Protein 8DS7 (pdb70)

Sequence (443 aa):
DVLMTQTPLSLPVSLGDQASSISSCRSSQSIVHSSNGNTYLEWYLQKPGQSPKLLIYKVSNRFSGVPDRFSGSGSGTDFTLKISRVEAEEDLGVYYCFQGSHVPYTFGGGTKLEIKRADAAPTVSIFPPSSEQLTSGGASVVCCFLNNFYPKDINVKWKIDGSSERQNGVLNSWTDQDSKDSTYSMMSSTLTLTKDEYERHNSSYTCCEATHKTSTSPIVKSFNRNECEVQLQQSGPVLVKPGASVKMSCKKASSGYTFTDYYMNWVKQSHGKSLEWIGVINPYNGDTSYNQKFKGKATLTVDKSSSTAYMELNSLTSEDSAVYYCARYYGSWFAYWGQGTLITVSTAKTTPPSVYPLAPGCATGSSVTLGCLVKGYFPESVTVTWNSGSLSSSVHTFPALLQSGLYTMSSSVTVPSSTWPSQTVTCSVAHPASSTTVVDKKLEPACNLIVEGHC

Solvent-accessible surface area: 19929 Å² total; per-residue (Å²): 143,8,119,7,43,8,73,48,146,60,31,70,5,37,106,51,64,105,2,45,0,51,2,123,3,70,94,49,0,67,23,116,77,52,50,20,18,0,2,0,0,9,22,71,57,93,92,13,0,96,6,12,0,68,83,17,65,63,111,36,97,81,17,63,98,22,9,53,9,55,40,83,19,47,85,4,32,0,73,0,24,144,4,85,13,72,7,8,4,31,0,9,0,0,0,0,5,50,23,21,1,24,20,0,55,6,0,99,3,35,0,94,86,75,64,18,66,12,83,15,18,11,1,28,12,11,78,66,4,29,118,78,36,18,0,1,0,0,0,0,1,6,52,0,20,34,86,109,6,94,27,82,3,56,14,65,59,74,101,59,139,116,39,40,59,53,8,79,22,75,15,58,39,172,53,6,6,12,2,0,8,0,16,0,36,8,79,74,94,47,8,74,159,49,70,26,0,16,2,19,1,79,7,144,47,34,156,63,68,39,81,89,54,16,41,87,103,118,134,175,31,119,13,121,7,40,41,97,51,50,21,110,66,60,42,58,14,129,2,25,0,104,7,48,37,49,79,9,43,90,54,26,0,0,0,0,12,22,18,184,81,140,30,6,41,1,0,0,0,2,16,1,144,73,35,41,54,14,45,15,120,138,7,145,60,40,5,68,6,64,35,58,113,111,44,35,9,0,60,0,72,1,46,66,2,68,80,132,9,37,5,42,2,11,0,0,2,46,102,40,4,2,0,7,58,21,1,106,12,1,61,1,25,9,25,98,33,161,58,34,67,18,51,11,22,14,2,16,46,32,94,142,145,40,100,65,22,14,0,0,0,3,0,48,16,0,10,9,51,62,18,79,13,75,32,83,23,42,101,181,58,30,58,71,23,75,1,65,21,58,101,39,113,40,56,49,16,10,4,0,0,0,31,6,39,37,101,27,28,79,102,110,78,5,25,0,43,3,32,0,96,54,31,102,40,117,62,92,48,93,2,99,101,111,54,10,1,9,37,106,30,132,86

B-factor: mean 20.87, std 10.8, range [6.24, 89.29]

Radius of gyration: 24.64 Å; Cα contacts (8 Å, |Δi|>4): 1202; chains: 3; bounding box: 58×54×69 Å

Foldseek 3Di:
DKAKAKPDQEAEDEQQAKDKIKIFIPWFQQAPVRFRFKFKWFDAPPGDIDTQGGSQFHGDPPRDPQWGKDDGTGMIMTMRGRDALRRFGWMKMWGDRDPPTDIYPTYTYAYDDDFDFWDKDKDWADPVVLVVFKTKIKIKTDFGPDPDKDKWKDFQRHTDDPQKDKDKDDQDSVRRGIMMMIMHMDTSVVVVVTFKIKIWMDDPVDPGTDIDMDTPPPD/DWAWAKDAADEAEAQAKDKIKIAIDDDQLQPWKKWKWWDAVPGDIDTAWIARQVPGDIDGDVVCVVAWDWGDDNVRSMIMIMGGNDDQVRFTWMKMAIDDVHRRPDIYPTYGYGHHPDDFDFWDKDWAADDPPPDFKGKIKIKTDFGDDDDKDKDKPADPVFKDKDWADWDADPNGTITMMMMMGTPVCPPVPWMKMWMAGVVVRDTDIDIHDD/DDDCVVVVHD

Structure (mmCIF, N/CA/C/O backbone):
data_8DS7
#
_entry.id   8DS7
#
_cell.length_a   37.010
_cell.length_b   88.490
_cell.length_c   128.700
_cell.angle_alpha   90.000
_cell.angle_beta   90.000
_cell.angle_gamma   90.000
#
_symmetry.space_group_name_H-M   'P 2 21 21'
#
loop_
_entity.id
_entity.type
_entity.pdbx_description
1 polymer 'IgG light chain Fab'
2 polymer 'IgG heavy chain Fab'
3 polymer 'ACNLIVEGHC peptide'
4 water water
#
loop_
_atom_site.group_PDB
_atom_site.id
_atom_site.type_symbol
_atom_site.label_atom_id
_atom_site.label_alt_id
_atom_site.label_comp_id
_atom_site.label_asym_id
_atom_site.label_entity_id
_atom_site.label_seq_id
_atom_site.pdbx_PDB_ins_code
_atom_site.Cartn_x
_atom_site.Cartn_y
_atom_site.Cartn_z
_atom_site.occupancy
_atom_site.B_iso_or_equiv
_atom_site.auth_seq_id
_atom_site.auth_comp_id
_atom_site.auth_asym_id
_atom_site.auth_atom_id
_atom_site.pdbx_PDB_model_num
ATOM 1 N N . ASP A 1 1 ? 33.38374 104.95812 147.70485 1.000 19.31207 1 ASP L N 1
ATOM 2 C CA . ASP A 1 1 ? 32.04133 105.12036 147.08072 1.000 21.41604 1 ASP L CA 1
ATOM 3 C C . ASP A 1 1 ? 31.82695 106.58721 146.71950 1.000 19.08813 1 ASP L C 1
ATOM 4 O O . ASP A 1 1 ? 32.44003 107.46848 147.31910 1.000 18.01526 1 ASP L O 1
ATOM 15 N N . VAL A 1 2 ? 30.93201 106.85689 145.77487 1.000 17.46447 2 VAL L N 1
ATOM 16 C CA . VAL A 1 2 ? 30.58473 108.23274 145.43419 1.000 18.44693 2 VAL L CA 1
ATOM 17 C C . VAL A 1 2 ? 29.68026 108.79034 146.52725 1.000 19.35270 2 VAL L C 1
ATOM 18 O O . VAL A 1 2 ? 28.63054 108.21473 146.83339 1.000 18.86170 2 VAL L O 1
ATOM 31 N N . LEU A 1 3 ? 30.08549 109.91371 147.11598 1.000 13.66367 3 LEU L N 1
ATOM 32 C CA . LEU A 1 3 ? 29.32034 110.54958 148.18041 1.000 13.71798 3 LEU L CA 1
ATOM 33 C C . LEU A 1 3 ? 28.39731 111.60338 147.58178 1.000 15.44077 3 LEU L C 1
ATOM 34 O O . LEU A 1 3 ? 28.82711 112.43171 146.77239 1.000 19.89715 3 LEU L O 1
ATOM 50 N N . MET A 1 4 ? 27.12961 111.55886 147.98495 1.000 13.96668 4 MET L N 1
ATOM 51 C CA . MET A 1 4 ? 26.08975 112.47560 147.52709 1.000 10.03667 4 MET L CA 1
ATOM 52 C C . MET A 1 4 ? 25.72247 113.34337 148.72671 1.000 13.21879 4 MET L C 1
ATOM 53 O O . MET A 1 4 ? 25.21061 112.83116 149.72999 1.000 15.41157 4 MET L O 1
ATOM 67 N N . THR A 1 5 ? 25.99396 114.64350 148.63841 1.000 14.57567 5 THR L N 1
ATOM 68 C CA . THR A 1 5 ? 25.77807 115.56501 149.74877 1.000 18.14639 5 THR L CA 1
ATOM 69 C C . THR A 1 5 ? 24.64875 116.52573 149.40164 1.000 16.55276 5 THR L C 1
ATOM 70 O O . THR A 1 5 ? 24.77457 117.31858 148.46174 1.000 13.89247 5 THR L O 1
ATOM 81 N N . GLN A 1 6 ? 23.56232 116.46740 150.17208 1.000 14.18952 6 GLN L N 1
ATOM 82 C CA . GLN A 1 6 ? 22.39359 117.30783 149.95757 1.000 13.95767 6 GLN L CA 1
ATOM 83 C C . GLN A 1 6 ? 22.36666 118.46518 150.94453 1.000 19.43429 6 GLN L C 1
ATOM 84 O O . GLN A 1 6 ? 22.71954 118.30433 152.11574 1.000 19.20453 6 GLN L O 1
ATOM 98 N N . THR A 1 7 ? 21.90159 119.62045 150.47411 1.000 16.91155 7 THR L N 1
ATOM 99 C CA . THR A 1 7 ? 21.68293 120.77867 151.32387 1.000 15.62106 7 THR L CA 1
ATOM 100 C C . THR A 1 7 ? 20.42081 121.49024 150.85408 1.000 20.11754 7 THR L C 1
ATOM 101 O O . THR A 1 7 ? 20.14148 121.52520 149.64581 1.000 20.30302 7 THR L O 1
ATOM 112 N N . PRO A 1 8 ? 19.63240 122.05599 151.77775 1.000 17.13379 8 PRO L N 1
ATOM 113 C CA . PRO A 1 8 ? 19.78250 122.02778 153.24317 1.000 13.62079 8 PRO L CA 1
ATOM 114 C C . PRO A 1 8 ? 19.26543 120.71648 153.82191 1.000 17.06510 8 PRO L C 1
ATOM 115 O O . PRO A 1 8 ? 18.65057 119.93562 153.10038 1.000 15.91779 8 PRO L O 1
ATOM 126 N N . LEU A 1 9 ? 19.48639 120.44383 155.10982 1.000 12.82162 9 LEU L N 1
ATOM 127 C CA . LEU A 1 9 ? 18.88496 119.26232 155.71903 1.000 13.36055 9 LEU L CA 1
ATOM 128 C C . LEU A 1 9 ? 17.38507 119.45434 155.91529 1.000 14.17771 9 LEU L C 1
ATOM 129 O O . LEU A 1 9 ? 16.60542 118.50087 155.78809 1.000 10.18131 9 LEU L O 1
ATOM 145 N N . SER A 1 10 ? 16.96579 120.67983 156.22966 1.000 16.72904 10 SER L N 1
ATOM 146 C CA . SER A 1 10 ? 15.56153 121.02705 156.40145 1.000 13.48132 10 SER L CA 1
ATOM 147 C C . SER A 1 10 ? 15.27565 122.28110 155.59140 1.000 12.76459 10 SER L C 1
ATOM 148 O O . SER A 1 10 ? 16.09673 123.20265 155.55233 1.000 15.68507 10 SER L O 1
ATOM 156 N N . LEU A 1 11 ? 14.11315 122.31228 154.94409 1.000 9.77046 11 LEU L N 1
ATOM 157 C CA . LEU A 1 11 ? 13.74677 123.40076 154.03995 1.000 15.64034 11 LEU L CA 1
ATOM 158 C C . LEU A 1 11 ? 12.32012 123.84889 154.32202 1.000 17.93698 11 LEU L C 1
ATOM 159 O O . LEU A 1 11 ? 11.36082 123.22406 153.83610 1.000 13.11675 11 LEU L O 1
ATOM 175 N N . PRO A 1 12 ? 12.13542 124.91948 155.09209 1.000 12.05707 12 PRO L N 1
ATOM 176 C CA . PRO A 1 12 ? 10.78722 125.46713 155.28094 1.000 9.87083 12 PRO L CA 1
ATOM 177 C C . PRO A 1 12 ? 10.39327 126.36591 154.12021 1.000 14.86408 12 PRO L C 1
ATOM 178 O O . PRO A 1 12 ? 11.17501 127.20186 153.66082 1.000 12.83794 12 PRO L O 1
ATOM 189 N N . VAL A 1 13 ? 9.15985 126.19779 153.65476 1.000 13.78335 13 VAL L N 1
ATOM 190 C CA . VAL A 1 13 ? 8.69338 126.90109 152.46508 1.000 17.59498 13 VAL L CA 1
ATOM 191 C C . VAL A 1 13 ? 7.20045 127.16589 152.60064 1.000 13.21980 13 VAL L C 1
ATOM 192 O O . VAL A 1 13 ? 6.44544 126.32173 153.09087 1.000 13.31362 13 VAL L O 1
ATOM 205 N N . SER A 1 14 ? 6.78636 128.35914 152.17239 1.000 12.52615 14 SER L N 1
ATOM 206 C CA . SER A 1 14 ? 5.38224 128.74246 152.20015 1.000 18.78142 14 SER L CA 1
ATOM 207 C C . SER A 1 14 ? 4.64879 128.19328 150.98377 1.000 13.38142 14 SER L C 1
ATOM 208 O O . SER A 1 14 ? 5.24841 127.93795 149.93598 1.000 14.81308 14 SER L O 1
ATOM 216 N N . LEU A 1 15 ? 3.33973 128.00949 151.12850 1.000 14.86964 15 LEU L N 1
ATOM 217 C CA . LEU A 1 15 ? 2.52427 127.62006 149.98722 1.000 18.34552 15 LEU L CA 1
ATOM 218 C C . LEU A 1 15 ? 2.72076 128.62385 148.85692 1.000 18.89524 15 LEU L C 1
ATOM 219 O O . LEU A 1 15 ? 2.72726 129.83815 149.08216 1.000 19.00045 15 LEU L O 1
ATOM 235 N N . GLY A 1 16 ? 2.90153 128.11479 147.64037 1.000 15.48063 16 GLY L N 1
ATOM 236 C CA . GLY A 1 16 ? 3.14863 128.95467 146.49076 1.000 19.75812 16 GLY L CA 1
ATOM 237 C C . GLY A 1 16 ? 4.57841 129.41124 146.31717 1.000 20.95338 16 GLY L C 1
ATOM 238 O O . GLY A 1 16 ? 4.92919 129.89287 145.23266 1.000 18.41967 16 GLY L O 1
ATOM 242 N N . ASP A 1 17 ? 5.40997 129.29185 147.35220 1.000 21.92113 17 ASP L N 1
ATOM 243 C CA . ASP A 1 17 ? 6.82809 129.58241 147.24415 1.000 14.21978 17 ASP L CA 1
ATOM 244 C C . ASP A 1 17 ? 7.51074 128.57391 146.32166 1.000 18.65765 17 ASP L C 1
ATOM 245 O O . ASP A 1 17 ? 6.94548 127.54237 145.95083 1.000 19.42368 17 ASP L O 1
ATOM 254 N N . GLN A 1 18 ? 8.76809 128.85729 145.99917 1.000 19.28147 18 GLN L N 1
ATOM 255 C CA . GLN A 1 18 ? 9.63599 127.91745 145.30538 1.000 20.37478 18 GLN L CA 1
ATOM 256 C C . GLN A 1 18 ? 10.67080 127.38242 146.28662 1.000 18.92284 18 GLN L C 1
ATOM 257 O O . GLN A 1 18 ? 11.25575 128.14900 147.05844 1.000 20.26996 18 GLN L O 1
ATOM 271 N N . ALA A 1 19 ? 10.88626 126.07102 146.25685 1.000 16.04027 19 ALA L N 1
ATOM 272 C CA . ALA A 1 19 ? 11.90777 125.41269 147.05600 1.000 20.40161 19 ALA L CA 1
ATOM 273 C C . ALA A 1 19 ? 13.04102 124.95453 146.14933 1.000 19.21355 19 ALA L C 1
ATOM 274 O O . ALA A 1 19 ? 12.79894 124.45063 145.04746 1.000 19.71730 19 ALA L O 1
ATOM 281 N N A SER A 1 20 ? 14.27720 125.13439 146.61057 0.404 15.38700 20 SER L N 1
ATOM 282 N N B SER A 1 20 ? 14.27476 125.11881 146.62051 0.596 15.32488 20 SER L N 1
ATOM 283 C CA A SER A 1 20 ? 15.46138 124.70285 145.87888 0.404 16.81913 20 SER L CA 1
ATOM 284 C CA B SER A 1 20 ? 15.45604 124.69891 145.87938 0.596 16.79862 20 SER L CA 1
ATOM 285 C C A SER A 1 20 ? 16.28934 123.78332 146.76364 0.404 16.33729 20 SER L C 1
ATOM 286 C C B SER A 1 20 ? 16.29552 123.78711 146.75980 0.596 16.32970 20 SER L C 1
ATOM 287 O O A SER A 1 20 ? 16.63539 124.14742 147.89309 0.404 14.72264 20 SER L O 1
ATOM 288 O O B SER A 1 20 ? 16.65377 124.15884 147.88258 0.596 14.64847 20 SER L O 1
ATOM 303 N N . ILE A 1 21 ? 16.60279 122.59676 146.24654 1.000 16.40263 21 ILE L N 1
ATOM 304 C CA . ILE A 1 21 ? 17.38276 121.59112 146.95947 1.000 13.44846 21 ILE L CA 1
ATOM 305 C C . ILE A 1 21 ? 18.63657 121.30365 146.14767 1.000 13.29024 21 ILE L C 1
ATOM 306 O O . ILE A 1 21 ? 18.55587 121.06430 144.93677 1.000 15.95936 21 ILE L O 1
ATOM 322 N N A SER A 1 22 ? 19.78895 121.32315 146.81075 0.427 15.11893 22 SER L N 1
ATOM 323 N N B SER A 1 22 ? 19.78503 121.31280 146.81819 0.573 15.10517 22 SER L N 1
ATOM 324 C CA A SER A 1 22 ? 21.06938 121.11748 146.15046 0.427 13.65092 22 SER L CA 1
ATOM 325 C CA B SER A 1 22 ? 21.07760 121.11320 146.18080 0.573 13.62834 22 SER L CA 1
ATOM 326 C C A SER A 1 22 ? 21.60037 119.71829 146.42887 0.427 13.83141 22 SER L C 1
ATOM 327 C C B SER A 1 22 ? 21.59211 119.70360 146.43309 0.573 13.80999 22 SER L C 1
ATOM 328 O O A SER A 1 22 ? 21.45244 119.19179 147.53496 0.427 14.59615 22 SER L O 1
ATOM 329 O O B SER A 1 22 ? 21.43084 119.15686 147.52718 0.573 14.55404 22 SER L O 1
ATOM 344 N N . CYS A 1 23 ? 22.22413 119.12695 145.41160 1.000 13.63346 23 CYS L N 1
ATOM 345 C CA . CYS A 1 23 ? 22.85530 117.81695 145.51371 1.000 14.39406 23 CYS L CA 1
ATOM 346 C C . CYS A 1 23 ? 24.21468 117.90810 144.83479 1.000 17.55988 23 CYS L C 1
ATOM 347 O O . CYS A 1 23 ? 24.29182 118.25384 143.65090 1.000 16.35144 23 CYS L O 1
ATOM 355 N N . ARG A 1 24 ? 25.28040 117.61387 145.58016 1.000 14.21402 24 ARG L N 1
ATOM 356 C CA . ARG A 1 24 ? 26.63951 117.60243 145.04940 1.000 18.16942 24 ARG L CA 1
ATOM 357 C C . ARG A 1 24 ? 27.26181 116.22342 145.23006 1.000 17.78943 24 ARG L C 1
ATOM 358 O O . ARG A 1 24 ? 27.18992 115.64188 146.31817 1.000 17.90272 24 ARG L O 1
ATOM 379 N N . SER A 1 25 ? 27.89090 115.71874 144.16759 1.000 16.10664 25 SER L N 1
ATOM 380 C CA . SER A 1 25 ? 28.55079 114.42122 144.17977 1.000 15.52355 25 SER L CA 1
ATOM 381 C C . SER A 1 25 ? 30.05629 114.58932 144.34737 1.000 21.19640 25 SER L C 1
ATOM 382 O O . SER A 1 25 ? 30.63691 115.59180 143.93009 1.000 13.98089 25 SER L O 1
ATOM 390 N N . SER A 1 26 ? 30.68638 113.58621 144.96180 1.000 15.67806 26 SER L N 1
ATOM 391 C CA . SER A 1 26 ? 32.12021 113.64109 145.22461 1.000 16.35427 26 SER L CA 1
ATOM 392 C C . SER A 1 26 ? 32.94973 113.46419 143.96224 1.000 22.68699 26 SER L C 1
ATOM 393 O O . SER A 1 26 ? 34.16703 113.67281 144.00001 1.000 19.61559 26 SER L O 1
ATOM 401 N N . GLN A 1 27 ? 32.31909 113.07899 142.85854 1.000 19.91466 27 GLN L N 1
ATOM 402 C CA . GLN A 1 27 ? 32.98546 112.89708 141.57647 1.000 19.97213 27 GLN L CA 1
ATOM 403 C C . GLN A 1 27 ? 31.90787 112.91612 140.50503 1.000 15.74349 27 GLN L C 1
ATOM 404 O O . GLN A 1 27 ? 30.72033 112.73552 140.79207 1.000 12.51714 27 GLN L O 1
ATOM 418 N N . SER A 1 28 ? 32.33314 113.16840 139.27023 1.000 16.07643 28 SER L N 1
ATOM 419 C CA . SER A 1 28 ? 31.37871 113.37193 138.19081 1.000 17.79703 28 SER L CA 1
ATOM 420 C C . SER A 1 28 ? 30.41988 112.19427 138.06697 1.000 16.08642 28 SER L C 1
ATOM 421 O O . SER A 1 28 ? 30.82486 111.03009 138.14036 1.000 15.78148 28 SER L O 1
ATOM 429 N N . ILE A 1 29 ? 29.13443 112.51456 137.86510 1.000 14.45690 29 ILE L N 1
ATOM 430 C CA . ILE A 1 29 ? 28.10288 111.50622 137.63819 1.000 16.98274 29 ILE L CA 1
ATOM 431 C C . ILE A 1 29 ? 27.87084 111.25106 136.15527 1.000 12.65468 29 ILE L C 1
ATOM 432 O O . ILE A 1 29 ? 26.96309 110.48735 135.79910 1.000 12.96785 29 ILE L O 1
ATOM 448 N N . VAL A 1 30 ? 28.66361 111.86057 135.27826 1.000 13.36851 30 VAL L N 1
ATOM 449 C C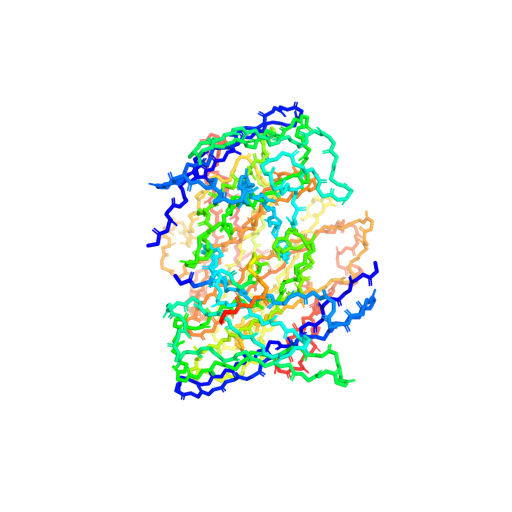A . VAL A 1 30 ? 28.55958 111.61546 133.84363 1.000 15.20120 30 VAL L CA 1
ATOM 450 C C . VAL A 1 30 ? 29.21111 110.26872 133.54496 1.000 14.48277 30 VAL L C 1
ATOM 451 O O . VAL A 1 30 ? 30.42047 110.10100 133.71010 1.000 17.06845 30 VAL L O 1
ATOM 464 N N . HIS A 1 31 ? 28.40803 109.31263 133.09199 1.000 10.47411 31 HIS L N 1
ATOM 465 C CA . HIS A 1 31 ? 28.90010 107.99296 132.72923 1.000 12.39896 31 HIS L CA 1
ATOM 466 C C . HIS A 1 31 ? 29.72979 108.07138 131.44802 1.000 16.45539 31 HIS L C 1
ATOM 467 O O . HIS A 1 31 ? 29.64668 109.03195 130.67728 1.000 12.48877 31 HIS L O 1
ATOM 481 N N A SER A 1 32 ? 30.54851 107.04034 131.22421 0.529 15.88822 32 SER L N 1
ATOM 482 N N B SER A 1 32 ? 30.55210 107.03786 131.24110 0.471 15.87481 32 SER L N 1
ATOM 483 C CA A SER A 1 32 ? 31.35493 107.00896 130.00924 0.529 17.82932 32 SER L CA 1
ATOM 484 C CA B SER A 1 32 ? 31.34917 106.94677 130.02309 0.471 17.83176 32 SER L CA 1
ATOM 485 C C A SER A 1 32 ? 30.48685 107.07200 128.75781 0.529 17.82885 32 SER L C 1
ATOM 486 C C B SER A 1 32 ? 30.48061 107.08536 128.77827 0.471 17.82992 32 SER L C 1
ATOM 487 O O A SER A 1 32 ? 30.92525 107.59873 127.72783 0.529 16.88255 32 SER L O 1
ATOM 488 O O B SER A 1 32 ? 30.90297 107.67990 127.77889 0.471 16.89270 32 SER L O 1
ATOM 503 N N . ASN A 1 33 ? 29.26124 106.54570 128.81914 1.000 15.13671 33 ASN L N 1
ATOM 504 C CA . ASN A 1 33 ? 28.38043 106.57559 127.65313 1.000 11.25964 33 ASN L CA 1
ATOM 505 C C . ASN A 1 33 ? 27.74624 107.94548 127.42764 1.000 13.78653 33 ASN L C 1
ATOM 506 O O . ASN A 1 33 ? 27.00153 108.11125 126.45585 1.000 18.39079 33 ASN L O 1
ATOM 517 N N . GLY A 1 34 ? 28.02016 108.92732 128.28928 1.000 13.46183 34 GLY L N 1
ATOM 518 C CA . GLY A 1 34 ? 27.55460 110.28416 128.10501 1.000 13.88111 34 GLY L CA 1
ATOM 519 C C . GLY A 1 34 ? 26.32342 110.64904 128.90903 1.000 17.96304 34 GLY L C 1
ATOM 520 O O . GLY A 1 34 ? 26.02278 111.84068 129.04728 1.000 15.91827 34 GLY L O 1
ATOM 524 N N . ASN A 1 35 ? 25.60664 109.65682 129.43288 1.000 13.01866 35 ASN L N 1
ATOM 525 C CA . ASN A 1 35 ? 24.43347 109.89893 130.25231 1.000 10.85075 35 ASN L CA 1
ATOM 526 C C . ASN A 1 35 ? 24.82482 110.21666 131.69015 1.000 11.74014 35 ASN L C 1
ATOM 527 O O . ASN A 1 35 ? 25.85778 109.76410 132.19366 1.000 13.55028 35 ASN L O 1
ATOM 538 N N . THR A 1 36 ? 23.96686 110.98388 132.35863 1.000 12.27836 36 THR L N 1
ATOM 539 C CA . THR A 1 36 ? 24.15429 111.37593 133.75393 1.000 11.35150 36 THR L CA 1
ATOM 540 C C . THR A 1 36 ? 22.99416 110.78307 134.54544 1.000 16.25738 36 THR L C 1
ATOM 541 O O . THR A 1 36 ? 21.87857 111.31047 134.51223 1.000 12.37962 36 THR L O 1
ATOM 552 N N . TYR A 1 37 ? 23.25383 109.68690 135.25531 1.000 13.45748 37 TYR L N 1
ATOM 553 C CA . TYR A 1 37 ? 22.19522 108.93470 135.92954 1.000 8.00114 37 TYR L CA 1
ATOM 554 C C . TYR A 1 37 ? 21.97317 109.51334 137.32937 1.000 11.93133 37 TYR L C 1
ATOM 555 O O . TYR A 1 37 ? 22.26615 108.90303 138.35874 1.000 12.33668 37 TYR L O 1
AT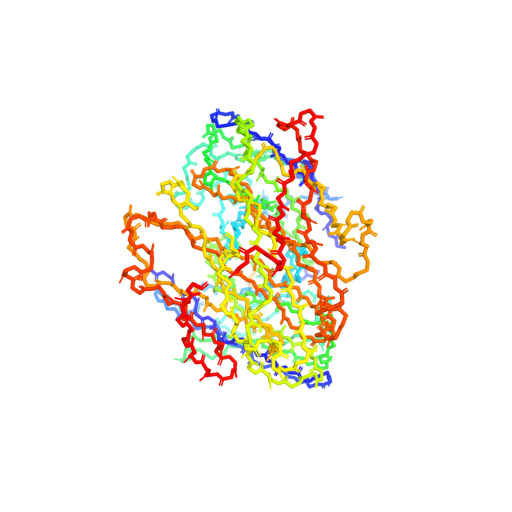OM 573 N N . LEU A 1 38 ? 21.43609 110.73263 137.33526 1.000 10.59667 38 LEU L N 1
ATOM 574 C CA . LEU A 1 38 ? 21.13463 111.49516 138.54244 1.000 9.48964 38 LEU L CA 1
ATOM 575 C C . LEU A 1 38 ? 19.61951 111.60148 138.65116 1.000 9.47401 38 LEU L C 1
ATOM 576 O O . LEU A 1 38 ? 18.96434 112.09917 137.72773 1.000 14.01449 38 LEU L O 1
ATOM 592 N N . GLU A 1 39 ? 19.06626 111.14171 139.77112 1.000 8.76642 39 GLU L N 1
ATOM 593 C CA . GLU A 1 39 ? 17.62486 111.02758 139.93780 1.000 9.59723 39 GLU L CA 1
ATOM 594 C C . GLU A 1 39 ? 17.20482 111.68919 141.24085 1.000 13.10459 39 GLU L C 1
ATOM 595 O O . GLU A 1 39 ? 18.01298 111.88195 142.15027 1.000 10.08276 39 GLU L O 1
ATOM 607 N N . TRP A 1 40 ? 15.92178 112.04263 141.31571 1.000 8.78815 40 TRP L N 1
ATOM 608 C CA . TRP A 1 40 ? 15.33806 112.64412 142.50791 1.000 8.19787 40 TRP L CA 1
ATOM 609 C C . TRP A 1 40 ? 14.10234 111.86145 142.92767 1.000 8.93798 40 TRP L C 1
ATOM 610 O O . TRP A 1 40 ? 13.24197 111.56373 142.09512 1.000 8.24206 40 TRP L O 1
ATOM 631 N N . TYR A 1 41 ? 14.01103 111.55530 144.22150 1.000 8.89596 41 TYR L N 1
ATOM 632 C CA . TYR A 1 41 ? 12.90197 110.82102 144.81178 1.000 8.51322 41 TYR L CA 1
ATOM 633 C C . TYR A 1 41 ? 12.27438 111.63824 145.93016 1.000 10.24368 41 TYR L C 1
ATOM 634 O O . TYR A 1 41 ? 12.93317 112.47518 146.55348 1.000 9.81275 41 TYR L O 1
ATOM 652 N N . LEU A 1 42 ? 10.98907 111.39420 146.16755 1.000 10.59954 42 LEU L N 1
ATOM 653 C CA . LEU A 1 42 ? 10.26015 111.97793 147.28432 1.000 10.64320 42 LEU L CA 1
ATOM 654 C C . LEU A 1 42 ? 9.68136 110.84712 148.12003 1.000 10.57076 42 LEU L C 1
ATOM 655 O O . LEU A 1 42 ? 9.04861 109.93408 147.57890 1.000 12.31212 42 LEU L O 1
ATOM 671 N N . GLN A 1 43 ? 9.90052 110.90586 149.43041 1.000 8.41971 43 GLN L N 1
ATOM 672 C CA . GLN A 1 43 ? 9.29680 109.96262 150.36196 1.000 10.64340 43 GLN L CA 1
ATOM 673 C C . GLN A 1 43 ? 8.40049 110.74069 151.31372 1.000 12.23870 43 GLN L C 1
ATOM 674 O O . GLN A 1 43 ? 8.89099 111.45729 152.19105 1.000 10.89733 43 GLN L O 1
ATOM 688 N N . LYS A 1 44 ? 7.10178 110.59929 151.13362 1.000 9.62205 44 LYS L N 1
ATOM 689 C CA . LYS A 1 44 ? 6.12538 111.22352 152.00550 1.000 17.57818 44 LYS L CA 1
ATOM 690 C C . LYS A 1 44 ? 5.97403 110.40348 153.28681 1.000 20.55087 44 LYS L C 1
ATOM 691 O O . LYS A 1 44 ? 6.24472 109.19870 153.29393 1.000 15.42789 44 LYS L O 1
ATOM 710 N N . PRO A 1 45 ? 5.56361 111.03831 154.38060 1.000 23.42937 45 PRO L N 1
ATOM 711 C CA . PRO A 1 45 ? 5.49102 110.32336 155.66032 1.000 18.04531 45 PRO L CA 1
ATOM 712 C C . PRO A 1 45 ? 4.66113 109.05387 155.54929 1.000 15.27063 45 PRO L C 1
ATOM 713 O O . PRO A 1 45 ? 3.52809 109.06919 155.06287 1.000 24.41097 45 PRO L O 1
ATOM 724 N N . GLY A 1 46 ? 5.24115 107.94530 156.00268 1.000 18.56936 46 GLY L N 1
ATOM 725 C CA . GLY A 1 46 ? 4.55486 106.67435 156.03381 1.000 20.90346 46 GLY L CA 1
ATOM 726 C C . GLY A 1 46 ? 4.47491 105.94079 154.71589 1.000 25.59962 46 GLY L C 1
ATOM 727 O O . GLY A 1 46 ? 3.88961 104.85080 154.67354 1.000 26.71219 46 GLY L O 1
ATOM 731 N N . GLN A 1 47 ? 5.04633 106.48500 153.64634 1.000 18.99786 47 GLN L N 1
ATOM 732 C CA . GLN A 1 47 ? 4.93934 105.89446 152.32415 1.000 17.48153 47 GLN L CA 1
ATOM 733 C C . GLN A 1 47 ? 6.30528 105.45843 151.80902 1.000 19.89477 47 GLN L C 1
ATOM 734 O O . GLN A 1 47 ? 7.35361 105.83404 152.33864 1.000 15.30582 47 GLN L O 1
ATOM 748 N N . SER A 1 48 ? 6.27309 104.65269 150.74926 1.000 12.10567 48 SER L N 1
ATOM 749 C CA . SER A 1 48 ? 7.48064 104.32416 150.01626 1.000 11.61752 48 SER L CA 1
ATOM 750 C C . SER A 1 48 ? 7.95214 105.54024 149.22521 1.000 16.01913 48 SER L C 1
ATOM 751 O O . SER A 1 48 ? 7.16023 106.43077 148.90682 1.000 10.90953 48 SER L O 1
ATOM 759 N N . PRO A 1 49 ? 9.24218 105.60132 148.89658 1.000 10.95467 49 PRO L N 1
ATOM 760 C CA . PRO A 1 49 ? 9.71346 106.64604 147.98108 1.000 12.06388 49 PRO L CA 1
ATOM 761 C C . PRO A 1 49 ? 9.03324 106.53876 146.62513 1.000 11.82631 49 PRO L C 1
ATOM 762 O O . PRO A 1 49 ? 8.52013 105.48853 146.23435 1.000 11.50137 49 PRO L O 1
ATOM 773 N N . LYS A 1 50 ? 9.04085 107.66082 145.90330 1.000 10.20678 50 LYS L N 1
ATOM 774 C CA . LYS A 1 50 ? 8.45600 107.76168 144.57497 1.000 10.70003 50 LYS L CA 1
ATOM 775 C C . LYS A 1 50 ? 9.41552 108.52580 143.67581 1.000 8.46913 50 LYS L C 1
ATOM 776 O O . LYS A 1 50 ? 10.01064 109.52224 144.09676 1.000 8.67257 50 LYS L O 1
ATOM 795 N N . LEU A 1 51 ? 9.54779 108.06867 142.43527 1.000 9.01138 51 LEU L N 1
ATOM 796 C CA . LEU A 1 51 ? 10.43059 108.73373 141.48759 1.000 10.82048 51 LEU L CA 1
ATOM 797 C C . LEU A 1 51 ? 9.81156 110.04040 141.00923 1.000 9.71234 51 LEU L C 1
ATOM 798 O O . LEU A 1 51 ? 8.64051 110.08274 140.61918 1.000 10.61515 51 LEU L O 1
ATOM 814 N N . LEU A 1 52 ? 10.60995 111.10746 141.03891 1.000 8.68888 52 LEU L N 1
ATOM 815 C CA . LEU A 1 52 ? 10.23615 112.39325 140.47126 1.000 8.82892 52 LEU L CA 1
ATOM 816 C C . LEU A 1 52 ? 10.97937 112.69540 139.17956 1.000 14.35924 52 LEU L C 1
ATOM 817 O O . LEU A 1 52 ? 10.35319 113.00855 138.16033 1.000 10.43340 52 LEU L O 1
ATOM 833 N N . ILE A 1 53 ? 12.31030 112.61691 139.20208 1.000 8.46471 53 ILE L N 1
ATOM 834 C CA . ILE A 1 53 ? 13.15338 113.06315 138.09866 1.000 9.81817 53 ILE L CA 1
ATOM 835 C C . ILE A 1 53 ? 14.24313 112.02810 137.85941 1.000 9.66230 53 ILE L C 1
ATOM 836 O O . ILE A 1 53 ? 14.84092 111.51045 138.80872 1.000 9.88875 53 ILE L O 1
ATOM 852 N N . TYR A 1 54 ? 14.51031 111.73707 136.58619 1.000 11.65931 54 TYR L N 1
ATOM 853 C CA . TYR A 1 54 ? 15.59466 110.84861 136.19271 1.000 8.98755 54 TYR L CA 1
ATOM 854 C C . TYR A 1 54 ? 16.43839 111.53004 135.12400 1.000 11.55293 54 TYR L C 1
ATOM 855 O O . TYR A 1 54 ? 15.99602 112.46790 134.45829 1.000 12.23513 54 TYR L O 1
ATOM 873 N N . LYS A 1 55 ? 17.66849 111.04835 134.97513 1.000 11.12613 55 LYS L N 1
ATOM 874 C CA . LYS A 1 55 ? 18.64766 111.65539 134.07687 1.000 9.91073 55 LYS L CA 1
ATOM 875 C C . LYS A 1 55 ? 18.63597 113.17769 134.20670 1.000 10.85294 55 LYS L C 1
ATOM 876 O O . LYS A 1 55 ? 18.49307 113.91882 133.23182 1.000 11.77388 55 LYS L O 1
ATOM 895 N N . VAL A 1 56 ? 18.75900 113.63134 135.45269 1.000 10.66841 56 VAL L N 1
ATOM 896 C CA . VAL A 1 56 ? 18.95280 115.02942 135.82479 1.000 9.46121 56 VAL L CA 1
ATOM 897 C C . VAL A 1 56 ? 17.68904 115.87076 135.72793 1.000 12.71538 56 VAL L C 1
ATOM 898 O O . VAL A 1 56 ? 17.34412 116.58781 136.67412 1.000 13.26918 56 VAL L O 1
ATOM 911 N N . SER A 1 57 ? 17.00726 115.81577 134.57882 1.000 12.26755 57 SER L N 1
ATOM 912 C CA . SER A 1 57 ? 15.96769 116.80140 134.30557 1.000 10.25038 57 SER L CA 1
ATOM 913 C C . SER A 1 57 ? 14.68456 116.21869 133.73127 1.000 13.76287 57 SER L C 1
ATOM 914 O O . SER A 1 57 ? 13.78687 116.98981 133.36658 1.000 11.21617 57 SER L O 1
ATOM 922 N N . ASN A 1 58 ? 14.54974 114.90530 133.64887 1.000 10.16165 58 ASN L N 1
ATOM 923 C CA . ASN A 1 58 ? 13.39595 114.27629 133.02398 1.000 10.62850 58 ASN L CA 1
ATOM 924 C C . ASN A 1 58 ? 12.36324 113.90850 134.07790 1.000 12.93150 58 ASN L C 1
ATOM 925 O O . ASN A 1 58 ? 12.67761 113.20599 135.04312 1.000 13.51884 58 ASN L O 1
ATOM 936 N N . ARG A 1 59 ? 11.13458 114.38487 133.89496 1.000 10.97202 59 ARG L N 1
ATOM 937 C CA . ARG A 1 59 ? 10.07461 114.09082 134.84729 1.000 13.37364 59 ARG L CA 1
ATOM 938 C C . ARG A 1 59 ? 9.45344 112.73169 134.55125 1.000 11.28161 59 ARG L C 1
ATOM 939 O O . ARG A 1 59 ? 9.06876 112.45089 133.41199 1.000 11.86206 59 ARG L O 1
ATOM 960 N N . PHE A 1 60 ? 9.35328 111.89019 135.57760 1.000 13.52409 60 PHE L N 1
ATOM 961 C CA . PHE A 1 60 ? 8.64462 110.62633 135.43739 1.000 10.92426 60 PHE L CA 1
ATOM 962 C C . PHE A 1 60 ? 7.16895 110.88707 135.14162 1.000 11.91897 60 PHE L C 1
ATOM 963 O O . PHE A 1 60 ? 6.62160 111.94926 135.45078 1.000 12.06035 60 PHE L O 1
ATOM 980 N N . SER A 1 61 ? 6.52447 109.89491 134.53143 1.000 13.88988 61 SER L N 1
ATOM 981 C CA . SER A 1 61 ? 5.12884 110.03185 134.13586 1.000 17.92509 61 SER L CA 1
ATOM 982 C C . SER A 1 61 ? 4.26621 110.47751 135.30774 1.000 15.01428 61 SER L C 1
ATOM 983 O O . SER A 1 61 ? 4.30949 109.88514 136.38892 1.000 13.96279 61 SER L O 1
ATOM 991 N N . GLY A 1 62 ? 3.47102 111.52030 135.08028 1.000 16.05283 62 GLY L N 1
ATOM 992 C CA . GLY A 1 62 ? 2.55612 112.02110 136.07758 1.000 15.33250 62 GLY L CA 1
ATOM 993 C C . GLY A 1 62 ? 3.11351 113.08604 136.99598 1.000 13.52805 62 GLY L C 1
ATOM 994 O O . GLY A 1 62 ? 2.33964 113.70759 137.73665 1.000 19.34949 62 GLY L O 1
ATOM 998 N N . VAL A 1 63 ? 4.42032 113.31971 136.97993 1.000 15.35687 63 VAL L N 1
ATOM 999 C CA . VAL A 1 63 ? 5.03111 114.35491 137.81367 1.000 11.77701 63 VAL L CA 1
ATOM 1000 C C . VAL A 1 63 ? 4.79967 115.70699 137.14784 1.000 15.85719 63 VAL L C 1
ATOM 1001 O O . VAL A 1 63 ? 5.18236 115.89125 135.98423 1.000 14.04747 63 VAL L O 1
ATOM 1014 N N . PRO A 1 64 ? 4.18611 116.67726 137.82916 1.000 17.29781 64 PRO L N 1
ATOM 1015 C CA . PRO A 1 64 ? 3.83847 117.93651 137.15777 1.000 27.48738 64 PRO L CA 1
ATOM 1016 C C . PRO A 1 64 ? 5.05805 118.81374 136.91944 1.000 17.62377 64 PRO L C 1
ATOM 1017 O O . PRO A 1 64 ? 6.09384 118.68752 137.57747 1.000 14.89308 64 PRO L O 1
ATOM 1028 N N . ASP A 1 65 ? 4.90976 119.73917 135.96651 1.000 18.00709 65 ASP L N 1
ATOM 1029 C CA . ASP A 1 65 ? 6.05725 120.49979 135.48221 1.000 20.42289 65 ASP L CA 1
ATOM 1030 C C . ASP A 1 65 ? 6.56724 121.53220 136.48023 1.000 17.72411 65 ASP L C 1
ATOM 1031 O O . ASP A 1 65 ? 7.56512 122.20077 136.18234 1.000 21.73957 65 ASP L O 1
ATOM 1040 N N . ARG A 1 66 ? 5.94210 121.68442 137.64736 1.000 19.85607 66 ARG L N 1
ATOM 1041 C CA . ARG A 1 66 ? 6.50932 122.57149 138.65463 1.000 20.27783 66 ARG L CA 1
ATOM 1042 C C . ARG A 1 66 ? 7.70793 121.95155 139.36190 1.000 17.47981 66 ARG L C 1
ATOM 1043 O O . ARG A 1 66 ? 8.40870 122.65968 140.09449 1.000 12.34296 66 ARG L O 1
ATOM 1064 N N . PHE A 1 67 ? 7.94921 120.65558 139.16334 1.000 12.35388 67 PHE L N 1
ATOM 1065 C CA . PHE A 1 67 ? 9.18405 120.00544 139.58296 1.000 15.74250 67 PHE L CA 1
ATOM 1066 C C . PHE A 1 67 ? 10.16758 120.07880 138.42101 1.000 17.05961 67 PHE L C 1
ATOM 1067 O O . PHE A 1 67 ? 9.85850 119.62178 137.31653 1.000 17.42343 67 PHE L O 1
ATOM 1084 N N . SER A 1 68 ? 11.33900 120.65682 138.65622 1.000 13.86880 68 SER L N 1
ATOM 1085 C CA . SER A 1 68 ? 12.34055 120.76810 137.60548 1.000 15.33543 68 SER L CA 1
ATOM 1086 C C . SER A 1 68 ? 13.70159 120.40389 138.17190 1.000 19.77482 68 SER L C 1
ATOM 1087 O O . SER A 1 68 ? 14.04829 120.80535 139.28565 1.000 16.07613 68 SER L O 1
ATOM 1095 N N . GLY A 1 69 ? 14.45928 119.63139 137.40552 1.000 12.56938 69 GLY L N 1
ATOM 1096 C CA . GLY A 1 69 ? 15.81028 119.23986 137.77297 1.000 14.50666 69 GLY L CA 1
ATOM 1097 C C . GLY A 1 69 ? 16.80755 119.86851 136.81711 1.000 13.49543 69 GLY L C 1
ATOM 1098 O O . GLY A 1 69 ? 16.55141 119.96031 135.61288 1.000 12.86172 69 GLY L O 1
ATOM 1102 N N . SER A 1 70 ? 17.93954 120.30853 137.35982 1.000 14.85579 70 SER L N 1
ATOM 1103 C CA . SER A 1 70 ? 18.96774 120.94702 136.55580 1.000 12.17194 70 SER L CA 1
ATOM 1104 C C . SER A 1 70 ? 20.33066 120.59586 137.13499 1.000 14.95181 70 SER L C 1
ATOM 1105 O O . SER A 1 70 ? 20.43776 119.91501 138.15918 1.000 10.87373 70 SER L O 1
ATOM 1113 N N . GLY A 1 71 ? 21.37624 121.06948 136.47045 1.000 15.56971 71 GLY L N 1
ATOM 1114 C CA . GLY A 1 71 ? 22.74034 120.84446 136.90474 1.000 18.71621 71 GLY L CA 1
ATOM 1115 C C . GLY A 1 71 ? 23.47947 119.91215 135.96107 1.000 20.25789 71 GLY L C 1
ATOM 1116 O O . GLY A 1 71 ? 22.95113 119.44654 134.95001 1.000 18.37386 71 GLY L O 1
ATOM 1120 N N . SER A 1 72 ? 24.73142 119.64429 136.32229 1.000 15.62479 72 SER L N 1
ATOM 1121 C CA . SER A 1 72 ? 25.58189 118.78814 135.51032 1.000 16.46484 72 SER L CA 1
ATOM 1122 C C . SER A 1 72 ? 26.83091 118.42242 136.29529 1.000 21.78745 72 SER L C 1
ATOM 1123 O O . SER A 1 72 ? 27.23578 119.12981 137.22129 1.000 19.70768 72 SER L O 1
ATOM 1131 N N . GLY A 1 73 ? 27.44046 117.30840 135.89913 1.000 18.80603 73 GLY L N 1
ATOM 1132 C CA . GLY A 1 73 ? 28.73124 116.92296 136.42328 1.000 21.81794 73 GLY L CA 1
ATOM 1133 C C . GLY A 1 73 ? 28.67791 116.48426 137.86708 1.000 19.08233 73 GLY L C 1
ATOM 1134 O O . GLY A 1 73 ? 28.40721 115.31436 138.15808 1.000 15.41557 73 GLY L O 1
ATOM 1138 N N . THR A 1 74 ? 28.93202 117.42014 138.78177 1.000 16.01048 74 THR L N 1
ATOM 1139 C CA . THR A 1 74 ? 28.91986 117.13242 140.20435 1.000 16.39598 74 THR L CA 1
ATOM 1140 C C . THR A 1 74 ? 27.93411 117.97627 140.99737 1.000 17.77067 74 THR L C 1
ATOM 1141 O O . THR A 1 74 ? 27.86174 117.81229 142.22022 1.000 22.19617 74 THR L O 1
ATOM 1152 N N . ASP A 1 75 ? 27.17806 118.86979 140.36028 1.000 18.49063 75 ASP L N 1
ATOM 1153 C CA . ASP A 1 75 ? 26.30244 119.78681 141.08616 1.000 19.38910 75 ASP L CA 1
ATOM 1154 C C . ASP A 1 75 ? 24.93232 119.81826 140.42840 1.000 16.94974 75 ASP L C 1
ATOM 1155 O O . ASP A 1 75 ? 24.81770 120.12665 139.23786 1.000 17.71873 75 ASP L O 1
ATOM 1164 N N . PHE A 1 76 ? 23.89515 119.53144 141.21558 1.000 14.12288 76 PHE L N 1
ATOM 1165 C CA . PHE A 1 76 ? 22.54262 119.33891 140.71476 1.000 12.55668 76 PHE L CA 1
ATOM 1166 C C . PHE A 1 76 ? 21.56073 120.04202 141.63306 1.000 17.74060 76 PHE L C 1
ATOM 1167 O O . PHE A 1 76 ? 21.83020 120.24831 142.81904 1.000 13.77134 76 PHE L O 1
ATOM 1184 N N . THR A 1 77 ? 20.42032 120.42093 141.06715 1.000 11.25586 77 THR L N 1
ATOM 1185 C CA . THR A 1 77 ? 19.42127 121.16416 141.81231 1.000 12.45070 77 THR L CA 1
ATOM 1186 C C . THR A 1 77 ? 18.02870 120.68416 141.44245 1.000 16.58381 77 THR L C 1
ATOM 1187 O O . THR A 1 77 ? 17.72185 120.47034 140.26687 1.000 15.18844 77 THR L O 1
ATOM 1198 N N . LEU A 1 78 ? 17.19811 120.50460 142.46293 1.000 14.51749 78 LEU L N 1
ATOM 1199 C CA . LEU A 1 78 ? 15.77255 120.27535 142.29923 1.000 11.17612 78 LEU L CA 1
ATOM 1200 C C . LEU A 1 78 ? 15.04600 121.53801 142.73630 1.000 16.52681 78 LEU L C 1
ATOM 1201 O O . LEU A 1 78 ? 15.26594 122.02660 143.84985 1.000 11.11778 78 LEU L O 1
ATOM 1217 N N . LYS A 1 79 ? 14.20715 122.07676 141.85756 1.000 11.97798 79 LYS L N 1
ATOM 1218 C CA . LYS A 1 79 ? 13.36890 123.22600 142.17225 1.000 13.28042 79 LYS L CA 1
ATOM 1219 C C . LYS A 1 79 ? 11.90920 122.80013 142.13545 1.000 18.19880 79 LYS L C 1
ATOM 1220 O O . LYS A 1 79 ? 11.43802 122.26644 141.12593 1.000 20.20090 79 LYS L O 1
ATOM 1239 N N . ILE A 1 80 ? 11.20596 123.02263 143.24133 1.000 14.77997 80 ILE L N 1
ATOM 1240 C CA . ILE A 1 80 ? 9.78093 122.74224 143.35033 1.000 20.12738 80 ILE L CA 1
ATOM 1241 C C . ILE A 1 80 ? 9.07050 124.08833 143.37663 1.000 18.75307 80 ILE L C 1
ATOM 1242 O O . ILE A 1 80 ? 9.13868 124.81620 144.37564 1.000 21.17198 80 ILE L O 1
ATOM 1258 N N . SER A 1 81 ? 8.40140 124.42854 142.28114 1.000 17.98658 81 SER L N 1
ATOM 1259 C CA . SER A 1 81 ? 7.67886 125.68459 142.16975 1.000 19.70338 81 SER L CA 1
ATOM 1260 C C . SER A 1 81 ? 6.24089 125.52531 142.65416 1.000 18.18931 81 SER L C 1
ATOM 1261 O O . SER A 1 81 ? 5.68289 124.42471 142.67232 1.000 20.12560 81 SER L O 1
ATOM 1269 N N . ARG A 1 82 ? 5.64290 126.65166 143.04068 1.000 16.12569 82 ARG L N 1
ATOM 1270 C CA . ARG A 1 82 ? 4.25458 126.70276 143.49800 1.000 21.11823 82 ARG L CA 1
ATOM 1271 C C . ARG A 1 82 ? 3.97050 125.58269 144.49916 1.000 13.68082 82 ARG L C 1
ATOM 1272 O O . ARG A 1 82 ? 3.07623 124.75162 144.32234 1.000 16.10971 82 ARG L O 1
ATOM 1293 N N . VAL A 1 83 ? 4.75942 125.58884 145.57578 1.000 14.55306 83 VAL L N 1
ATOM 1294 C CA . VAL A 1 83 ? 4.69030 124.52314 146.56473 1.000 13.69104 83 VAL L CA 1
ATOM 1295 C C . VAL A 1 83 ? 3.26898 124.36323 147.08341 1.000 17.12876 83 VAL L C 1
ATOM 1296 O O . VAL A 1 83 ? 2.56596 125.33857 147.35006 1.000 18.15149 83 VAL L O 1
ATOM 1309 N N . GLU A 1 84 ? 2.85840 123.10260 147.23201 1.000 13.23181 84 GLU L N 1
ATOM 1310 C CA . GLU A 1 84 ? 1.56997 122.71722 147.78528 1.000 15.21081 84 GLU L CA 1
ATOM 1311 C C . GLU A 1 84 ? 1.79558 121.95691 149.08490 1.000 17.26788 84 GLU L C 1
ATOM 1312 O O . GLU A 1 84 ? 2.84895 121.34291 149.28670 1.000 14.12889 84 GLU L O 1
ATOM 1324 N N . ALA A 1 85 ? 0.79465 121.99271 149.96738 1.000 19.05461 85 ALA L N 1
ATOM 1325 C CA . ALA A 1 85 ? 0.97009 121.39044 151.28535 1.000 17.71471 85 ALA L CA 1
ATOM 1326 C C . ALA A 1 85 ? 1.34791 119.91703 151.18536 1.000 16.19839 85 ALA L C 1
ATOM 1327 O O . ALA A 1 85 ? 2.08792 119.40588 152.03531 1.000 20.15947 85 ALA L O 1
ATOM 1334 N N A GLU A 1 86 ? 0.87036 119.22996 150.15472 0.588 18.01004 86 GLU L N 1
ATOM 1335 N N B GLU A 1 86 ? 0.86459 119.22034 150.15618 0.412 18.05534 86 GLU L N 1
ATOM 1336 C CA A GLU A 1 86 ? 1.13327 117.80846 149.98703 0.588 22.00734 86 GLU L CA 1
ATOM 1337 C CA B GLU A 1 86 ? 1.14212 117.79761 149.99751 0.412 21.98660 86 GLU L CA 1
ATOM 1338 C C A GLU A 1 86 ? 2.53969 117.51935 149.47207 0.588 19.27931 86 GLU L C 1
ATOM 1339 C C B GLU A 1 86 ? 2.55842 117.51564 149.50732 0.412 19.29493 86 GLU L C 1
ATOM 1340 O O A GLU A 1 86 ? 2.89767 116.34460 149.33353 0.588 18.87970 86 GLU L O 1
ATOM 1341 O O B GLU A 1 86 ? 2.94248 116.34374 149.42088 0.412 18.87523 86 GLU L O 1
ATOM 1364 N N . ASP A 1 87 ? 3.34728 118.55007 149.20727 1.000 22.77976 87 ASP L N 1
ATOM 1365 C CA . ASP A 1 87 ? 4.73303 118.35253 148.80446 1.000 12.89004 87 ASP L CA 1
ATOM 1366 C C . ASP A 1 87 ? 5.64555 118.01476 149.97893 1.000 14.69121 87 ASP L C 1
ATOM 1367 O O . ASP A 1 87 ? 6.82930 117.73918 149.76257 1.000 12.31857 87 ASP L O 1
ATOM 1376 N N . LEU A 1 88 ? 5.14581 118.06288 151.21126 1.000 10.90402 88 LEU L N 1
ATOM 1377 C CA . LEU A 1 88 ? 6.02054 117.85628 152.35621 1.000 11.77328 88 LEU L CA 1
ATOM 1378 C C . LEU A 1 88 ? 6.50008 116.41025 152.39973 1.000 9.88834 88 LEU L C 1
ATOM 1379 O O . LEU A 1 88 ? 5.79340 115.47828 152.00540 1.000 13.03186 88 LEU L O 1
ATOM 1395 N N . GLY A 1 89 ? 7.71956 116.23788 152.87359 1.000 10.04231 89 GLY L N 1
ATOM 1396 C CA . GLY A 1 89 ? 8.35135 114.94138 152.94323 1.000 12.76478 89 GLY L CA 1
ATOM 1397 C C . GLY A 1 89 ? 9.84984 115.10600 152.81813 1.000 14.98004 89 GLY L C 1
ATOM 1398 O O . GLY A 1 89 ? 10.37538 116.20653 152.95503 1.000 13.54294 89 GLY L O 1
ATOM 1402 N N . VAL A 1 90 ? 10.52904 113.99918 152.54337 1.000 10.92838 90 VAL L N 1
ATOM 1403 C CA . VAL A 1 90 ? 11.98178 113.99275 152.42818 1.000 7.32588 90 VAL L CA 1
ATOM 1404 C C . VAL A 1 90 ? 12.33992 113.70847 150.97672 1.000 10.70816 90 VAL L C 1
ATOM 1405 O O . VAL A 1 90 ? 11.94594 112.67656 150.41891 1.000 11.10329 90 VAL L O 1
ATOM 1418 N N . TYR A 1 91 ? 13.07731 114.63401 150.36901 1.000 9.14557 91 TYR L N 1
ATOM 1419 C CA . TYR A 1 91 ? 13.56433 114.50669 149.00493 1.000 9.96284 91 TYR L CA 1
ATOM 1420 C C . TYR A 1 91 ? 14.98698 113.96566 149.01505 1.000 11.80581 91 TYR L C 1
ATOM 1421 O O . TYR A 1 91 ? 15.81540 114.38481 149.82821 1.000 11.16358 91 TYR L O 1
ATOM 1439 N N . TYR A 1 92 ? 15.25433 113.01755 148.11308 1.000 10.56006 92 TYR L N 1
ATOM 1440 C CA . TYR A 1 92 ? 16.55082 112.36286 148.00357 1.000 9.89782 92 TYR L CA 1
ATOM 1441 C C . TYR A 1 92 ? 17.07597 112.49348 146.58179 1.000 10.17647 92 TYR L C 1
ATOM 1442 O O . TYR A 1 92 ? 16.33202 112.24271 145.62665 1.000 10.84687 92 TYR L O 1
ATOM 1460 N N . CYS A 1 93 ? 18.34704 112.84821 146.43597 1.000 6.98173 93 CYS L N 1
ATOM 1461 C CA . CYS A 1 93 ? 19.01240 112.64777 145.15586 1.000 11.20893 93 CYS L CA 1
ATOM 1462 C C . CYS A 1 93 ? 19.69436 111.28000 145.15488 1.000 10.40370 93 CYS L C 1
ATOM 1463 O O . CYS A 1 93 ? 19.87287 110.64507 146.19761 1.000 9.61279 93 CYS L O 1
ATOM 1470 N N . PHE A 1 94 ? 20.05726 110.81889 143.96077 1.000 9.58122 94 PHE L N 1
ATOM 1471 C CA . PHE A 1 94 ? 20.54098 109.45672 143.78660 1.000 9.23191 94 PHE L CA 1
ATOM 1472 C C . PHE A 1 94 ? 21.37593 109.39356 142.51859 1.000 9.03570 94 PHE L C 1
ATOM 1473 O O . PHE A 1 94 ? 21.01819 110.00853 141.51082 1.000 9.46126 94 PHE L O 1
ATOM 1490 N N . GLN A 1 95 ? 22.48403 108.65760 142.56767 1.000 8.55515 95 GLN L N 1
ATOM 1491 C CA . GLN A 1 95 ? 23.29825 108.42080 141.38189 1.000 11.20338 95 GLN L CA 1
ATOM 1492 C C . GLN A 1 95 ? 23.39540 106.92688 141.11542 1.000 9.76745 95 GLN L C 1
ATOM 1493 O O . GLN A 1 95 ? 23.68381 106.14398 142.02745 1.000 9.26990 95 GLN L O 1
ATOM 1507 N N . GLY A 1 96 ? 23.14474 106.54029 139.86437 1.000 11.17230 96 GLY L N 1
ATOM 1508 C CA . GLY A 1 96 ? 23.34373 105.18008 139.41341 1.000 11.11726 96 GLY L CA 1
ATOM 1509 C C . GLY A 1 96 ? 24.49975 104.99970 138.46036 1.000 14.10993 96 GLY L C 1
ATOM 1510 O O . GLY A 1 96 ? 24.63595 103.91602 137.87647 1.000 16.39835 96 GLY L O 1
ATOM 1514 N N . SER A 1 97 ? 25.34836 106.01408 138.28219 1.000 10.80196 97 SER L N 1
ATOM 1515 C CA . SER A 1 97 ? 26.43276 105.92333 137.31467 1.000 12.64882 97 SER L CA 1
ATOM 1516 C C . SER A 1 97 ? 27.57719 105.04916 137.81102 1.000 17.73345 97 SER L C 1
ATOM 1517 O O . SER A 1 97 ? 28.27961 104.43748 136.99835 1.000 18.22671 97 SER L O 1
ATOM 1525 N N . HIS A 1 98 ? 27.77646 104.97399 139.12691 1.000 9.04253 98 HIS L N 1
ATOM 1526 C CA . HIS A 1 98 ? 28.90161 104.26173 139.71553 1.000 12.51235 98 HIS L CA 1
ATOM 1527 C C . HIS A 1 98 ? 28.40579 103.24726 140.73266 1.000 15.59243 98 HIS L C 1
ATOM 1528 O O . HIS A 1 98 ? 27.56648 103.57171 141.57878 1.000 12.25470 98 HIS L O 1
ATOM 1542 N N . VAL A 1 99 ? 28.93573 102.03439 140.65883 1.000 12.74313 99 VAL L N 1
ATOM 1543 C CA . VAL A 1 99 ? 28.62456 101.00670 141.65455 1.000 10.36595 99 VAL L CA 1
ATOM 1544 C C . VAL A 1 99 ? 29.55998 101.18404 142.84891 1.000 12.04562 99 VAL L C 1
ATOM 1545 O O . VAL A 1 99 ? 30.77562 101.33733 142.65309 1.000 14.54115 99 VAL L O 1
ATOM 1558 N N . PRO A 1 100 ? 29.04731 101.16934 144.08854 1.000 11.43322 100 PRO L N 1
ATOM 1559 C CA . PRO A 1 100 ? 27.63709 101.01444 144.47296 1.000 11.82805 100 PRO L CA 1
ATOM 1560 C C . PRO A 1 100 ? 26.83979 102.28812 144.24351 1.000 13.25115 100 PRO L C 1
ATOM 1561 O O . PRO A 1 100 ? 27.33736 103.39047 144.46469 1.000 10.76152 100 PRO L O 1
ATOM 1572 N N . TYR A 1 101 ? 25.59789 102.15023 143.78937 1.000 9.78303 101 TYR L N 1
ATOM 1573 C CA . TYR A 1 101 ? 24.70527 103.29596 143.67720 1.000 9.08605 101 TYR L CA 1
ATOM 1574 C C . TYR A 1 101 ? 24.49552 103.89742 145.06028 1.000 9.29803 101 TYR L C 1
ATOM 1575 O O . TYR A 1 101 ? 24.41842 103.17787 146.06119 1.000 11.44601 101 TYR L O 1
ATOM 1593 N N . THR A 1 102 ? 24.39819 105.22192 145.11818 1.000 8.95653 102 THR L N 1
ATOM 1594 C CA . THR A 1 102 ? 24.34457 105.90943 146.39743 1.000 9.21494 102 THR L CA 1
ATOM 1595 C C . THR A 1 102 ? 23.29753 107.00647 146.38569 1.000 11.93882 102 THR L C 1
ATOM 1596 O O . THR A 1 102 ? 23.00834 107.61359 145.34979 1.000 10.47277 102 THR L O 1
ATOM 1607 N N . PHE A 1 103 ? 22.74397 107.24591 147.56960 1.000 9.52805 103 PHE L N 1
ATOM 1608 C CA . PHE A 1 103 ? 21.72829 108.25158 147.80714 1.000 9.03821 103 PHE L CA 1
ATOM 1609 C C . PHE A 1 103 ? 22.31711 109.41498 148.59085 1.000 12.20904 103 PHE L C 1
ATOM 1610 O O . PHE A 1 103 ? 23.19311 109.23218 149.44175 1.000 10.99013 103 PHE L O 1
ATOM 1627 N N . GLY A 1 104 ? 21.79296 110.60570 148.33543 1.000 12.12979 104 GLY L N 1
ATOM 1628 C CA . GLY A 1 104 ? 21.98359 111.69915 149.25917 1.000 14.50765 104 GLY L CA 1
ATOM 1629 C C . GLY A 1 104 ? 21.28290 111.42783 150.57746 1.000 17.72672 104 GLY L C 1
ATOM 1630 O O . GLY A 1 104 ? 20.46658 110.51489 150.71893 1.000 13.59727 104 GLY L O 1
ATOM 1634 N N . GLY A 1 105 ? 21.61324 112.25500 151.56761 1.000 13.70366 105 GLY L N 1
ATOM 1635 C CA . GLY A 1 105 ? 21.10042 112.06050 152.90895 1.000 13.24226 105 GLY L CA 1
ATOM 1636 C C . GLY A 1 105 ? 19.68721 112.53724 153.13711 1.000 14.23452 105 GLY L C 1
ATOM 1637 O O . GLY A 1 105 ? 19.11858 112.25151 154.19488 1.000 12.06907 105 GLY L O 1
ATOM 1641 N N . GLY A 1 106 ? 19.11804 113.25350 152.18868 1.000 10.24807 106 GLY L N 1
ATOM 1642 C CA . GLY A 1 106 ? 17.75056 113.70018 152.31895 1.000 12.24595 106 GLY L CA 1
ATOM 1643 C C . GLY A 1 106 ? 17.65758 115.18320 152.63120 1.000 14.03850 106 GLY L C 1
ATOM 1644 O O . GLY A 1 106 ? 18.55602 115.78385 153.23580 1.000 15.25701 106 GLY L O 1
ATOM 1648 N N . THR A 1 107 ? 16.55385 115.78542 152.18851 1.000 12.64424 107 THR L N 1
ATOM 1649 C CA . THR A 1 107 ? 16.16025 117.14355 152.53982 1.000 13.76725 107 THR L CA 1
ATOM 1650 C C . THR A 1 107 ? 14.69366 117.09501 152.94071 1.000 10.44220 107 THR L C 1
ATOM 1651 O O . THR A 1 107 ? 13.84553 116.71282 152.12880 1.000 11.91102 107 THR L O 1
ATOM 1662 N N . LYS A 1 108 ? 14.39350 117.47636 154.18023 1.000 10.16329 108 LYS L N 1
ATOM 1663 C CA . LYS A 1 108 ? 13.02417 117.44519 154.68287 1.000 9.45238 108 LYS L CA 1
ATOM 1664 C C . LYS A 1 108 ? 12.34989 118.77032 154.35268 1.000 14.76942 108 LYS L C 1
ATOM 1665 O O . LYS A 1 108 ? 12.73112 119.82149 154.87763 1.000 12.77855 108 LYS L O 1
ATOM 1684 N N . LEU A 1 109 ? 11.34291 118.71748 153.48922 1.000 11.76118 109 LEU L N 1
ATOM 1685 C CA . LEU A 1 109 ? 10.56899 119.89689 153.13568 1.000 11.23391 109 LEU L CA 1
ATOM 1686 C C . LEU A 1 109 ? 9.46668 120.07905 154.17031 1.000 13.87392 109 LEU L C 1
ATOM 1687 O O . LEU A 1 109 ? 8.65784 119.16972 154.39129 1.000 10.33984 109 LEU L O 1
ATOM 1703 N N . GLU A 1 110 ? 9.45300 121.24497 154.80912 1.000 12.29236 110 GLU L N 1
ATOM 1704 C CA . GLU A 1 110 ? 8.44847 121.62291 155.79210 1.000 12.31344 110 GLU L CA 1
ATOM 1705 C C . GLU A 1 110 ? 7.61084 122.77003 155.24351 1.000 12.96365 110 GLU L C 1
ATOM 1706 O O . GLU A 1 110 ? 8.14846 123.72030 154.66742 1.000 14.02766 110 GLU L O 1
ATOM 1718 N N . ILE A 1 111 ? 6.30098 122.69588 155.44417 1.000 10.43268 111 ILE L N 1
ATOM 1719 C CA . ILE A 1 111 ? 5.39667 123.75028 155.00417 1.000 14.24080 111 ILE L CA 1
ATOM 1720 C C . ILE A 1 111 ? 5.29780 124.81061 156.09049 1.000 18.31754 111 ILE L C 1
ATOM 1721 O O . ILE A 1 111 ? 5.05033 124.49939 157.26155 1.000 14.28201 111 ILE L O 1
ATOM 1737 N N . LYS A 1 112 ? 5.50472 126.06612 155.70384 1.000 9.92233 112 LYS L N 1
ATOM 1738 C CA . LYS A 1 112 ? 5.30243 127.18935 156.60495 1.000 12.65999 112 LYS L CA 1
ATOM 1739 C C . LYS A 1 112 ? 3.83903 127.60376 156.56159 1.000 12.53215 112 LYS L C 1
ATOM 1740 O O . LYS A 1 112 ? 3.21377 127.60834 155.49793 1.000 18.92324 112 LYS L O 1
ATOM 1759 N N . ARG A 1 113 ? 3.29453 127.93618 157.72545 1.000 12.87805 113 ARG L N 1
ATOM 1760 C CA . ARG A 1 113 ? 1.91893 128.39710 157.82528 1.000 13.86422 113 ARG L CA 1
ATOM 1761 C C . ARG A 1 113 ? 1.81982 129.35842 159.00035 1.000 16.62394 113 ARG L C 1
ATOM 1762 O O . ARG A 1 113 ? 2.77493 129.54886 159.75522 1.000 13.66389 113 ARG L O 1
ATOM 1783 N N . ALA A 1 114 ? 0.64539 129.96389 159.14641 1.000 10.24943 114 ALA L N 1
ATOM 1784 C CA . ALA A 1 114 ? 0.41131 130.89163 160.24042 1.000 14.58842 114 ALA L CA 1
ATOM 1785 C C . ALA A 1 114 ? 0.48324 130.15883 161.57264 1.000 12.30598 114 ALA L C 1
ATOM 1786 O O . ALA A 1 114 ? 0.17993 128.96559 161.66720 1.000 13.94370 114 ALA L O 1
ATOM 1793 N N . ASP A 1 115 ? 0.90160 130.88677 162.60895 1.000 11.75926 115 ASP L N 1
ATOM 1794 C CA . ASP A 1 115 ? 0.92545 130.32487 163.95259 1.000 10.75125 115 ASP L CA 1
ATOM 1795 C C . ASP A 1 115 ? -0.43678 129.74434 164.31086 1.000 15.52174 115 ASP L C 1
ATOM 1796 O O . ASP A 1 115 ? -1.47807 130.32577 163.99628 1.000 11.46619 115 ASP L O 1
ATOM 1805 N N . ALA A 1 116 ? -0.42008 128.60774 165.00323 1.000 12.53603 116 ALA L N 1
ATOM 1806 C CA . ALA A 1 116 ? -1.63262 127.94332 165.46253 1.000 11.96525 116 ALA L CA 1
ATOM 1807 C C . ALA A 1 116 ? -1.39521 127.44782 166.87842 1.000 14.03753 116 ALA L C 1
ATOM 1808 O O . ALA A 1 116 ? -0.45162 126.68927 167.12005 1.000 11.49145 116 ALA L O 1
ATOM 1815 N N . ALA A 1 117 ? -2.24219 127.87956 167.80830 1.000 11.62235 117 ALA L N 1
ATOM 1816 C CA . ALA A 1 117 ? -2.09432 127.49313 169.20520 1.000 12.15046 117 ALA L CA 1
ATOM 1817 C C . ALA A 1 117 ? -2.55602 126.05136 169.40108 1.000 14.92561 117 ALA L C 1
ATOM 1818 O O . ALA A 1 117 ? -3.52563 125.62000 168.77117 1.000 11.75985 117 ALA L O 1
ATOM 1825 N N . PRO A 1 118 ? -1.88716 125.28647 170.26250 1.000 14.15780 118 PRO L N 1
ATOM 1826 C CA . PRO A 1 118 ? -2.32152 123.90274 170.49226 1.000 12.59903 118 PRO L CA 1
ATOM 1827 C C . PRO A 1 118 ? -3.63180 123.85515 171.26185 1.000 13.24478 118 PRO L C 1
ATOM 1828 O O . PRO A 1 118 ? -3.88743 124.68177 172.14084 1.000 13.48886 118 PRO L O 1
ATOM 1839 N N . THR A 1 119 ? -4.47423 122.89119 170.90468 1.000 12.33355 119 THR L N 1
ATOM 1840 C CA . THR A 1 119 ? -5.60161 122.49770 171.74048 1.000 16.68495 119 THR L CA 1
ATOM 1841 C C . THR A 1 119 ? -5.10347 121.41621 172.69108 1.000 15.70993 119 THR L C 1
ATOM 1842 O O . THR A 1 119 ? -4.66553 120.35141 172.24370 1.000 12.44632 119 THR L O 1
ATOM 1853 N N . VAL A 1 120 ? -5.14605 121.69212 173.99134 1.000 10.82501 120 VAL L N 1
ATOM 1854 C CA . VAL A 1 120 ? -4.54233 120.83182 175.00127 1.000 12.55650 120 VAL L CA 1
ATOM 1855 C C . VAL A 1 120 ? -5.64102 120.12779 175.78430 1.000 14.91063 120 VAL L C 1
ATOM 1856 O O . VAL A 1 120 ? -6.59533 120.76709 176.24336 1.000 11.94783 120 VAL L O 1
ATOM 1869 N N . SER A 1 121 ? -5.50058 118.80946 175.93676 1.000 10.25888 121 SER L N 1
ATOM 1870 C CA . SER A 1 121 ? -6.42450 117.97624 176.69477 1.000 8.64804 121 SER L CA 1
ATOM 1871 C C . SER A 1 121 ? -5.60972 117.06065 177.59869 1.000 9.16373 121 SER L C 1
ATOM 1872 O O . SER A 1 121 ? -4.57027 116.54065 177.18461 1.000 12.87101 121 SER L O 1
ATOM 1880 N N . ILE A 1 122 ? -6.07443 116.86764 178.83068 1.000 10.46298 122 ILE L N 1
ATOM 1881 C CA . ILE A 1 122 ? -5.37886 116.04621 179.81495 1.000 9.34640 122 ILE L CA 1
ATOM 1882 C C . ILE A 1 122 ? -6.32834 114.95643 180.28646 1.000 8.95732 122 ILE L C 1
ATOM 1883 O O . ILE A 1 122 ? -7.53435 115.18976 180.42509 1.000 13.43267 122 ILE L O 1
ATOM 1899 N N . PHE A 1 123 ? -5.78359 113.76099 180.52049 1.000 9.33781 123 PHE L N 1
ATOM 1900 C CA . PHE A 1 123 ? -6.59659 112.60174 180.85059 1.000 9.05187 123 PHE L CA 1
ATOM 1901 C C . PHE A 1 123 ? -6.00222 111.86287 182.04113 1.000 13.94050 123 PHE L C 1
ATOM 1902 O O . PHE A 1 123 ? -4.78659 111.60905 182.06888 1.000 11.98461 123 PHE L O 1
ATOM 1919 N N . PRO A 1 124 ? -6.81535 111.49476 183.02643 1.000 12.82731 124 PRO L N 1
ATOM 1920 C CA . PRO A 1 124 ? -6.30990 110.68608 184.13018 1.000 13.30670 124 PRO L CA 1
ATOM 1921 C C . PRO A 1 124 ? -6.07657 109.25500 183.68748 1.000 15.83111 124 PRO L C 1
ATOM 1922 O O . PRO A 1 124 ? -6.56568 108.83005 182.62918 1.000 12.96284 124 PRO L O 1
ATOM 1933 N N . PRO A 1 125 ? -5.35110 108.47642 184.48661 1.000 12.38398 125 PRO L N 1
ATOM 1934 C CA . PRO A 1 125 ? -5.28526 107.03205 184.24099 1.000 11.62436 125 PRO L CA 1
ATOM 1935 C C . PRO A 1 125 ? -6.67139 106.41060 184.28978 1.000 14.08234 125 PRO L C 1
ATOM 1936 O O . PRO A 1 125 ? -7.52158 106.79979 185.09317 1.000 14.30156 125 PRO L O 1
ATOM 1947 N N . SER A 1 126 ? -6.88708 105.42911 183.42060 1.000 14.73480 126 SER L N 1
ATOM 1948 C CA . SER A 1 126 ? -8.13252 104.68118 183.42552 1.000 19.94930 126 SER L CA 1
ATOM 1949 C C . SER A 1 126 ? -8.19485 103.77780 184.64979 1.000 19.98231 126 SER L C 1
ATOM 1950 O O . SER A 1 126 ? -7.17017 103.34639 185.18558 1.000 17.41680 126 SER L O 1
ATOM 1958 N N . SER A 1 127 ? -9.41755 103.48602 185.09073 1.000 18.07772 127 SER L N 1
ATOM 1959 C CA . SER A 1 127 ? -9.58556 102.50945 186.16084 1.000 19.70214 127 SER L CA 1
ATOM 1960 C C . SER A 1 127 ? -8.97226 101.17075 185.76347 1.000 23.16579 127 SER L C 1
ATOM 1961 O O . SER A 1 127 ? -8.39301 100.46722 186.59822 1.000 23.74505 127 SER L O 1
ATOM 1969 N N . GLU A 1 128 ? -9.07072 100.81036 184.47972 1.000 22.89181 128 GLU L N 1
ATOM 1970 C CA . GLU A 1 128 ? -8.50976 99.54362 184.01870 1.000 25.71115 128 GLU L CA 1
ATOM 1971 C C . GLU A 1 128 ? -7.00329 99.49612 184.24457 1.000 26.22703 128 GLU L C 1
ATOM 1972 O O . GLU A 1 128 ? -6.47160 98.50699 184.76259 1.000 21.25873 128 GLU L O 1
ATOM 1984 N N . GLN A 1 129 ? -6.29322 100.55904 183.85488 1.000 19.91725 129 GLN L N 1
ATOM 1985 C CA . GLN A 1 129 ? -4.85142 100.58660 184.07880 1.000 19.10254 129 GLN L CA 1
ATOM 1986 C C . GLN A 1 129 ? -4.53096 100.54817 185.56809 1.000 20.33986 129 GLN L C 1
ATOM 1987 O O . GLN A 1 129 ? -3.59100 99.86577 185.99322 1.000 19.81828 129 GLN L O 1
ATOM 2001 N N . LEU A 1 130 ? -5.29805 101.28230 186.37716 1.000 17.36619 130 LEU L N 1
ATOM 2002 C CA . LEU A 1 130 ? -5.01387 101.33691 187.80680 1.000 20.33799 130 LEU L CA 1
ATOM 2003 C C . LEU A 1 130 ? -5.09876 99.95037 188.43402 1.000 23.42455 130 LEU L C 1
ATOM 2004 O O . LEU A 1 130 ? -4.27411 99.59601 189.28541 1.000 20.43407 130 LEU L O 1
ATOM 2020 N N . THR A 1 131 ? -6.08204 99.14395 188.02013 1.000 26.39498 131 THR L N 1
ATOM 2021 C CA . THR A 1 131 ? -6.17418 97.78613 188.54474 1.000 31.57864 131 THR L CA 1
ATOM 2022 C C . THR A 1 131 ? -4.91215 96.98900 188.23999 1.000 33.88867 131 THR L C 1
ATOM 2023 O O . THR A 1 131 ? -4.54157 96.09190 189.00658 1.000 29.23536 131 THR L O 1
ATOM 2034 N N . SER A 1 132 ? -4.24423 97.29519 187.12620 1.000 27.48894 132 SER L N 1
ATOM 2035 C CA . SER A 1 132 ? -3.02150 96.60183 186.74558 1.000 29.46087 132 SER L CA 1
ATOM 2036 C C . SER A 1 132 ? -1.80347 97.07611 187.52473 1.000 36.44204 132 SER L C 1
ATOM 2037 O O . SER A 1 132 ? -0.75128 96.43259 187.44702 1.000 33.41381 132 SER L O 1
ATOM 2045 N N . GLY A 1 133 ? -1.91737 98.17532 188.26537 1.000 32.04676 133 GLY L N 1
ATOM 2046 C CA . GLY A 1 133 ? -0.83105 98.67470 189.07619 1.000 22.39438 133 GLY L CA 1
ATOM 2047 C C . GLY A 1 133 ? -0.10481 99.86701 188.49960 1.000 25.75907 133 GLY L C 1
ATOM 2048 O O . GLY A 1 133 ? 0.79171 100.40650 189.16145 1.000 25.50202 133 GLY L O 1
ATOM 2052 N N . GLY A 1 134 ? -0.46437 100.29226 187.28992 1.000 26.24787 134 GLY L N 1
ATOM 2053 C CA . GLY A 1 134 ? 0.17237 101.40583 186.63142 1.000 24.34086 134 GLY L CA 1
ATOM 2054 C C . GLY A 1 134 ? -0.75596 102.60569 186.54601 1.000 16.67994 134 GLY L C 1
ATOM 2055 O O . GLY A 1 134 ? -1.95595 102.52885 186.79611 1.000 19.47597 134 GLY L O 1
ATOM 2059 N N . ALA A 1 135 ? -0.16316 103.73722 186.18054 1.000 16.43990 135 ALA L N 1
ATOM 2060 C CA . ALA A 1 135 ? -0.90942 104.98920 186.11049 1.000 19.54602 135 ALA L CA 1
ATOM 2061 C C . ALA A 1 135 ? -0.21521 105.90042 185.11178 1.000 17.85131 135 ALA L C 1
ATOM 2062 O O . ALA A 1 135 ? 0.84023 106.46403 185.41532 1.000 18.81883 135 ALA L O 1
ATOM 2069 N N . SER A 1 136 ? -0.80255 106.03921 183.92800 1.000 11.87343 136 SER L N 1
ATOM 2070 C CA . SER A 1 136 ? -0.31651 106.96059 182.91172 1.000 11.90432 136 SER L CA 1
ATOM 2071 C C . SER A 1 136 ? -1.24731 108.16331 182.84248 1.000 13.84093 136 SER L C 1
ATOM 2072 O O . SER A 1 136 ? -2.46443 108.00518 182.71289 1.000 12.81320 136 SER L O 1
ATOM 2080 N N . VAL A 1 137 ? -0.67441 109.35711 182.94111 1.000 8.98643 137 VAL L N 1
ATOM 2081 C CA . VAL A 1 137 ? -1.39840 110.60376 182.73424 1.000 8.67195 137 VAL L CA 1
ATOM 2082 C C . VAL A 1 137 ? -1.00090 111.12863 181.36392 1.000 10.30636 137 VAL L C 1
ATOM 2083 O O . VAL A 1 137 ? 0.19385 111.24399 181.06066 1.000 12.76206 137 VAL L O 1
ATOM 2096 N N . VAL A 1 138 ? -1.98949 111.42976 180.52649 1.000 9.63366 138 VAL L N 1
ATOM 2097 C CA . VAL A 1 138 ? -1.74963 111.72246 179.12107 1.000 10.49895 138 VAL L CA 1
ATOM 2098 C C . VAL A 1 138 ? -2.21048 113.13617 178.80323 1.000 10.05307 138 VAL L C 1
ATOM 2099 O O . VAL A 1 138 ? -3.30598 113.54482 179.20176 1.000 12.23858 138 VAL L O 1
ATOM 2112 N N A CYS A 1 139 ? -1.35188 113.90141 178.13514 0.682 9.63625 139 CYS L N 1
ATOM 2113 N N B CYS A 1 139 ? -1.40496 113.84449 178.01621 0.318 9.83896 139 CYS L N 1
ATOM 2114 C CA A CYS A 1 139 ? -1.73491 115.18807 177.57161 0.682 10.08418 139 CYS L CA 1
ATOM 2115 C CA B CYS A 1 139 ? -1.69347 115.20564 177.58330 0.318 10.14956 139 CYS L CA 1
ATOM 2116 C C A CYS A 1 139 ? -1.57097 115.12876 176.06314 0.682 11.05663 139 CYS L C 1
ATOM 2117 C C B CYS A 1 139 ? -1.51417 115.26579 176.07388 0.318 11.04400 139 CYS L C 1
ATOM 2118 O O A CYS A 1 139 ? -0.54729 114.65464 175.55783 0.682 8.29117 139 CYS L O 1
ATOM 2119 O O B CYS A 1 139 ? -0.41244 115.02778 175.57053 0.318 9.75372 139 CYS L O 1
ATOM 2132 N N . PHE A 1 140 ? -2.58822 115.60677 175.35911 1.000 8.24188 140 PHE L N 1
ATOM 2133 C CA . PHE A 1 140 ? -2.57047 115.74282 173.90981 1.000 9.41765 140 PHE L CA 1
ATOM 2134 C C . PHE A 1 140 ? -2.44958 117.22946 173.62121 1.000 11.51252 140 PHE L C 1
ATOM 2135 O O . PHE A 1 140 ? -3.19670 118.02731 174.19352 1.000 11.03859 140 PHE L O 1
ATOM 2152 N N . LEU A 1 141 ? -1.53575 117.60325 172.73738 1.000 12.46213 141 LEU L N 1
ATOM 2153 C CA . LEU A 1 141 ? -1.39212 118.98558 172.27423 1.000 9.52853 141 LEU L CA 1
ATOM 2154 C C . LEU A 1 141 ? -1.57144 118.94204 170.76040 1.000 11.71937 141 LEU L C 1
ATOM 2155 O O . LEU A 1 141 ? -0.66239 118.52212 170.03753 1.000 12.11672 141 LEU L O 1
ATOM 2171 N N . ASN A 1 142 ? -2.74126 119.35741 170.27522 1.000 10.52664 142 ASN L N 1
ATOM 2172 C CA . ASN A 1 142 ? -3.15770 119.04564 168.91606 1.000 10.63704 142 ASN L CA 1
ATOM 2173 C C . ASN A 1 142 ? -3.23388 120.27799 168.02579 1.000 12.27123 142 ASN L C 1
ATOM 2174 O O . ASN A 1 142 ? -3.68957 121.34373 168.44829 1.000 17.10483 142 ASN L O 1
ATOM 2185 N N . ASN A 1 143 ? -2.78592 120.10378 166.78161 1.000 9.36419 143 ASN L N 1
ATOM 2186 C CA . ASN A 1 143 ? -2.98856 121.06342 165.69918 1.000 10.95446 143 ASN L CA 1
ATOM 2187 C C . ASN A 1 143 ? -2.35379 122.41990 166.01008 1.000 14.74177 143 ASN L C 1
ATOM 2188 O O . ASN A 1 143 ? -3.01696 123.45907 166.01126 1.000 10.97105 143 ASN L O 1
ATOM 2199 N N . PHE A 1 144 ? -1.04103 122.39944 166.24137 1.000 9.22975 144 PHE L N 1
ATOM 2200 C CA . PHE A 1 144 ? -0.27929 123.61061 166.51196 1.000 10.07091 144 PHE L CA 1
ATOM 2201 C C . PHE A 1 144 ? 0.83463 123.80716 165.48882 1.000 13.67512 144 PHE L C 1
ATOM 2202 O O . PHE A 1 144 ? 1.23488 122.88277 164.77647 1.000 9.43149 144 PHE L O 1
ATOM 2219 N N . TYR A 1 145 ? 1.31280 125.05392 165.41746 1.000 13.76702 145 TYR L N 1
ATOM 2220 C CA . TYR A 1 145 ? 2.40744 125.46079 164.54784 1.000 8.88863 145 TYR L CA 1
ATOM 2221 C C . TYR A 1 145 ? 2.97671 126.74065 165.13794 1.000 10.48719 145 TYR L C 1
ATOM 2222 O O . TYR A 1 145 ? 2.19490 127.61051 165.54154 1.000 11.69462 145 TYR L O 1
ATOM 2240 N N . PRO A 1 146 ? 4.30532 126.90588 165.20902 1.000 12.96703 146 PRO L N 1
ATOM 2241 C CA . PRO A 1 146 ? 5.36388 125.99218 164.75155 1.000 9.17225 146 PRO L CA 1
ATOM 2242 C C . PRO A 1 146 ? 5.56305 124.75598 165.62509 1.000 11.21855 146 PRO L C 1
ATOM 2243 O O . PRO A 1 146 ? 4.94283 124.58678 166.67381 1.000 9.17818 146 PRO L O 1
ATOM 2254 N N . LYS A 1 147 ? 6.46400 123.87601 165.17174 1.000 12.26322 147 LYS L N 1
ATOM 2255 C CA . LYS A 1 147 ? 6.63489 122.56470 165.78518 1.000 10.99850 147 LYS L CA 1
ATOM 2256 C C . LYS A 1 147 ? 7.25241 122.64681 167.17165 1.000 9.10690 147 LYS L C 1
ATOM 2257 O O . LYS A 1 147 ? 6.93072 121.82131 168.03605 1.000 12.93198 147 LYS L O 1
ATOM 2276 N N . ASP A 1 148 ? 8.14411 123.60755 167.39359 1.000 12.58677 148 ASP L N 1
ATOM 2277 C CA . ASP A 1 148 ? 8.87792 123.67320 168.64763 1.000 13.19993 148 ASP L CA 1
ATOM 2278 C C . ASP A 1 148 ? 7.90878 123.91140 169.79703 1.000 14.79422 148 ASP L C 1
ATOM 2279 O O . ASP A 1 148 ? 7.10611 124.84947 169.76817 1.000 12.24213 148 ASP L O 1
ATOM 2288 N N . ILE A 1 149 ? 7.97382 123.04787 170.80358 1.000 14.77220 149 ILE L N 1
ATOM 2289 C CA . ILE A 1 149 ? 7.07980 123.13825 171.95140 1.000 10.90481 149 ILE L CA 1
ATOM 2290 C C . ILE A 1 149 ? 7.72068 122.36469 173.09313 1.000 15.83375 149 ILE L C 1
ATOM 2291 O O . ILE A 1 149 ? 8.29677 121.29387 172.88904 1.000 15.43094 149 ILE L O 1
ATOM 2307 N N . ASN A 1 150 ? 7.64249 122.93139 174.29263 1.000 15.02816 150 ASN L N 1
ATOM 2308 C CA . ASN A 1 150 ? 8.21800 122.33788 175.48920 1.000 12.98949 150 ASN L CA 1
ATOM 2309 C C . ASN A 1 150 ? 7.08198 122.04701 176.45554 1.000 15.64535 150 ASN L C 1
ATOM 2310 O O . ASN A 1 150 ? 6.20346 122.89213 176.65303 1.000 15.25512 150 ASN L O 1
ATOM 2321 N N . VAL A 1 151 ? 7.08685 120.85156 177.03936 1.000 10.78971 151 VAL L N 1
ATOM 2322 C CA . VAL A 1 151 ? 6.05279 120.42726 177.97468 1.000 8.30239 151 VAL L CA 1
ATOM 2323 C C . VAL A 1 151 ? 6.69426 120.20306 179.33634 1.000 17.39781 151 VAL L C 1
ATOM 2324 O O . VAL A 1 151 ? 7.73287 119.53938 179.44061 1.000 14.83331 151 VAL L O 1
ATOM 2337 N N . LYS A 1 152 ? 6.07442 120.76566 180.37075 1.000 12.29556 152 LYS L N 1
ATOM 2338 C CA . LYS A 1 152 ? 6.48236 120.59684 181.75926 1.000 15.92418 152 LYS L CA 1
ATOM 2339 C C . LYS A 1 152 ? 5.31943 119.97241 182.51642 1.000 15.53059 152 LYS L C 1
ATOM 2340 O O . LYS A 1 152 ? 4.17055 120.39243 182.34814 1.000 15.46621 152 LYS L O 1
ATOM 2359 N N . TRP A 1 153 ? 5.61166 118.96197 183.32815 1.000 11.57065 153 TRP L N 1
ATOM 2360 C CA . TRP A 1 153 ? 4.60586 118.30831 184.15294 1.000 11.24479 153 TRP L CA 1
ATOM 2361 C C . TRP A 1 153 ? 4.73526 118.78824 185.59010 1.000 10.24163 153 TRP L C 1
ATOM 2362 O O . TRP A 1 153 ? 5.84444 119.01141 186.08262 1.000 11.73013 153 TRP L O 1
ATOM 2383 N N . LYS A 1 154 ? 3.60132 118.95711 186.25671 1.000 11.22150 154 LYS L N 1
ATOM 2384 C CA . LYS A 1 154 ? 3.59021 119.27509 187.67573 1.000 15.17232 154 LYS L CA 1
ATOM 2385 C C . LYS A 1 154 ? 2.61109 118.35450 188.38330 1.000 12.25572 154 LYS L C 1
ATOM 2386 O O . LYS A 1 154 ? 1.56357 118.00111 187.83500 1.000 13.45934 154 LYS L O 1
ATOM 2405 N N . ILE A 1 155 ? 2.98264 117.94786 189.59231 1.000 14.56496 155 ILE L N 1
ATOM 2406 C CA . ILE A 1 155 ? 2.12911 117.18498 190.49251 1.000 14.96805 155 ILE L CA 1
ATOM 2407 C C . ILE A 1 155 ? 1.99049 118.02413 191.75278 1.000 18.55420 155 ILE L C 1
ATOM 2408 O O . ILE A 1 155 ? 2.99543 118.34983 192.39800 1.000 16.05411 155 ILE L O 1
ATOM 2424 N N . ASP A 1 156 ? 0.75688 118.39791 192.08720 1.000 15.39939 156 ASP L N 1
ATOM 2425 C CA . ASP A 1 156 ? 0.50529 119.26734 193.23120 1.000 19.15725 156 ASP L CA 1
ATOM 2426 C C . ASP A 1 156 ? 1.44000 120.47727 193.20735 1.000 17.99569 156 ASP L C 1
ATOM 2427 O O . ASP A 1 156 ? 1.96807 120.90697 194.23449 1.000 17.29439 156 ASP L O 1
ATOM 2436 N N . GLY A 1 157 ? 1.66036 121.02406 192.01032 1.000 17.06425 157 GLY L N 1
ATOM 2437 C CA . GLY A 1 157 ? 2.44280 122.23113 191.84946 1.000 24.90400 157 GLY L CA 1
ATOM 2438 C C . GLY A 1 157 ? 3.94192 122.05406 191.76606 1.000 19.73529 157 GLY L C 1
ATOM 2439 O O . GLY A 1 157 ? 4.64456 123.03055 191.46556 1.000 22.63276 157 GLY L O 1
ATOM 2443 N N A SER A 1 158 ? 4.46454 120.85823 192.02788 0.536 18.18564 158 SER L N 1
ATOM 2444 N N B SER A 1 158 ? 4.46237 120.85685 192.00838 0.464 18.17805 158 SER L N 1
ATOM 2445 C CA A SER A 1 158 ? 5.89568 120.59685 191.96491 0.536 16.23832 158 SER L CA 1
ATOM 2446 C CA B SER A 1 158 ? 5.89452 120.59773 191.96724 0.464 16.24405 158 SER L CA 1
ATOM 2447 C C A SER A 1 158 ? 6.26173 120.02358 190.60265 0.536 18.27038 158 SER L C 1
ATOM 2448 C C B SER A 1 158 ? 6.27396 120.00405 190.61659 0.464 18.25113 158 SER L C 1
ATOM 2449 O O A SER A 1 158 ? 5.53953 119.18626 190.05734 0.536 13.73167 158 SER L O 1
ATOM 2450 O O B SER A 1 158 ? 5.56798 119.14271 190.08700 0.464 13.75478 158 SER L O 1
ATOM 2465 N N . GLU A 1 159 ? 7.39649 120.46333 190.06582 1.000 15.61544 159 GLU L N 1
ATOM 2466 C CA . GLU A 1 159 ? 7.82655 119.99659 188.75515 1.000 14.71330 159 GLU L CA 1
ATOM 2467 C C . GLU A 1 159 ? 8.19898 118.52096 188.82759 1.000 17.81947 159 GLU L C 1
ATOM 2468 O O . GLU A 1 159 ? 8.90869 118.09147 189.74185 1.000 15.76801 159 GLU L O 1
ATOM 2480 N N . ARG A 1 160 ? 7.71466 117.74580 187.85886 1.000 14.30900 160 ARG L N 1
ATOM 2481 C CA . ARG A 1 160 ? 7.93151 116.30268 187.78054 1.000 13.22322 160 ARG L CA 1
ATOM 2482 C C . ARG A 1 160 ? 8.60893 116.01685 186.44635 1.000 18.21093 160 ARG L C 1
ATOM 2483 O O . ARG A 1 160 ? 8.00730 116.21773 185.38712 1.000 19.65780 160 ARG L O 1
ATOM 2504 N N . GLN A 1 161 ? 9.85679 115.55465 186.49752 1.000 19.68759 161 GLN L N 1
ATOM 2505 C CA . GLN A 1 161 ? 10.64422 115.29018 185.30012 1.000 23.31802 161 GLN L CA 1
ATOM 2506 C C . GLN A 1 161 ? 10.65476 113.81848 184.91140 1.000 29.80213 161 GLN L C 1
ATOM 2507 O O . GLN A 1 161 ? 10.52444 113.49340 183.72789 1.000 30.21114 161 GLN L O 1
ATOM 2521 N N . ASN A 1 162 ? 10.79423 112.92363 185.88450 1.000 26.17804 162 ASN L N 1
ATOM 2522 C CA . ASN A 1 162 ? 10.98831 111.50901 185.60409 1.000 35.05931 162 ASN L CA 1
ATOM 2523 C C . ASN A 1 162 ? 9.68756 110.84799 185.16460 1.000 23.08515 162 ASN L C 1
ATOM 2524 O O . ASN A 1 162 ? 8.61701 111.10501 185.72281 1.000 21.30048 162 ASN L O 1
ATOM 2535 N N . GLY A 1 163 ? 9.79511 109.99289 184.14999 1.000 19.22935 163 GLY L N 1
ATOM 2536 C CA . GLY A 1 163 ? 8.66032 109.25377 183.64505 1.000 20.91247 163 GLY L CA 1
ATOM 2537 C C . GLY A 1 163 ? 7.89583 109.91368 182.52481 1.000 17.92587 163 GLY L C 1
ATOM 2538 O O . GLY A 1 163 ? 6.76563 109.49767 182.24091 1.000 15.16657 163 GLY L O 1
ATOM 2542 N N . VAL A 1 164 ? 8.46835 110.92037 181.87104 1.000 16.42491 164 VAL L N 1
ATOM 2543 C CA . VAL A 1 164 ? 7.77770 111.67766 180.83440 1.000 19.17585 164 VAL L CA 1
ATOM 2544 C C . VAL A 1 164 ? 8.27223 111.22079 179.46952 1.000 17.29932 164 VAL L C 1
ATOM 2545 O O . VAL A 1 164 ? 9.48329 111.11907 179.24045 1.000 17.76741 164 VAL L O 1
ATOM 2558 N N . LEU A 1 165 ? 7.33495 110.95286 178.56004 1.000 11.20449 165 LEU L N 1
ATOM 2559 C CA . LEU A 1 165 ? 7.64570 110.57952 177.18482 1.000 14.22765 165 LEU L CA 1
ATOM 2560 C C . LEU A 1 165 ? 6.83047 111.44939 176.23801 1.000 16.30108 165 LEU L C 1
ATOM 2561 O O . LEU A 1 165 ? 5.61502 111.58705 176.41062 1.000 15.19457 165 LEU L O 1
ATOM 2577 N N . ASN A 1 166 ? 7.49634 112.01721 175.23265 1.000 10.79011 166 ASN L N 1
ATOM 2578 C CA . ASN A 1 166 ? 6.88918 112.95364 174.29508 1.000 9.97334 166 ASN L CA 1
ATOM 2579 C C . ASN A 1 166 ? 7.02250 112.43361 172.87131 1.000 15.71084 166 ASN L C 1
ATOM 2580 O O . ASN A 1 166 ? 8.11329 112.02095 172.45829 1.000 11.67894 166 ASN L O 1
ATOM 2591 N N . SER A 1 167 ? 5.92473 112.48704 172.11222 1.000 12.53393 167 SER L N 1
ATOM 2592 C CA . SER A 1 167 ? 5.90262 111.98121 170.74341 1.000 10.85803 167 SER L CA 1
ATOM 2593 C C . SER A 1 167 ? 5.18982 112.96528 169.82989 1.000 12.82576 167 SER L C 1
ATOM 2594 O O . SER A 1 167 ? 3.99699 113.22838 170.01299 1.000 11.84391 167 SER L O 1
ATOM 2602 N N . TRP A 1 168 ? 5.92053 113.48842 168.84214 1.000 12.95943 168 TRP L N 1
ATOM 2603 C CA . TRP A 1 168 ? 5.36524 114.37499 167.82832 1.000 12.35076 168 TRP L CA 1
ATOM 2604 C C . TRP A 1 168 ? 4.89389 113.57803 166.61646 1.000 14.33410 168 TRP L C 1
ATOM 2605 O O . TRP A 1 168 ? 5.56119 112.63190 166.18726 1.000 12.21809 168 TRP L O 1
ATOM 2626 N N . THR A 1 169 ? 3.77369 113.99449 166.03291 1.000 12.38336 169 THR L N 1
ATOM 2627 C CA . THR A 1 169 ? 3.43028 113.51350 164.70416 1.000 12.25846 169 THR L CA 1
ATOM 2628 C C . THR A 1 169 ? 4.32689 114.18354 163.66374 1.000 13.63181 169 THR L C 1
ATOM 2629 O O . THR A 1 169 ? 4.96342 115.21148 163.92225 1.000 13.37423 169 THR L O 1
ATOM 2640 N N . ASP A 1 170 ? 4.36667 113.59945 162.47064 1.000 14.54159 170 ASP L N 1
ATOM 2641 C CA . ASP A 1 170 ? 4.88139 114.34136 161.33192 1.000 14.05246 170 ASP L CA 1
ATOM 2642 C C . ASP A 1 170 ? 3.90503 115.45982 160.97776 1.000 13.01862 170 ASP L C 1
ATOM 2643 O O . ASP A 1 170 ? 2.76482 115.50154 161.45101 1.000 14.47856 170 ASP L O 1
ATOM 2652 N N . GLN A 1 171 ? 4.35906 116.37970 160.13566 1.000 13.10101 171 GLN L N 1
ATOM 2653 C CA . GLN A 1 171 ? 3.49187 117.47401 159.72235 1.000 12.66191 171 GLN L CA 1
ATOM 2654 C C . GLN A 1 171 ? 2.30379 116.94064 158.93212 1.000 13.56364 171 GLN L C 1
ATOM 2655 O O . GLN A 1 171 ? 2.44765 116.05225 158.08890 1.000 14.83223 171 GLN L O 1
ATOM 2669 N N . ASP A 1 172 ? 1.12391 117.49468 159.19868 1.000 13.16037 172 ASP L N 1
ATOM 2670 C CA . ASP A 1 172 ? -0.09853 117.05709 158.53652 1.000 15.98783 172 ASP L CA 1
ATOM 2671 C C . ASP A 1 172 ? -0.25919 117.77733 157.20299 1.000 15.01213 172 ASP L C 1
ATOM 2672 O O . ASP A 1 172 ? -0.31460 119.01221 157.15822 1.000 16.75329 172 ASP L O 1
ATOM 2681 N N . SER A 1 173 ? -0.36443 117.00218 156.12276 1.000 19.66927 173 SER L N 1
ATOM 2682 C CA . SER A 1 173 ? -0.48426 117.58032 154.79078 1.000 27.65764 173 SER L CA 1
ATOM 2683 C C . SER A 1 173 ? -1.80153 118.31135 154.56953 1.000 26.55813 173 SER L C 1
ATOM 2684 O O . SER A 1 173 ? -1.92146 119.04357 153.58066 1.000 34.95945 173 SER L O 1
ATOM 2692 N N . LYS A 1 174 ? -2.78690 118.13892 155.45131 1.000 21.02214 174 LYS L N 1
ATOM 2693 C CA . LYS A 1 174 ? -4.07716 118.78678 155.24688 1.000 32.49174 174 LYS L CA 1
ATOM 2694 C C . LYS A 1 174 ? -4.07321 120.22280 155.75956 1.000 34.65655 174 LYS L C 1
ATOM 2695 O O . LYS A 1 174 ? -4.55523 121.13299 155.07580 1.000 34.72092 174 LYS L O 1
ATOM 2714 N N . ASP A 1 175 ? -3.53834 120.44883 156.96153 1.000 16.96297 175 ASP L N 1
ATOM 2715 C CA . ASP A 1 175 ? -3.52129 121.78285 157.54996 1.000 20.83937 175 ASP L CA 1
ATOM 2716 C C . ASP A 1 175 ? -2.13234 122.24632 157.96585 1.000 13.58810 175 ASP L C 1
ATOM 2717 O O . ASP A 1 175 ? -2.00778 123.34167 158.52592 1.000 13.78763 175 ASP L O 1
ATOM 2726 N N . SER A 1 176 ? -1.09390 121.45372 157.70460 1.000 17.93828 176 SER L N 1
ATOM 2727 C CA . SER A 1 176 ? 0.29849 121.83961 157.93218 1.000 12.68934 176 SER L CA 1
ATOM 2728 C C . SER A 1 176 ? 0.62199 122.04498 159.41181 1.000 12.37695 176 SER L C 1
ATOM 2729 O O . SER A 1 176 ? 1.65749 122.63159 159.74566 1.000 11.01577 176 SER L O 1
ATOM 2737 N N . THR A 1 177 ? -0.22605 121.55235 160.31283 1.000 11.25964 177 THR L N 1
ATOM 2738 C CA . THR A 1 177 ? 0.07216 121.64805 161.73158 1.000 11.74683 177 THR L CA 1
ATOM 2739 C C . THR A 1 177 ? 0.76118 120.38368 162.23250 1.000 12.69668 177 THR L C 1
ATOM 2740 O O . THR A 1 177 ? 0.89258 119.38302 161.52507 1.000 12.69080 177 THR L O 1
ATOM 2751 N N . TYR A 1 178 ? 1.17697 120.44033 163.49196 1.000 9.60292 178 TYR L N 1
ATOM 2752 C CA . TYR A 1 178 ? 1.72273 119.30708 164.21532 1.000 10.09728 178 TYR L CA 1
ATOM 2753 C C . TYR A 1 178 ? 0.82560 119.00313 165.40683 1.000 11.14213 178 TYR L C 1
ATOM 2754 O O . TYR A 1 178 ? 0.06583 119.85697 165.87114 1.000 11.74310 178 TYR L O 1
ATOM 2772 N N . SER A 1 179 ? 0.92122 117.77243 165.89928 1.000 9.81357 179 SER L N 1
ATOM 2773 C CA . SER A 1 179 ? 0.35107 117.40087 167.18455 1.000 10.66402 179 SER L CA 1
ATOM 2774 C C . SER A 1 179 ? 1.37900 116.56633 167.93349 1.000 10.34142 179 SER L C 1
ATOM 2775 O O . SER A 1 179 ? 2.31373 116.01988 167.34152 1.000 12.36462 179 SER L O 1
ATOM 2783 N N A MET A 1 180 ? 1.19579 116.46714 169.24786 0.693 10.67961 180 MET L N 1
ATOM 2784 N N B MET A 1 180 ? 1.20313 116.47539 169.24845 0.307 10.75942 180 MET L N 1
ATOM 2785 C CA A MET A 1 180 ? 2.11670 115.70209 170.07210 0.693 11.18293 180 MET L CA 1
ATOM 2786 C CA B MET A 1 180 ? 2.11081 115.68172 170.05731 0.307 11.25678 180 MET L CA 1
ATOM 2787 C C A MET A 1 180 ? 1.40825 115.20881 171.32228 0.693 12.52019 180 MET L C 1
ATOM 2788 C C B MET A 1 180 ? 1.39026 115.18821 171.29916 0.307 12.47177 180 MET L C 1
ATOM 2789 O O A MET A 1 180 ? 0.47845 115.84544 171.82600 0.693 10.83901 180 MET L O 1
ATOM 2790 O O B MET A 1 180 ? 0.42961 115.80414 171.76920 0.307 10.96228 180 MET L O 1
ATOM 2817 N N . SER A 1 181 ? 1.86155 114.06071 171.81377 1.000 9.68036 181 SER L N 1
ATOM 2818 C CA . SER A 1 181 ? 1.41674 113.52448 173.08606 1.000 8.80249 181 SER L CA 1
ATOM 2819 C C . SER A 1 181 ? 2.55880 113.63940 174.08514 1.000 8.78316 181 SER L C 1
ATOM 2820 O O . SER A 1 181 ? 3.72927 113.45715 173.72974 1.000 10.92585 181 SER L O 1
ATOM 2828 N N . SER A 1 182 ? 2.21198 113.95600 175.32533 1.000 11.00045 182 SER L N 1
ATOM 2829 C CA . SER A 1 182 ? 3.13476 113.91624 176.44371 1.000 13.88216 182 SER L CA 1
ATOM 2830 C C . SER A 1 182 ? 2.49288 113.02881 177.49415 1.000 13.85527 182 SER L C 1
ATOM 2831 O O . SER A 1 182 ? 1.34255 113.25921 177.88068 1.000 12.42088 182 SER L O 1
ATOM 2839 N N . THR A 1 183 ? 3.21772 112.00190 177.93210 1.000 12.75222 183 THR L N 1
ATOM 2840 C CA . THR A 1 183 ? 2.66575 110.99017 178.82144 1.000 12.97105 183 THR L CA 1
ATOM 2841 C C . THR A 1 183 ? 3.56384 110.82966 180.03551 1.000 12.22417 183 THR L C 1
ATOM 2842 O O . THR A 1 183 ? 4.77122 110.60945 179.89795 1.000 11.76323 183 THR L O 1
ATOM 2853 N N . LEU A 1 184 ? 2.96174 110.93031 181.21594 1.000 11.36856 184 LEU L N 1
ATOM 2854 C CA . LEU A 1 184 ? 3.63532 110.74274 182.49280 1.000 10.20840 184 LEU L CA 1
ATOM 2855 C C . LEU A 1 184 ? 3.19122 109.40989 183.07563 1.000 10.85582 184 LEU L C 1
ATOM 2856 O O . LEU A 1 184 ? 1.99972 109.21019 183.33551 1.000 10.96897 184 LEU L O 1
ATOM 2872 N N . THR A 1 185 ? 4.13812 108.50439 183.28354 1.000 13.59914 185 THR L N 1
ATOM 2873 C CA . THR A 1 185 ? 3.82763 107.17386 183.78818 1.000 12.08141 185 THR L CA 1
ATOM 2874 C C . THR A 1 185 ? 4.36017 107.04966 185.20813 1.000 18.10011 185 THR L C 1
ATOM 2875 O O . THR A 1 185 ? 5.54528 107.29579 185.46222 1.000 15.94696 185 THR L O 1
ATOM 2886 N N . LEU A 1 186 ? 3.46304 106.70279 186.12702 1.000 12.72263 186 LEU L N 1
ATOM 2887 C CA . LEU A 1 186 ? 3.75000 106.50492 187.53468 1.000 18.04649 186 LEU L CA 1
ATOM 2888 C C . LEU A 1 186 ? 3.20423 105.14171 187.93827 1.000 18.85311 186 LEU L C 1
ATOM 2889 O O . LEU A 1 186 ? 2.53233 104.46683 187.15443 1.000 22.60392 186 LEU L O 1
ATOM 2905 N N . THR A 1 187 ? 3.46508 104.74729 189.18043 1.000 14.37867 187 THR L N 1
ATOM 2906 C CA . THR A 1 187 ? 2.77540 103.59637 189.73745 1.000 18.15813 187 THR L CA 1
ATOM 2907 C C . THR A 1 187 ? 1.40805 104.02378 190.26461 1.000 16.47179 187 THR L C 1
ATOM 2908 O O . THR A 1 187 ? 1.15182 105.20447 190.51820 1.000 16.26633 187 THR L O 1
ATOM 2919 N N . LYS A 1 188 ? 0.52104 103.04107 190.42731 1.000 17.73464 188 LYS L N 1
ATOM 2920 C CA . LYS A 1 188 ? -0.79531 103.32749 190.98501 1.000 14.68554 188 LYS L CA 1
ATOM 2921 C C . LYS A 1 188 ? -0.67077 104.00696 192.34323 1.000 14.19480 188 LYS L C 1
ATOM 2922 O O . LYS A 1 188 ? -1.28296 105.05333 192.58623 1.000 13.51111 188 LYS L O 1
ATOM 2941 N N . ASP A 1 189 ? 0.12200 103.42510 193.24477 1.000 17.52403 189 ASP L N 1
ATOM 2942 C CA . ASP A 1 189 ? 0.19849 103.96376 194.59701 1.000 27.32993 189 ASP L CA 1
ATOM 2943 C C . ASP A 1 189 ? 0.77076 105.37522 194.59150 1.000 21.85032 189 ASP L C 1
ATOM 2944 O O . ASP A 1 189 ? 0.33901 106.23363 195.36952 1.000 21.66663 189 ASP L O 1
ATOM 2953 N N . GLU A 1 190 ? 1.74021 105.63466 193.71656 1.000 16.87536 190 GLU L N 1
ATOM 2954 C CA . GLU A 1 190 ? 2.28766 106.98000 193.58407 1.000 18.51914 190 GLU L CA 1
ATOM 2955 C C . GLU A 1 190 ? 1.22491 107.94498 193.08081 1.000 13.17819 190 GLU L C 1
ATOM 2956 O O . GLU A 1 190 ? 1.02773 109.02762 193.64446 1.000 14.66662 190 GLU L O 1
ATOM 2968 N N . TYR A 1 191 ? 0.51609 107.55139 192.02147 1.000 13.10767 191 TYR L N 1
ATOM 2969 C CA . TYR A 1 191 ? -0.53172 108.39500 191.46629 1.000 13.05020 191 TYR L CA 1
ATOM 2970 C C . TYR A 1 191 ? -1.58362 108.75191 192.50953 1.000 13.93563 191 TYR L C 1
ATOM 2971 O O . TYR A 1 191 ? -2.03101 109.90258 192.57955 1.000 11.94517 191 TYR L O 1
ATOM 2989 N N . GLU A 1 192 ? -1.99680 107.78347 193.32528 1.000 12.84413 192 GLU L N 1
ATOM 2990 C CA . GLU A 1 192 ? -3.09421 107.99117 194.26530 1.000 12.89613 192 GLU L CA 1
ATOM 2991 C C . GLU A 1 192 ? -2.67725 108.77171 195.50478 1.000 13.46813 192 GLU L C 1
ATOM 2992 O O . GLU A 1 192 ? -3.52780 109.05548 196.35610 1.000 14.86007 192 GLU L O 1
ATOM 3004 N N . ARG A 1 193 ? -1.40576 109.14690 195.61096 1.000 13.94849 193 ARG L N 1
ATOM 3005 C CA . ARG A 1 193 ? -0.90858 109.93659 196.72938 1.000 20.27230 193 ARG L CA 1
ATOM 3006 C C . ARG A 1 193 ? -1.07698 111.43823 196.52761 1.000 19.47927 193 ARG L C 1
ATOM 3007 O O . ARG A 1 193 ? -0.88306 112.19693 197.48494 1.000 16.18115 193 ARG L O 1
ATOM 3028 N N . HIS A 1 194 ? -1.46041 111.88685 195.33059 1.000 16.28965 194 HIS L N 1
ATOM 3029 C CA . HIS A 1 194 ? -1.45053 113.30521 194.99789 1.000 16.92641 194 HIS L CA 1
ATOM 3030 C C . HIS A 1 194 ? -2.76345 113.72188 194.35285 1.000 14.64055 194 HIS L C 1
ATOM 3031 O O . HIS A 1 194 ? -3.55345 112.88982 193.90129 1.000 16.52007 194 HIS L O 1
ATOM 3045 N N . ASN A 1 195 ? -2.98062 115.03874 194.31241 1.000 16.09702 195 ASN L N 1
ATOM 3046 C CA . ASN A 1 195 ? -4.28122 115.60145 193.97674 1.000 15.19002 195 ASN L CA 1
ATOM 3047 C C . ASN A 1 195 ? -4.35438 116.14990 192.55662 1.000 17.27351 195 ASN L C 1
ATOM 3048 O O . ASN A 1 195 ? -5.22767 115.75129 191.77916 1.000 11.92480 195 ASN L O 1
ATOM 3059 N N A SER A 1 196 ? -3.45260 117.06470 192.20983 0.456 13.79536 196 SER L N 1
ATOM 3060 N N B SER A 1 196 ? -3.46141 117.06820 192.20494 0.544 13.77812 196 SER L N 1
ATOM 3061 C CA A SER A 1 196 ? -3.50329 117.80020 190.95550 0.456 16.82397 196 SER L CA 1
ATOM 3062 C CA B SER A 1 196 ? -3.53894 117.78649 190.94251 0.544 16.79982 196 SER L CA 1
ATOM 3063 C C A SER A 1 196 ? -2.41630 117.31326 190.00873 0.456 16.94587 196 SER L C 1
ATOM 3064 C C B SER A 1 196 ? -2.42307 117.34416 190.00727 0.544 16.95922 196 SER L C 1
ATOM 3065 O O A SER A 1 196 ? -1.29038 117.03260 190.42987 0.456 14.09284 196 SER L O 1
ATOM 3066 O O B SER A 1 196 ? -1.28610 117.12503 190.43569 0.544 14.04583 196 SER L O 1
ATOM 3081 N N . TYR A 1 197 ? -2.76467 117.20826 188.72832 1.000 12.97445 197 TYR L N 1
ATOM 3082 C CA . TYR A 1 197 ? -1.82822 116.83718 187.67482 1.000 10.71098 197 TYR L CA 1
ATOM 3083 C C . TYR A 1 197 ? -1.94178 117.87932 186.57646 1.000 15.52559 197 TYR L C 1
ATOM 3084 O O . TYR A 1 197 ? -3.05074 118.21387 186.14497 1.000 9.98098 197 TYR L O 1
ATOM 3102 N N . THR A 1 198 ? -0.79847 118.41167 186.15214 1.000 12.64711 198 THR L N 1
ATOM 3103 C CA . THR A 1 198 ? -0.75757 119.55768 185.25958 1.000 9.14191 198 THR L CA 1
ATOM 3104 C C . THR A 1 198 ? 0.24690 119.33054 184.14363 1.000 12.08780 198 THR L C 1
ATOM 3105 O O . THR A 1 198 ? 1.38038 118.91766 184.40005 1.000 9.78327 198 THR L O 1
ATOM 3116 N N A CYS A 1 199 ? -0.16298 119.55090 182.90689 0.749 10.07383 199 CYS L N 1
ATOM 3117 N N B CYS A 1 199 ? -0.17937 119.65647 182.91977 0.251 10.17911 199 CYS L N 1
ATOM 3118 C CA A CYS A 1 199 ? 0.79757 119.63951 181.81628 0.749 7.96273 199 CYS L CA 1
ATOM 3119 C CA B CYS A 1 199 ? 0.62646 119.65877 181.69927 0.251 8.56095 199 CYS L CA 1
ATOM 3120 C C A CYS A 1 199 ? 0.80977 121.07738 181.32366 0.749 15.57818 199 CYS L C 1
ATOM 3121 C C B CYS A 1 199 ? 0.77008 121.11137 181.25409 0.251 15.36010 199 CYS L C 1
ATOM 3122 O O A CYS A 1 199 ? -0.24502 121.69776 181.14631 0.749 11.88712 199 CYS L O 1
ATOM 3123 O O B CYS A 1 199 ? -0.23826 121.79075 181.03314 0.251 12.05768 199 CYS L O 1
ATOM 3136 N N . GLU A 1 200 ? 2.01048 121.59013 181.10882 1.000 13.71244 200 GLU L N 1
ATOM 3137 C CA . GLU A 1 200 ? 2.28056 123.00514 180.89190 1.000 13.77344 200 GLU L CA 1
ATOM 3138 C C . GLU A 1 200 ? 3.14411 123.11757 179.64895 1.000 18.38016 200 GLU L C 1
ATOM 3139 O O . GLU A 1 200 ? 4.24447 122.55688 179.60677 1.000 17.59632 200 GLU L O 1
ATOM 3151 N N . ALA A 1 201 ? 2.65351 123.83800 178.64386 1.000 12.69366 201 ALA L N 1
ATOM 3152 C CA . ALA A 1 201 ? 3.32179 123.92415 177.35273 1.000 15.14690 201 ALA L CA 1
ATOM 3153 C C . ALA A 1 201 ? 3.81837 125.33923 177.09344 1.000 18.21290 201 ALA L C 1
ATOM 3154 O O . ALA A 1 201 ? 3.06520 126.30710 177.24276 1.000 20.12499 201 ALA L O 1
ATOM 3161 N N . THR A 1 202 ? 5.08136 125.44829 176.68979 1.000 15.85279 202 THR L N 1
ATOM 3162 C CA . THR A 1 202 ? 5.66607 126.70415 176.23640 1.000 14.43374 202 THR L CA 1
ATOM 3163 C C . THR A 1 202 ? 5.70428 126.69075 174.71252 1.000 19.99503 202 THR L C 1
ATOM 3164 O O . THR A 1 202 ? 6.32399 125.80713 174.11114 1.000 11.02329 202 THR L O 1
ATOM 3175 N N . HIS A 1 203 ? 5.04300 127.66855 174.09675 1.000 13.89008 203 HIS L N 1
ATOM 3176 C CA . HIS A 1 203 ? 4.86526 127.70320 172.65258 1.000 12.88298 203 HIS L CA 1
ATOM 3177 C C . HIS A 1 203 ? 4.85982 129.14765 172.17701 1.000 11.45979 203 HIS L C 1
ATOM 3178 O O . HIS A 1 203 ? 4.47784 130.05693 172.91844 1.000 12.59144 203 HIS L O 1
ATOM 3192 N N . LYS A 1 204 ? 5.27192 129.34852 170.92047 1.000 10.40413 204 LYS L N 1
ATOM 3193 C CA . LYS A 1 204 ? 5.34188 130.69760 170.36801 1.000 11.74783 204 LYS L CA 1
ATOM 3194 C C . LYS A 1 204 ? 4.03430 131.45974 170.54113 1.000 14.88204 204 LYS L C 1
ATOM 3195 O O . LYS A 1 204 ? 4.04725 132.68451 170.70746 1.000 14.38625 204 LYS L O 1
ATOM 3214 N N . THR A 1 205 ? 2.90131 130.76179 170.51441 1.000 11.50784 205 THR L N 1
ATOM 3215 C CA . THR A 1 205 ? 1.60493 131.42088 170.45965 1.000 11.72956 205 THR L CA 1
ATOM 3216 C C . THR A 1 205 ? 1.14494 131.98480 171.80004 1.000 16.88939 205 THR L C 1
ATOM 3217 O O . THR A 1 205 ? 0.10330 132.64382 171.84270 1.000 18.25987 205 THR L O 1
ATOM 3228 N N . SER A 1 206 ? 1.87290 131.75998 172.88756 1.000 12.48714 206 SER L N 1
ATOM 3229 C CA . SER A 1 206 ? 1.44920 132.22129 174.20237 1.000 13.36899 206 SER L CA 1
ATOM 3230 C C . SER A 1 206 ? 2.61160 132.87702 174.92853 1.000 14.27928 206 SER L C 1
ATOM 3231 O O . SER A 1 206 ? 3.68799 132.28313 175.04254 1.000 13.93324 206 SER L O 1
ATOM 3239 N N . THR A 1 207 ? 2.38859 134.09794 175.43150 1.000 15.89870 207 THR L N 1
ATOM 3240 C CA . THR A 1 207 ? 3.41810 134.75618 176.22918 1.000 17.13237 207 THR L CA 1
ATOM 3241 C C . THR A 1 207 ? 3.65612 134.02134 177.54265 1.000 22.94158 207 THR L C 1
ATOM 3242 O O . THR A 1 207 ? 4.76760 134.05826 178.08594 1.000 26.61619 207 THR L O 1
ATOM 3253 N N . SER A 1 208 ? 2.63065 133.35887 178.05727 1.000 20.58659 208 SER L N 1
ATOM 3254 C CA . SER A 1 208 ? 2.66463 132.59559 179.28922 1.000 16.11380 208 SER L CA 1
ATOM 3255 C C . SER A 1 208 ? 2.51678 131.11520 178.98693 1.000 15.10557 208 SER L C 1
ATOM 3256 O O . SER A 1 208 ? 2.03254 130.73575 177.91578 1.000 15.77428 208 SER L O 1
ATOM 3264 N N . PRO A 1 209 ? 2.90728 130.24495 179.91246 1.000 18.88499 209 PRO L N 1
ATOM 3265 C CA . PRO A 1 209 ? 2.69902 128.80971 179.68800 1.000 21.28124 209 PRO L CA 1
ATOM 3266 C C . PRO A 1 209 ? 1.22661 128.48527 179.48726 1.000 19.88880 209 PRO L C 1
ATOM 3267 O O . PRO A 1 209 ? 0.34464 129.07557 180.11470 1.000 17.07382 209 PRO L O 1
ATOM 3278 N N . ILE A 1 210 ? 0.97201 127.54018 178.58781 1.000 14.80845 210 ILE L N 1
ATOM 3279 C CA . ILE A 1 210 ? -0.37401 127.04782 178.32209 1.000 18.70084 210 ILE L CA 1
ATOM 3280 C C . ILE A 1 210 ? -0.60811 125.87632 179.26859 1.000 19.66579 210 ILE L C 1
ATOM 3281 O O . ILE A 1 210 ? 0.04149 124.83308 179.15427 1.000 21.76398 210 ILE L O 1
ATOM 3297 N N . VAL A 1 211 ? -1.53400 126.05421 180.20799 1.000 16.41434 211 VAL L N 1
ATOM 3298 C CA . VAL A 1 211 ? -1.71751 125.15068 181.33638 1.000 15.25651 211 VAL L CA 1
ATOM 3299 C C . VAL A 1 211 ? -2.98536 124.33650 181.13307 1.000 22.65970 211 VAL L C 1
ATOM 3300 O O . VAL A 1 211 ? -4.00586 124.85942 180.67507 1.000 17.75660 211 VAL L O 1
ATOM 3313 N N . LYS A 1 212 ? -2.91916 123.05710 181.48719 1.000 13.75339 212 LYS L N 1
ATOM 3314 C CA . LYS A 1 212 ? -4.07803 122.17546 181.50646 1.000 19.39442 212 LYS L CA 1
ATOM 3315 C C . LYS A 1 212 ? -3.92475 121.26634 182.71418 1.000 11.96794 212 LYS L C 1
ATOM 3316 O O . LYS A 1 212 ? -2.85268 120.69468 182.92593 1.000 10.90970 212 LYS L O 1
ATOM 3335 N N . SER A 1 213 ? -4.97657 121.13697 183.51165 1.000 12.42713 213 SER L N 1
ATOM 3336 C CA . SER A 1 213 ? -4.87916 120.39836 184.75888 1.000 12.78421 213 SER L CA 1
ATOM 3337 C C . SER A 1 213 ? -6.18192 119.67115 185.04083 1.000 13.29449 213 SER L C 1
ATOM 3338 O O . SER A 1 213 ? -7.25406 120.05645 184.57204 1.000 11.01143 213 SER L O 1
ATOM 3346 N N . PHE A 1 214 ? -6.07233 118.59032 185.80853 1.000 14.14656 214 PHE L N 1
ATOM 3347 C CA . PHE A 1 214 ? -7.22851 118.00072 186.45637 1.000 11.66239 214 PHE L CA 1
ATOM 3348 C C . PHE A 1 214 ? -6.87965 117.73713 187.91245 1.000 16.32558 214 PHE L C 1
ATOM 3349 O O . PHE A 1 214 ? -5.71029 117.63685 188.29453 1.000 11.47134 214 PHE L O 1
ATOM 3366 N N . ASN A 1 215 ? -7.92259 117.62752 188.71991 1.000 14.79535 215 ASN L N 1
ATOM 3367 C CA . ASN A 1 215 ? -7.79187 117.39802 190.14786 1.000 13.54545 215 ASN L CA 1
ATOM 3368 C C . ASN A 1 215 ? -8.64687 116.19557 190.50642 1.000 15.59839 215 ASN L C 1
ATOM 3369 O O . ASN A 1 215 ? -9.84198 116.16385 190.19818 1.000 18.53055 215 ASN L O 1
ATOM 3380 N N . ARG A 1 216 ? -8.02780 115.20180 191.14195 1.000 14.18694 216 ARG L N 1
ATOM 3381 C CA . ARG A 1 216 ? -8.74461 113.99020 191.50884 1.000 18.34763 216 ARG L CA 1
ATOM 3382 C C . ARG A 1 216 ? -9.89986 114.25855 192.46227 1.000 18.30167 216 ARG L C 1
ATOM 3383 O O . ARG A 1 216 ? -10.75376 113.38160 192.62972 1.000 18.18429 216 ARG L O 1
ATOM 3404 N N . ASN A 1 217 ? -9.96000 115.43937 193.07504 1.000 14.94496 217 ASN L N 1
ATOM 3405 C CA . ASN A 1 217 ? -10.99298 115.75637 194.04884 1.000 16.44900 217 ASN L CA 1
ATOM 3406 C C . ASN A 1 217 ? -12.17221 116.50394 193.44201 1.000 17.41198 217 ASN L C 1
ATOM 3407 O O . ASN A 1 217 ? -13.05962 116.94491 194.17994 1.000 18.95506 217 ASN L O 1
ATOM 3418 N N . GLU A 1 218 ? -12.20961 116.65712 192.12104 1.000 22.84646 218 GLU L N 1
ATOM 3419 C CA . GLU A 1 218 ? -13.28606 117.38124 191.46003 1.000 29.84886 218 GLU L CA 1
ATOM 3420 C C . GLU A 1 218 ? -14.33836 116.44305 190.88058 1.000 41.59857 218 GLU L C 1
ATOM 3421 O O . GLU A 1 218 ? -15.16319 116.87104 190.06605 1.000 32.13707 218 GLU L O 1
ATOM 3433 N N . CYS A 1 219 ? -14.34169 115.18354 191.31293 1.000 34.34015 219 CYS L N 1
ATOM 3434 C CA . CYS A 1 219 ? -15.31798 114.19733 190.86897 1.000 45.66350 219 CYS L CA 1
ATOM 3435 C C . CYS A 1 219 ? -16.39365 113.99322 191.93091 1.000 46.88570 219 CYS L C 1
ATOM 3436 O O . CYS A 1 219 ? -17.29152 113.16351 191.78141 1.000 53.95175 219 CYS L O 1
ATOM 3444 N N . GLU B 2 1 ? -0.30135 100.37790 136.00935 1.000 60.21008 1 GLU H N 1
ATOM 3445 C CA . GLU B 2 1 ? -0.86614 99.14182 136.62076 1.000 39.77830 1 GLU H CA 1
ATOM 3446 C C . GLU B 2 1 ? 0.24171 98.22555 137.14989 1.000 22.10274 1 GLU H C 1
ATOM 3447 O O . GLU B 2 1 ? 0.01095 97.09539 137.56124 1.000 26.03353 1 GLU H O 1
ATOM 3461 N N . VAL B 2 2 ? 1.47828 98.70178 137.13010 1.000 19.60742 2 VAL H N 1
ATOM 3462 C CA . VAL B 2 2 ? 2.55992 97.92974 137.72328 1.000 20.57855 2 VAL H CA 1
ATOM 3463 C C . VAL B 2 2 ? 2.38477 97.92492 139.23546 1.000 20.56870 2 VAL H C 1
ATOM 3464 O O . VAL B 2 2 ? 2.16633 98.97568 139.85326 1.000 15.79205 2 VAL H O 1
ATOM 3477 N N . GLN B 2 3 ? 2.46606 96.74342 139.83989 1.000 13.88681 3 GLN H N 1
ATOM 3478 C CA . GLN B 2 3 ? 2.41403 96.60672 141.28574 1.000 12.89564 3 GLN H CA 1
ATOM 3479 C C . GLN B 2 3 ? 3.49626 95.65098 141.76026 1.000 17.66084 3 GLN H C 1
ATOM 3480 O O . GLN B 2 3 ? 3.71167 94.58944 141.16621 1.000 15.42079 3 GLN H O 1
ATOM 3494 N N . LEU B 2 4 ? 4.18034 96.04903 142.83159 1.000 10.38567 4 LEU H N 1
ATOM 3495 C CA . LEU B 2 4 ? 5.15473 95.21976 143.53280 1.000 8.65201 4 LEU H CA 1
ATOM 3496 C C . LEU B 2 4 ? 4.62555 94.99455 144.94222 1.000 12.83482 4 LEU H C 1
ATOM 3497 O O . LEU B 2 4 ? 4.56325 95.93555 145.74064 1.000 14.63451 4 LEU H O 1
ATOM 3513 N N . GLN B 2 5 ? 4.23701 93.76154 145.25357 1.000 11.30525 5 GLN H N 1
ATOM 3514 C CA . GLN B 2 5 ? 3.66599 93.44038 146.55971 1.000 11.80345 5 GLN H CA 1
ATOM 3515 C C . GLN B 2 5 ? 4.69997 92.65478 147.35618 1.000 14.50507 5 GLN H C 1
ATOM 3516 O O . GLN B 2 5 ? 5.03573 91.52065 147.00472 1.000 12.15181 5 GLN H O 1
ATOM 3530 N N . GLN B 2 6 ? 5.17736 93.24428 148.44032 1.000 11.34145 6 GLN H N 1
ATOM 3531 C CA . GLN B 2 6 ? 6.17627 92.59174 149.26616 1.000 10.29261 6 GLN H CA 1
ATOM 3532 C C . GLN B 2 6 ? 5.51251 91.79965 150.38268 1.000 12.62958 6 GLN H C 1
ATOM 3533 O O . GLN B 2 6 ? 4.36711 92.04602 150.76723 1.000 9.89015 6 GLN H O 1
ATOM 3547 N N . SER B 2 7 ? 6.25338 90.82107 150.89143 1.000 11.88380 7 SER H N 1
ATOM 3548 C CA . SER B 2 7 ? 5.73630 89.97431 151.95074 1.000 15.90819 7 SER H CA 1
ATOM 3549 C C . SER B 2 7 ? 5.65716 90.76466 153.25302 1.000 12.68141 7 SER H C 1
ATOM 3550 O O . SER B 2 7 ? 6.18667 91.87377 153.38424 1.000 11.75704 7 SER H O 1
ATOM 3558 N N . GLY B 2 8 ? 4.96751 90.17627 154.22318 1.000 12.08026 8 GLY H N 1
ATOM 3559 C CA . GLY B 2 8 ? 4.61398 90.86893 155.43505 1.000 11.95990 8 GLY H CA 1
ATOM 3560 C C . GLY B 2 8 ? 5.78516 91.07278 156.36651 1.000 13.88053 8 GLY H C 1
ATOM 3561 O O . GLY B 2 8 ? 6.86543 90.50253 156.18772 1.000 12.39306 8 GLY H O 1
ATOM 3565 N N . PRO B 2 9 ? 5.58342 91.89211 157.39494 1.000 11.45993 9 PRO H N 1
ATOM 3566 C CA . PRO B 2 9 ? 6.66805 92.16415 158.34249 1.000 10.41385 9 PRO H CA 1
ATOM 3567 C C . PRO B 2 9 ? 6.99191 90.93027 159.16723 1.000 15.91124 9 PRO H C 1
ATOM 3568 O O . PRO B 2 9 ? 6.16199 90.03957 159.35949 1.000 14.72408 9 PRO H O 1
ATOM 3579 N N . VAL B 2 10 ? 8.22786 90.88556 159.65786 1.000 14.11702 10 VAL H N 1
ATOM 3580 C CA . VAL B 2 10 ? 8.73908 89.71065 160.34988 1.000 12.77143 10 VAL H CA 1
ATOM 3581 C C . VAL B 2 10 ? 9.55298 90.13882 161.56251 1.000 15.26312 10 VAL H C 1
ATOM 3582 O O . VAL B 2 10 ? 10.41101 91.02161 161.46176 1.000 15.44597 10 VAL H O 1
ATOM 3595 N N . LEU B 2 11 ? 9.29097 89.50051 162.70357 1.000 17.17654 11 LEU H N 1
ATOM 3596 C CA . LEU B 2 11 ? 10.14739 89.57779 163.88133 1.000 13.66257 11 LEU H CA 1
ATOM 3597 C C . LEU B 2 11 ? 11.01945 88.32826 163.92301 1.000 16.02000 11 LEU H C 1
ATOM 3598 O O . LEU B 2 11 ? 10.49758 87.20623 163.92491 1.000 14.40654 11 LEU H O 1
ATOM 3614 N N . VAL B 2 12 ? 12.34054 88.52088 163.96878 1.000 15.94598 12 VAL H N 1
ATOM 3615 C CA . VAL B 2 12 ? 13.29420 87.41957 163.94587 1.000 18.81375 12 VAL H CA 1
ATOM 3616 C C . VAL B 2 12 ? 14.36131 87.64182 165.00747 1.000 22.70934 12 VAL H C 1
ATOM 3617 O O . VAL B 2 12 ? 14.66291 88.77682 165.38556 1.000 16.50562 12 VAL H O 1
ATOM 3630 N N . LYS B 2 13 ? 14.95586 86.53761 165.47134 1.000 17.67193 13 LYS H N 1
ATOM 3631 C CA . LYS B 2 13 ? 15.94697 86.57519 166.53504 1.000 18.67276 13 LYS H CA 1
ATOM 3632 C C . LYS B 2 13 ? 17.32626 86.91817 165.97398 1.000 16.92822 13 LYS H C 1
ATOM 3633 O O . LYS B 2 13 ? 17.64437 86.56480 164.83481 1.000 17.38005 13 LYS H O 1
ATOM 3652 N N . PRO B 2 14 ? 18.16870 87.59489 166.75730 1.000 17.34669 14 PRO H N 1
ATOM 3653 C CA .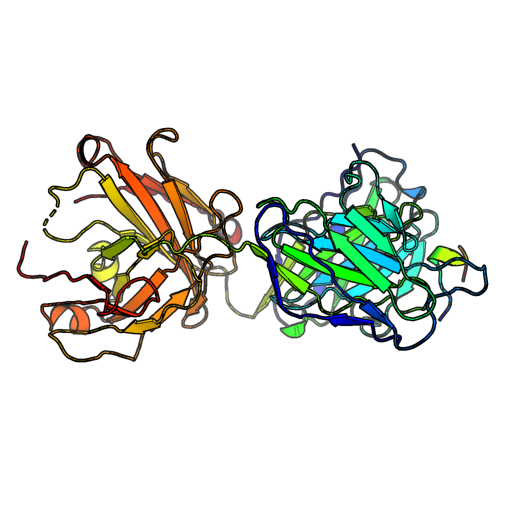 PRO B 2 14 ? 19.56043 87.79089 166.33331 1.000 18.58830 14 PRO H CA 1
ATOM 3654 C C . PRO B 2 14 ? 20.20353 86.45629 165.98320 1.000 18.62208 14 PRO H C 1
ATOM 3655 O O . PRO B 2 14 ? 19.95774 85.43823 166.63407 1.000 18.82822 14 PRO H O 1
ATOM 3666 N N . GLY B 2 15 ? 21.03655 86.46637 164.94173 1.000 17.07451 15 GLY H N 1
ATOM 3667 C CA . GLY B 2 15 ? 21.73282 85.28774 164.49073 1.000 22.14402 15 GLY H CA 1
ATOM 3668 C C . GLY B 2 15 ? 20.97958 84.44551 163.48626 1.000 24.82476 15 GLY H C 1
ATOM 3669 O O . GLY B 2 15 ? 21.59285 83.60288 162.81892 1.000 21.51309 15 GLY H O 1
ATOM 3673 N N . ALA B 2 16 ? 19.67424 84.64823 163.35764 1.000 19.33334 16 ALA H N 1
ATOM 3674 C CA . ALA B 2 16 ? 18.87368 83.87694 162.42646 1.000 16.57484 16 ALA H CA 1
ATOM 3675 C C . ALA B 2 16 ? 18.94629 84.49142 161.03074 1.000 16.85055 16 ALA H C 1
ATOM 3676 O O . ALA B 2 16 ? 19.64042 85.48279 160.78564 1.000 16.80687 16 ALA H O 1
ATOM 3683 N N . SER B 2 17 ? 18.21731 83.88460 160.10064 1.000 15.38800 17 SER H N 1
ATOM 3684 C CA . SER B 2 17 ? 18.08018 84.38233 158.74318 1.000 13.01891 17 SER H CA 1
ATOM 3685 C C . SER B 2 17 ? 16.60859 84.66265 158.47642 1.000 13.23463 17 SER H C 1
ATOM 3686 O O . SER B 2 17 ? 15.72677 84.21466 159.21351 1.000 14.07889 17 SER H O 1
ATOM 3694 N N . VAL B 2 18 ? 16.34587 85.41232 157.41470 1.000 11.22066 18 VAL H N 1
ATOM 3695 C CA . VAL B 2 18 ? 14.97572 85.69180 157.00348 1.000 12.97384 18 VAL H CA 1
ATOM 3696 C C . VAL B 2 18 ? 14.96865 85.88238 155.49679 1.000 14.12979 18 VAL H C 1
ATOM 3697 O O . VAL B 2 18 ? 15.89588 86.46887 154.93099 1.000 11.17400 18 VAL H O 1
ATOM 3710 N N . LYS B 2 19 ? 13.92027 85.38514 154.84574 1.000 10.55082 19 LYS H N 1
ATOM 3711 C CA . LYS B 2 19 ? 13.75398 85.53372 153.40673 1.000 10.43878 19 LYS H CA 1
ATOM 3712 C C . LYS B 2 19 ? 12.43379 86.23686 153.13131 1.000 16.66884 19 LYS H C 1
ATOM 3713 O O . LYS B 2 19 ? 11.37499 85.77294 153.56906 1.000 11.40245 19 LYS H O 1
ATOM 3732 N N . MET B 2 20 ? 12.49729 87.34624 152.40330 1.000 12.64844 20 MET H N 1
ATOM 3733 C CA . MET B 2 20 ? 11.32651 88.13239 152.05317 1.000 10.62406 20 MET H CA 1
ATOM 3734 C C . MET B 2 20 ? 11.14498 88.12444 150.54225 1.000 10.25945 20 MET H C 1
ATOM 3735 O O . MET B 2 20 ? 12.08068 87.86211 149.78217 1.000 9.75702 20 MET H O 1
ATOM 3749 N N . SER B 2 21 ? 9.92314 88.41361 150.11124 1.000 11.89651 21 SER H N 1
ATOM 3750 C CA . SER B 2 21 ? 9.57311 88.28981 148.70879 1.000 14.93522 21 SER H CA 1
ATOM 3751 C C . SER B 2 21 ? 9.01047 89.59137 148.15802 1.000 13.52184 21 SER H C 1
ATOM 3752 O O . SER B 2 21 ? 8.56686 90.47481 148.89567 1.000 11.29010 21 SER H O 1
ATOM 3760 N N . CYS B 2 22 ? 9.02804 89.67647 146.83039 1.000 10.89565 22 CYS H N 1
ATOM 3761 C CA . CYS B 2 22 ? 8.53632 90.83628 146.09644 1.000 6.93592 22 CYS H CA 1
ATOM 3762 C C . CYS B 2 22 ? 7.83519 90.27694 144.86474 1.000 9.26263 22 CYS H C 1
ATOM 3763 O O . CYS B 2 22 ? 8.49290 89.79735 143.93577 1.000 10.77662 22 CYS H O 1
ATOM 3770 N N A LYS B 2 23 ? 6.50588 90.34037 144.86240 0.618 10.46633 23 LYS H N 1
ATOM 3771 N N B LYS B 2 23 ? 6.50446 90.31352 144.87400 0.382 10.50404 23 LYS H N 1
ATOM 3772 C CA A LYS B 2 23 ? 5.67732 89.73186 143.82921 0.618 11.62141 23 LYS H CA 1
ATOM 3773 C CA B LYS B 2 23 ? 5.68414 89.72480 143.82302 0.382 11.64987 23 LYS H CA 1
ATOM 3774 C C A LYS B 2 23 ? 5.25929 90.78873 142.81498 0.618 13.49638 23 LYS H C 1
ATOM 3775 C C B LYS B 2 23 ? 5.29495 90.80241 142.82089 0.382 13.47993 23 LYS H C 1
ATOM 3776 O O A LYS B 2 23 ? 4.55790 91.74537 143.16192 0.618 14.01475 23 LYS H O 1
ATOM 3777 O O B LYS B 2 23 ? 4.65064 91.79194 143.18557 0.382 14.04368 23 LYS H O 1
ATOM 3814 N N . ALA B 2 24 ? 5.67908 90.60466 141.56524 1.000 10.44044 24 ALA H N 1
ATOM 3815 C CA . ALA B 2 24 ? 5.42580 91.57116 140.50775 1.000 11.86619 24 ALA H CA 1
ATOM 3816 C C . ALA B 2 24 ? 4.15561 91.25142 139.73094 1.000 17.59953 24 ALA H C 1
ATOM 3817 O O . ALA B 2 24 ? 3.86091 90.08943 139.44520 1.000 19.84049 24 ALA H O 1
ATOM 3824 N N A SER B 2 25 ? 3.41706 92.30434 139.38241 0.322 14.97755 25 SER H N 1
ATOM 3825 N N B SER B 2 25 ? 3.39978 92.29083 139.39304 0.678 14.94029 25 SER H N 1
ATOM 3826 C CA A SER B 2 25 ? 2.17933 92.18794 138.62719 0.322 15.57112 25 SER H CA 1
ATOM 3827 C CA B SER B 2 25 ? 2.19640 92.13576 138.58944 0.678 15.54497 25 SER H CA 1
ATOM 3828 C C A SER B 2 25 ? 2.08265 93.35456 137.65545 0.322 15.76728 25 SER H C 1
ATOM 3829 C C B SER B 2 25 ? 2.05074 93.34333 137.67712 0.678 15.76575 25 SER H C 1
ATOM 3830 O O A SER B 2 25 ? 2.63919 94.42910 137.89612 0.322 12.98753 25 SER H O 1
ATOM 3831 O O B SER B 2 25 ? 2.55664 94.42937 137.97087 0.678 12.80012 25 SER H O 1
ATOM 3846 N N . GLY B 2 26 ? 1.39083 93.12830 136.54299 1.000 15.14596 26 GLY H N 1
ATOM 3847 C CA . GLY B 2 26 ? 1.08193 94.19311 135.61452 1.000 15.29698 26 GLY H CA 1
ATOM 3848 C C . GLY B 2 26 ? 2.10908 94.45349 134.53856 1.000 22.34580 26 GLY H C 1
ATOM 3849 O O . GLY B 2 26 ? 1.99677 95.46529 133.83387 1.000 18.15417 26 GLY H O 1
ATOM 3853 N N . TYR B 2 27 ? 3.10231 93.58175 134.38814 1.000 17.04071 27 TYR H N 1
ATOM 3854 C CA . TYR B 2 27 ? 4.12055 93.72002 133.35561 1.000 20.57379 27 TYR H CA 1
ATOM 3855 C C . TYR B 2 27 ? 4.84990 92.38745 133.22680 1.000 17.47241 27 TYR H C 1
ATOM 3856 O O . TYR B 2 27 ? 4.60920 91.44927 133.99288 1.000 16.64638 27 TYR H O 1
ATOM 3874 N N . THR B 2 28 ? 5.75744 92.31359 132.25446 1.000 20.87100 28 THR H N 1
ATOM 3875 C CA . THR B 2 28 ? 6.52667 91.09611 132.01071 1.000 19.38075 28 THR H CA 1
ATOM 3876 C C . THR B 2 28 ? 7.73683 91.08027 132.93908 1.000 13.61549 28 THR H C 1
ATOM 3877 O O . THR B 2 28 ? 8.68002 91.85567 132.75897 1.000 16.69797 28 THR H O 1
ATOM 3888 N N . PHE B 2 29 ? 7.71259 90.16647 133.91260 1.000 15.29057 29 PHE H N 1
ATOM 3889 C CA . PHE B 2 29 ? 8.68026 90.16480 135.00664 1.000 12.70794 29 PHE H CA 1
ATOM 3890 C C . PHE B 2 29 ? 10.11842 90.18938 134.51473 1.000 14.20167 29 PHE H C 1
ATOM 3891 O O . PHE B 2 29 ? 10.97639 90.84087 135.12316 1.000 15.49987 29 PHE H O 1
ATOM 3908 N N . THR B 2 30 ? 10.40986 89.47842 133.42929 1.000 13.65730 30 THR H N 1
ATOM 3909 C CA . THR B 2 30 ? 11.78596 89.35586 132.96502 1.000 17.37887 30 THR H CA 1
ATOM 3910 C C . THR B 2 30 ? 12.30195 90.61201 132.27869 1.000 15.83102 30 THR H C 1
ATOM 3911 O O . THR B 2 30 ? 13.50656 90.70098 132.01211 1.000 20.37965 30 THR H O 1
ATOM 3922 N N . ASP B 2 31 ? 11.43037 91.58376 132.00173 1.000 15.65130 31 ASP H N 1
ATOM 3923 C CA . ASP B 2 31 ? 11.80915 92.73065 131.18839 1.000 11.89367 31 ASP H CA 1
ATOM 3924 C C . ASP B 2 31 ? 12.68192 93.74711 131.92314 1.000 13.75804 31 ASP H C 1
ATOM 3925 O O . ASP B 2 31 ? 13.32425 94.56912 131.25760 1.000 15.78748 31 ASP H O 1
ATOM 3934 N N . TYR B 2 32 ? 12.72287 93.72933 133.26255 1.000 14.53072 32 TYR H N 1
ATOM 3935 C CA . TYR B 2 32 ? 13.33248 94.82722 134.00792 1.000 11.85660 32 TYR H CA 1
ATOM 3936 C C . TYR B 2 32 ? 14.08438 94.35865 135.24610 1.000 12.95272 32 TYR H C 1
ATOM 3937 O O . TYR B 2 32 ? 13.58307 93.53570 136.01675 1.000 11.54266 32 TYR H O 1
ATOM 3955 N N . TYR B 2 33 ? 15.27519 94.92874 135.45150 1.000 9.02454 33 TYR H N 1
ATOM 3956 C CA . TYR B 2 33 ? 16.03586 94.66344 136.66346 1.000 7.51476 33 TYR H CA 1
ATOM 3957 C C . TYR B 2 33 ? 15.20328 94.98342 137.89674 1.000 11.84608 33 TYR H C 1
ATOM 3958 O O . TYR B 2 33 ? 14.36735 95.89313 137.89161 1.000 9.36710 33 TYR H O 1
ATOM 3976 N N . MET B 2 34 ? 15.45077 94.23975 138.97146 1.000 11.36476 34 MET H N 1
ATOM 3977 C CA . MET B 2 34 ? 14.83016 94.50674 140.26072 1.000 9.37783 34 MET H CA 1
ATOM 3978 C C . MET B 2 34 ? 15.91687 94.85943 141.26594 1.000 10.03743 34 MET H C 1
ATOM 3979 O O . MET B 2 34 ? 16.86316 94.08669 141.46185 1.000 8.34259 34 MET H O 1
ATOM 3993 N N . ASN B 2 35 ? 15.77679 96.02842 141.88883 1.000 11.25808 35 ASN H N 1
ATOM 3994 C CA . ASN B 2 35 ? 16.66803 96.50018 142.93247 1.000 8.06475 35 ASN H CA 1
ATOM 3995 C C . ASN B 2 35 ? 16.05663 96.25498 144.30643 1.000 10.38313 35 ASN H C 1
ATOM 3996 O O . ASN B 2 35 ? 14.84260 96.10880 144.45948 1.000 8.89374 35 ASN H O 1
ATOM 4007 N N . TRP B 2 36 ? 16.92006 96.25573 145.31667 1.000 10.24761 36 TRP H N 1
ATOM 4008 C CA . TRP B 2 36 ? 16.50926 96.20854 146.71085 1.000 8.50621 36 TRP H CA 1
ATOM 4009 C C . TRP B 2 36 ? 17.20309 97.33210 147.46298 1.000 9.41600 36 TRP H C 1
ATOM 4010 O O . TRP B 2 36 ? 18.37961 97.61774 147.22248 1.000 7.99348 36 TRP H O 1
ATOM 4031 N N . VAL B 2 37 ? 16.46077 97.96716 148.37060 1.000 7.53794 37 VAL H N 1
ATOM 4032 C CA . VAL B 2 37 ? 16.89681 99.16706 149.07210 1.000 6.44970 37 VAL H CA 1
ATOM 4033 C C . VAL B 2 37 ? 16.57318 99.01681 150.55033 1.000 7.30595 37 VAL H C 1
ATOM 4034 O O . VAL B 2 37 ? 15.47163 98.58884 150.91551 1.000 10.27246 37 VAL H O 1
ATOM 4047 N N . LYS B 2 38 ? 17.52974 99.38159 151.39915 1.000 10.54095 38 LYS H N 1
ATOM 4048 C CA . LYS B 2 38 ? 17.34643 99.36510 152.84126 1.000 7.72587 38 LYS H CA 1
ATOM 4049 C C . LYS B 2 38 ? 17.12183 100.77397 153.36863 1.000 12.58942 38 LYS H C 1
ATOM 4050 O O . LYS B 2 38 ? 17.78059 101.72232 152.93442 1.000 12.94875 38 LYS H O 1
ATOM 4069 N N . GLN B 2 39 ? 16.20782 100.90094 154.32701 1.000 12.84557 39 GLN H N 1
ATOM 4070 C CA . GLN B 2 39 ? 16.02709 102.15635 155.05053 1.000 12.80500 39 GLN H CA 1
ATOM 4071 C C . GLN B 2 39 ? 15.89452 101.85972 156.53764 1.000 12.35740 39 GLN H C 1
ATOM 4072 O O . GLN B 2 39 ? 14.86044 101.35247 156.98313 1.000 9.46805 39 GLN H O 1
ATOM 4086 N N . SER B 2 40 ? 16.93972 102.17609 157.29982 1.000 12.34917 40 SER H N 1
ATOM 4087 C CA . SER B 2 40 ? 16.86435 102.09996 158.75067 1.000 15.09893 40 SER H CA 1
ATOM 4088 C C . SER B 2 40 ? 16.02795 103.25483 159.28777 1.000 16.00961 40 SER H C 1
ATOM 4089 O O . SER B 2 40 ? 15.96089 104.33305 158.68974 1.000 17.96363 40 SER H O 1
ATOM 4097 N N . HIS B 2 41 ? 15.38712 103.02066 160.43018 1.000 14.56002 41 HIS H N 1
ATOM 4098 C CA . HIS B 2 41 ? 14.46839 104.00747 160.98250 1.000 18.89545 41 HIS H CA 1
ATOM 4099 C C . HIS B 2 41 ? 15.15146 105.36166 161.10559 1.000 27.49116 41 HIS H C 1
ATOM 4100 O O . HIS B 2 41 ? 16.19909 105.48525 161.74759 1.000 22.34499 41 HIS H O 1
ATOM 4114 N N . GLY B 2 42 ? 14.55775 106.37456 160.47719 1.000 20.70272 42 GLY H N 1
ATOM 4115 C CA . GLY B 2 42 ? 15.07218 107.72480 160.54897 1.000 26.39602 42 GLY H CA 1
ATOM 4116 C C . GLY B 2 42 ? 16.32149 107.99268 159.74636 1.000 27.45733 42 GLY H C 1
ATOM 4117 O O . GLY B 2 42 ? 16.91044 109.06850 159.89113 1.000 30.02434 42 GLY H O 1
ATOM 4121 N N . LYS B 2 43 ? 16.74117 107.06165 158.90045 1.000 27.46563 43 LYS H N 1
ATOM 4122 C CA . LYS B 2 43 ? 17.99280 107.17332 158.16806 1.000 28.38930 43 LYS H CA 1
ATOM 4123 C C . LYS B 2 43 ? 17.72011 107.24279 156.66856 1.000 23.35024 43 LYS H C 1
ATOM 4124 O O . LYS B 2 43 ? 16.57793 107.15617 156.20803 1.000 15.70753 43 LYS H O 1
ATOM 4143 N N . SER B 2 44 ? 18.79489 107.41541 155.90676 1.000 20.36806 44 SER H N 1
ATOM 4144 C CA . SER B 2 44 ? 18.67341 107.55203 154.46791 1.000 21.85340 44 SER H CA 1
ATOM 4145 C C . SER B 2 44 ? 18.48187 106.18284 153.82336 1.000 16.03203 44 SER H C 1
ATOM 4146 O O . SER B 2 44 ? 18.51454 105.13471 154.47797 1.000 19.79073 44 SER H O 1
ATOM 4154 N N . LEU B 2 45 ? 18.27280 106.20480 152.51497 1.000 18.73386 45 LEU H N 1
ATOM 4155 C CA . LEU B 2 45 ? 18.14668 104.99291 151.72710 1.000 11.69738 45 LEU H CA 1
ATOM 4156 C C . LEU B 2 45 ? 19.52953 104.46134 151.37148 1.000 10.88633 45 LEU H C 1
ATOM 4157 O O . LEU B 2 45 ? 20.48146 105.22629 151.17685 1.000 11.71875 45 LEU H O 1
ATOM 4173 N N . GLU B 2 46 ? 19.63745 103.13284 151.30428 1.000 11.90997 46 GLU H N 1
ATOM 4174 C CA . GLU B 2 46 ? 20.86553 102.47232 150.88868 1.000 12.96441 46 GLU H CA 1
ATOM 4175 C C . GLU B 2 46 ? 20.55323 101.42922 149.82892 1.000 12.65394 46 GLU H C 1
ATOM 4176 O O . GLU B 2 46 ? 19.64724 100.61069 150.01288 1.000 12.43468 46 GLU H O 1
ATOM 4188 N N . TRP B 2 47 ? 21.32799 101.42871 148.74954 1.000 7.93638 47 TRP H N 1
ATOM 4189 C CA . TRP B 2 47 ? 21.16255 100.43476 147.69717 1.000 7.98610 47 TRP H CA 1
ATOM 4190 C C . TRP B 2 47 ? 21.86513 99.13873 148.08807 1.000 7.66241 47 TRP H C 1
ATOM 4191 O O . TRP B 2 47 ? 23.07146 99.13467 148.35626 1.000 8.91676 47 TRP H O 1
ATOM 4212 N N . ILE B 2 48 ? 21.11299 98.04088 148.10514 1.000 9.73386 48 ILE H N 1
ATOM 4213 C CA . ILE B 2 48 ? 21.65174 96.74000 148.49170 1.000 9.34647 48 ILE H CA 1
ATOM 4214 C C . ILE B 2 48 ? 22.23594 96.00110 147.29850 1.000 11.60487 48 ILE H C 1
ATOM 4215 O O . ILE B 2 48 ? 23.36092 95.49710 147.35095 1.000 9.53670 48 ILE H O 1
ATOM 4231 N N . GLY B 2 49 ? 21.46360 95.89079 146.22782 1.000 12.09014 49 GLY H N 1
ATOM 4232 C CA . GLY B 2 49 ? 21.89929 95.14220 145.06709 1.000 11.03749 49 GLY H CA 1
ATOM 4233 C C . GLY B 2 49 ? 20.80157 95.10612 144.03300 1.000 11.31434 49 GLY H C 1
ATOM 4234 O O . GLY B 2 49 ? 19.69119 95.60546 144.24504 1.000 8.22150 49 GLY H O 1
ATOM 4238 N N . VAL B 2 50 ? 21.13151 94.50192 142.89769 1.000 11.39974 50 VAL H N 1
ATOM 4239 C CA . VAL B 2 50 ? 20.19985 94.37865 141.78753 1.000 9.84581 50 VAL H CA 1
ATOM 4240 C C . VAL B 2 50 ? 20.30044 92.97308 141.21414 1.000 8.54902 50 VAL H C 1
ATOM 4241 O O . VAL B 2 50 ? 21.36360 92.34605 141.23122 1.000 9.80729 50 VAL H O 1
ATOM 4254 N N . ILE B 2 51 ? 19.17355 92.47776 140.71141 1.000 7.61629 51 ILE H N 1
ATOM 4255 C CA . ILE B 2 51 ? 19.11294 91.19336 140.02945 1.000 10.06559 51 ILE H CA 1
ATOM 4256 C C . ILE B 2 51 ? 18.42035 91.39051 138.69009 1.000 9.54843 51 ILE H C 1
ATOM 4257 O O . ILE B 2 51 ? 17.47634 92.17934 138.57473 1.000 8.52260 51 ILE H O 1
ATOM 4273 N N . ASN B 2 52 ? 18.91072 90.68750 137.67257 1.000 9.43252 52 ASN H N 1
ATOM 4274 C CA . ASN B 2 52 ? 18.22563 90.62160 136.39286 1.000 11.50745 52 ASN H CA 1
ATOM 4275 C C . ASN B 2 52 ? 17.33357 89.39067 136.39512 1.000 11.68828 52 ASN H C 1
ATOM 4276 O O . ASN B 2 52 ? 17.85243 88.26518 136.31642 1.000 10.79668 52 ASN H O 1
ATOM 4287 N N . PRO B 2 53 ? 16.01139 89.53819 136.49580 1.000 9.79145 53 PRO H N 1
ATOM 4288 C CA . PRO B 2 53 ? 15.15197 88.34342 136.50468 1.000 9.16690 53 PRO H CA 1
ATOM 4289 C C . PRO B 2 53 ? 15.26442 87.50763 135.23896 1.000 11.20076 53 PRO H C 1
ATOM 4290 O O . PRO B 2 53 ? 14.94886 86.31263 135.27910 1.000 11.76726 53 PRO H O 1
ATOM 4301 N N . TYR B 2 54 ? 15.72746 88.08365 134.12687 1.000 15.04783 54 TYR H N 1
ATOM 4302 C CA . TYR B 2 54 ? 15.82537 87.31561 132.88928 1.000 12.75312 54 TYR H CA 1
ATOM 4303 C C . TYR B 2 54 ? 16.77226 86.13222 133.03568 1.000 16.92628 54 TYR H C 1
ATOM 4304 O O . TYR B 2 54 ? 16.49416 85.04257 132.52044 1.000 15.99677 54 TYR H O 1
ATOM 4322 N N . ASN B 2 55 ? 17.90486 86.32781 133.72174 1.000 14.95145 55 ASN H N 1
ATOM 4323 C CA . ASN B 2 55 ? 18.93686 85.30312 133.77511 1.000 19.27406 55 ASN H CA 1
ATOM 4324 C C . ASN B 2 55 ? 19.54811 85.10052 135.15356 1.000 17.64973 55 ASN H C 1
ATOM 4325 O O . ASN B 2 55 ? 20.47529 84.29434 135.28062 1.000 18.07075 55 ASN H O 1
ATOM 4336 N N . GLY B 2 56 ? 19.07641 85.80252 136.18004 1.000 13.04129 56 GLY H N 1
ATOM 4337 C CA . GLY B 2 56 ? 19.59263 85.62788 137.51730 1.000 13.78883 56 GLY H CA 1
ATOM 4338 C C . GLY B 2 56 ? 20.87763 86.36132 137.82577 1.000 14.69169 56 GLY H C 1
ATOM 4339 O O . GLY B 2 56 ? 21.39372 86.21865 138.94354 1.000 14.94764 56 GLY H O 1
ATOM 4343 N N . ASP B 2 57 ? 21.41643 87.13194 136.88093 1.000 14.48086 57 ASP H N 1
ATOM 4344 C CA . ASP B 2 57 ? 22.62196 87.90464 137.14640 1.000 14.11239 57 ASP H CA 1
ATOM 4345 C C . ASP B 2 57 ? 22.39420 88.85434 138.31633 1.000 13.16037 57 ASP H C 1
ATOM 4346 O O . ASP B 2 57 ? 21.32937 89.46700 138.43400 1.000 12.75968 57 ASP H O 1
ATOM 4355 N N . THR B 2 58 ? 23.41223 89.01320 139.16194 1.000 14.11887 58 THR H N 1
ATOM 4356 C CA . THR B 2 58 ? 23.30425 89.89405 140.31544 1.000 12.24163 58 THR H CA 1
ATOM 4357 C C . THR B 2 58 ? 24.51209 90.80958 140.43449 1.000 12.48513 58 THR H C 1
ATOM 4358 O O . THR B 2 58 ? 25.59669 90.52445 139.92115 1.000 13.48295 58 THR H O 1
ATOM 4369 N N . SER B 2 59 ? 24.30035 91.91483 141.14560 1.000 10.95375 59 SER H N 1
ATOM 4370 C CA . SER B 2 59 ? 25.35590 92.86309 141.47108 1.000 12.84373 59 SER H CA 1
ATOM 4371 C C . SER B 2 59 ? 25.05105 93.44732 142.84223 1.000 9.88900 59 SER H C 1
ATOM 4372 O O . SER B 2 59 ? 23.94453 93.95224 143.06402 1.000 10.43458 59 SER H O 1
ATOM 4380 N N . TYR B 2 60 ? 26.02303 93.38461 143.75023 1.000 15.44024 60 TYR H N 1
ATOM 4381 C CA . TYR B 2 60 ? 25.80574 93.76017 145.13737 1.000 14.83152 60 TYR H CA 1
ATOM 4382 C C . TYR B 2 60 ? 26.61779 94.98243 145.54067 1.000 11.70211 60 TYR H C 1
ATOM 4383 O O . TYR B 2 60 ? 27.75625 95.16643 145.09564 1.000 10.91380 60 TYR H O 1
ATOM 4401 N N . ASN B 2 61 ? 26.00835 95.81935 146.37732 1.000 9.48073 61 ASN H N 1
ATOM 4402 C CA . ASN B 2 61 ? 26.75467 96.74249 147.22529 1.000 13.93000 61 ASN H CA 1
ATOM 4403 C C . ASN B 2 61 ? 27.62752 95.92781 148.17175 1.000 10.20856 61 ASN H C 1
ATOM 4404 O O . ASN B 2 61 ? 27.12174 95.07983 148.91471 1.000 14.51752 61 ASN H O 1
ATOM 4415 N N . GLN B 2 62 ? 28.94082 96.16094 148.14141 1.000 11.29720 62 GLN H N 1
ATOM 4416 C CA . GLN B 2 62 ? 29.83011 95.32589 148.93945 1.000 15.92023 62 GLN H CA 1
ATOM 4417 C C . GLN B 2 62 ? 29.54387 95.45068 150.43314 1.000 18.67769 62 GLN H C 1
ATOM 4418 O O . GLN B 2 62 ? 29.94417 94.57154 151.20537 1.000 16.59337 62 GLN H O 1
ATOM 4432 N N . LYS B 2 63 ? 28.85532 96.51446 150.85960 1.000 15.40969 63 LYS H N 1
ATOM 4433 C CA . LYS B 2 63 ? 28.44875 96.60747 152.25931 1.000 15.84682 63 LYS H CA 1
ATOM 4434 C C . LYS B 2 63 ? 27.53595 95.45338 152.65422 1.000 15.35707 63 LYS H C 1
ATOM 4435 O O . LYS B 2 63 ? 27.49828 95.06470 153.82664 1.000 19.02879 63 LYS H O 1
ATOM 4454 N N . PHE B 2 64 ? 26.79040 94.89868 151.69959 1.000 11.60526 64 PHE H N 1
ATOM 4455 C CA . PHE B 2 64 ? 25.84199 93.82426 151.96868 1.000 14.34709 64 PHE H CA 1
ATOM 4456 C C . PHE B 2 64 ? 26.31633 92.48323 151.42935 1.000 17.70884 64 PHE H C 1
ATOM 4457 O O . PHE B 2 64 ? 25.55995 91.50891 151.45562 1.000 13.82469 64 PHE H O 1
ATOM 4474 N N . LYS B 2 65 ? 27.55716 92.41151 150.95877 1.000 17.95565 65 LYS H N 1
ATOM 4475 C CA . LYS B 2 65 ? 28.13578 91.14455 150.53937 1.000 20.65074 65 LYS H CA 1
ATOM 4476 C C . LYS B 2 65 ? 28.22942 90.20858 151.73823 1.000 16.25240 65 LYS H C 1
ATOM 4477 O O . LYS B 2 65 ? 28.77181 90.56908 152.78677 1.000 16.84332 65 LYS H O 1
ATOM 4496 N N . GLY B 2 66 ? 27.68961 89.00375 151.58095 1.000 20.74145 66 GLY H N 1
ATOM 4497 C CA . GLY B 2 66 ? 27.60057 88.06992 152.67817 1.000 18.94278 66 GLY H CA 1
ATOM 4498 C C . GLY B 2 66 ? 26.49639 88.35800 153.66870 1.000 19.73494 66 GLY H C 1
ATOM 4499 O O . GLY B 2 66 ? 26.34333 87.60217 154.63733 1.000 20.72406 66 GLY H O 1
ATOM 4503 N N . LYS B 2 67 ? 25.73406 89.43213 153.46958 1.000 13.23564 67 LYS H N 1
ATOM 4504 C CA . LYS B 2 67 ? 24.54869 89.72201 154.26690 1.000 13.16497 67 LYS H CA 1
ATOM 4505 C C . LYS B 2 67 ? 23.26560 89.42493 153.50355 1.000 16.66142 67 LYS H C 1
ATOM 4506 O O . LYS B 2 67 ? 22.34373 88.81500 154.04929 1.000 12.96481 67 LYS H O 1
ATOM 4525 N N . ALA B 2 68 ? 23.19170 89.85442 152.24654 1.000 11.46782 68 ALA H N 1
ATOM 4526 C CA . ALA B 2 68 ? 21.98568 89.75407 151.44111 1.000 8.66618 68 ALA H CA 1
ATOM 4527 C C . ALA B 2 68 ? 22.25526 88.89418 150.21626 1.000 10.23543 68 ALA H C 1
ATOM 4528 O O . ALA B 2 68 ? 23.29768 89.02674 149.56737 1.000 11.40889 68 ALA H O 1
ATOM 4535 N N . THR B 2 69 ? 21.31003 88.00816 149.91473 1.000 8.21799 69 THR H N 1
ATOM 4536 C CA . THR B 2 69 ? 21.33755 87.18156 148.71866 1.000 11.12486 69 THR H CA 1
ATOM 4537 C C . THR B 2 69 ? 20.05755 87.41972 147.93127 1.000 12.98827 69 THR H C 1
ATOM 4538 O O . THR B 2 69 ? 18.95640 87.28452 148.47412 1.0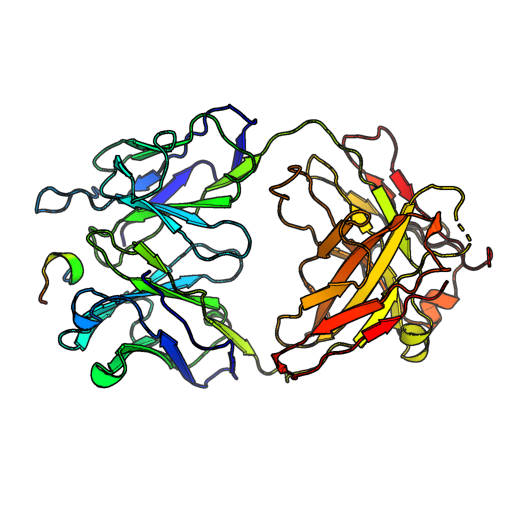00 12.31974 69 THR H O 1
ATOM 4549 N N . LEU B 2 70 ? 20.20641 87.78771 146.65962 1.000 8.81629 70 LEU H N 1
ATOM 4550 C CA . LEU B 2 70 ? 19.07571 88.06408 145.78211 1.000 7.61906 70 LEU H CA 1
ATOM 4551 C C . LEU B 2 70 ? 18.82952 86.88018 144.85535 1.000 10.79390 70 LEU H C 1
ATOM 4552 O O . LEU B 2 70 ? 19.77426 86.33800 144.27192 1.000 11.27667 70 LEU H O 1
ATOM 4568 N N . THR B 2 71 ? 17.56051 86.49047 144.71680 1.000 11.34694 71 THR H N 1
ATOM 4569 C CA . THR B 2 71 ? 17.15919 85.45119 143.78144 1.000 8.15613 71 THR H CA 1
ATOM 4570 C C . THR B 2 71 ? 15.82663 85.83612 143.14769 1.000 8.79604 71 THR H C 1
ATOM 4571 O O . THR B 2 71 ? 15.15213 86.77617 143.58052 1.000 10.08215 71 THR H O 1
ATOM 4582 N N . VAL B 2 72 ? 15.44413 85.09599 142.10874 1.000 11.00105 72 VAL H N 1
ATOM 4583 C CA . VAL B 2 72 ? 14.11867 85.21555 141.51884 1.000 10.58229 72 VAL H CA 1
ATOM 4584 C C . VAL B 2 72 ? 13.58693 83.81405 141.26083 1.000 13.49261 72 VAL H C 1
ATOM 4585 O O . VAL B 2 72 ? 14.34133 82.84520 141.14905 1.000 15.11346 72 VAL H O 1
ATOM 4598 N N . ASP B 2 73 ? 12.26486 83.71926 141.18600 1.000 13.89223 73 ASP H N 1
ATOM 4599 C CA . ASP B 2 73 ? 11.57944 82.58075 140.58575 1.000 12.46797 73 ASP H CA 1
ATOM 4600 C C . ASP B 2 73 ? 10.78965 83.13096 139.40519 1.000 17.05118 73 ASP H C 1
ATOM 4601 O O . ASP B 2 73 ? 9.82254 83.87630 139.59267 1.000 14.61562 73 ASP H O 1
ATOM 4610 N N . LYS B 2 74 ? 11.21660 82.78425 138.18950 1.000 16.26793 74 LYS H N 1
ATOM 4611 C CA . LYS B 2 74 ? 10.58623 83.34755 137.00099 1.000 23.04423 74 LYS H CA 1
ATOM 4612 C C . LYS B 2 74 ? 9.12974 82.91529 136.88706 1.000 22.57880 74 LYS H C 1
ATOM 4613 O O . LYS B 2 74 ? 8.25864 83.73118 136.56359 1.000 22.68563 74 LYS H O 1
ATOM 4632 N N . SER B 2 75 ? 8.84113 81.63935 137.16527 1.000 21.77540 75 SER H N 1
ATOM 4633 C CA . SER B 2 75 ? 7.49128 81.12689 136.94415 1.000 26.77906 75 SER H CA 1
ATOM 4634 C C . SER B 2 75 ? 6.47041 81.83311 137.82547 1.000 25.48424 75 SER H C 1
ATOM 4635 O O . SER B 2 75 ? 5.31415 82.00458 137.41937 1.000 17.57684 75 SER H O 1
ATOM 4643 N N . SER B 2 76 ? 6.87766 82.27725 139.01222 1.000 16.94648 76 SER H N 1
ATOM 4644 C CA . SER B 2 76 ? 5.97978 82.94586 139.94690 1.000 19.63454 76 SER H CA 1
ATOM 4645 C C . SER B 2 76 ? 6.12817 84.46413 139.92410 1.000 15.35744 76 SER H C 1
ATOM 4646 O O . SER B 2 76 ? 5.50281 85.15011 140.74060 1.000 14.56718 76 SER H O 1
ATOM 4654 N N . SER B 2 77 ? 6.94253 84.99697 139.00539 1.000 12.32490 77 SER H N 1
ATOM 4655 C CA . SER B 2 77 ? 7.14558 86.44201 138.86679 1.000 12.37908 77 SER H CA 1
ATOM 4656 C C . SER B 2 77 ? 7.46974 87.08366 140.21089 1.000 15.84163 77 SER H C 1
ATOM 4657 O O . SER B 2 77 ? 6.95355 88.15089 140.55850 1.000 11.37149 77 SER H O 1
ATOM 4665 N N . THR B 2 78 ? 8.35993 86.44118 140.96356 1.000 12.64849 78 THR H N 1
ATOM 4666 C CA . THR B 2 78 ? 8.67256 86.84843 142.32523 1.000 9.06150 78 THR H CA 1
ATOM 4667 C C . THR B 2 78 ? 10.17649 86.96043 142.51709 1.000 14.01388 78 THR H C 1
ATOM 4668 O O . THR B 2 78 ? 10.92781 86.05789 142.13119 1.000 12.99703 78 THR H O 1
ATOM 4679 N N . ALA B 2 79 ? 10.59957 88.06987 143.12050 1.000 10.10088 79 ALA H N 1
ATOM 4680 C CA . ALA B 2 79 ? 11.96999 88.29124 143.55071 1.000 11.65864 79 ALA H CA 1
ATOM 4681 C C . ALA B 2 79 ? 12.07211 88.09429 145.05887 1.000 13.04413 79 ALA H C 1
ATOM 4682 O O . ALA B 2 79 ? 11.14231 88.40170 145.81051 1.000 8.78459 79 ALA H O 1
ATOM 4689 N N . TYR B 2 80 ? 13.21836 87.56990 145.49371 1.000 12.35047 80 TYR H N 1
ATOM 4690 C CA . TYR B 2 80 ? 13.45261 87.27791 146.89344 1.000 9.72766 80 TYR H CA 1
ATOM 4691 C C . TYR B 2 80 ? 14.76000 87.90191 147.35392 1.000 12.64859 80 TYR H C 1
ATOM 4692 O O . TYR B 2 80 ? 15.72488 88.00271 146.58836 1.000 10.36565 80 TYR H O 1
ATOM 4710 N N . MET B 2 81 ? 14.78793 88.29239 148.62575 1.000 11.41438 81 MET H N 1
ATOM 4711 C CA . MET B 2 81 ? 16.01896 88.66908 149.30023 1.000 8.85164 81 MET H CA 1
ATOM 4712 C C . MET B 2 81 ? 16.10481 87.91049 150.61475 1.000 8.53517 81 MET H C 1
ATOM 4713 O O . MET B 2 81 ? 15.16271 87.93826 151.41493 1.000 9.77643 81 MET H O 1
ATOM 4727 N N . GLU B 2 82 ? 17.22963 87.24295 150.83517 1.000 9.26572 82 GLU H N 1
ATOM 4728 C CA . GLU B 2 82 ? 17.49233 86.52684 152.07383 1.000 12.49955 82 GLU H CA 1
ATOM 4729 C C . GLU B 2 82 ? 18.62093 87.22806 152.81514 1.000 14.49613 82 GLU H C 1
ATOM 4730 O O . GLU B 2 82 ? 19.68343 87.48815 152.23979 1.000 12.68392 82 GLU H O 1
ATOM 4742 N N . LEU B 2 83 ? 18.36893 87.55929 154.07639 1.000 14.25002 83 LEU H N 1
ATOM 4743 C CA . LEU B 2 83 ? 19.34645 88.16829 154.96438 1.000 14.05047 83 LEU H CA 1
ATOM 4744 C C . LEU B 2 83 ? 19.77497 87.13346 155.99491 1.000 13.10854 83 LEU H C 1
ATOM 4745 O O . LEU B 2 83 ? 18.93723 86.40790 156.53739 1.000 10.84289 83 LEU H O 1
ATOM 4761 N N . ASN B 2 84 ? 21.07245 87.06061 156.26323 1.000 14.62330 84 ASN H N 1
ATOM 4762 C CA . ASN B 2 84 ? 21.59807 86.08473 157.20330 1.000 12.23143 84 ASN H CA 1
ATOM 4763 C C . ASN B 2 84 ? 22.35099 86.77502 158.33356 1.000 15.36110 84 ASN H C 1
ATOM 4764 O O . ASN B 2 84 ? 22.69717 87.95683 158.25204 1.000 13.10769 84 ASN H O 1
ATOM 4775 N N . SER B 2 85 ? 22.57816 86.01550 159.40672 1.000 16.66937 85 SER H N 1
ATOM 4776 C CA . SER B 2 85 ? 23.38816 86.45894 160.54169 1.000 17.30060 85 SER H CA 1
ATOM 4777 C C . SER B 2 85 ? 22.87691 87.78836 161.08943 1.000 14.99764 85 SER H C 1
ATOM 4778 O O . SER B 2 85 ? 23.62932 88.74467 161.28959 1.000 16.88317 85 SER H O 1
ATOM 4786 N N . LEU B 2 86 ? 21.57619 87.83001 161.35707 1.000 13.71467 86 LEU H N 1
ATOM 4787 C CA . LEU B 2 86 ? 20.91373 89.09114 161.64362 1.000 18.80430 86 LEU H CA 1
ATOM 4788 C C . LEU B 2 86 ? 21.39469 89.69124 162.95770 1.000 14.75711 86 LEU H C 1
ATOM 4789 O O . LEU B 2 86 ? 21.60788 88.98658 163.94855 1.000 15.54921 86 LEU H O 1
ATOM 4805 N N . THR B 2 87 ? 21.57821 91.01015 162.94453 1.000 14.85129 87 THR H N 1
ATOM 4806 C CA . THR B 2 87 ? 21.86522 91.80173 164.12762 1.000 15.71877 87 THR H CA 1
ATOM 4807 C C . THR B 2 87 ? 20.86901 92.95401 164.18406 1.000 21.70432 87 THR H C 1
ATOM 4808 O O . THR B 2 87 ? 20.12766 93.21157 163.23092 1.000 15.56083 87 THR H O 1
ATOM 4819 N N . SER B 2 88 ? 20.87484 93.66814 165.31099 1.000 22.05155 88 SER H N 1
ATOM 4820 C CA . SER B 2 88 ? 19.99115 94.81773 165.46550 1.000 16.40911 88 SER H CA 1
ATOM 4821 C C . SER B 2 88 ? 20.14920 95.81493 164.32356 1.000 17.77934 88 SER H C 1
ATOM 4822 O O . SER B 2 88 ? 19.18004 96.48585 163.95032 1.000 17.97673 88 SER H O 1
ATOM 4830 N N . GLU B 2 89 ? 21.35370 95.92208 163.75043 1.000 16.17726 89 GLU H N 1
ATOM 4831 C CA . GLU B 2 89 ? 21.57439 96.83115 162.62842 1.000 19.31649 89 GLU H CA 1
ATOM 4832 C C . GLU B 2 89 ? 20.75554 96.43633 161.40197 1.000 16.09590 89 GLU H C 1
ATOM 4833 O O . GLU B 2 89 ? 20.52359 97.27407 160.52519 1.000 12.99014 89 GLU H O 1
ATOM 4845 N N . ASP B 2 90 ? 20.31559 95.18123 161.31703 1.000 13.22665 90 ASP H N 1
ATOM 4846 C CA . ASP B 2 90 ? 19.52240 94.72955 160.18016 1.000 11.57166 90 ASP H CA 1
ATOM 4847 C C . ASP B 2 90 ? 18.04203 95.05408 160.32521 1.000 11.17563 90 ASP H C 1
ATOM 4848 O O . ASP B 2 90 ? 17.29149 94.88027 159.36049 1.000 12.60798 90 ASP H O 1
ATOM 4857 N N . SER B 2 91 ? 17.60999 95.53170 161.49102 1.000 11.41883 91 SER H N 1
ATOM 4858 C CA . SER B 2 91 ? 16.24387 96.00943 161.66485 1.000 13.29506 91 SER H CA 1
ATOM 4859 C C . SER B 2 91 ? 16.02880 97.24110 160.79109 1.000 13.17934 91 SER H C 1
ATOM 4860 O O . SER B 2 91 ? 16.70790 98.25853 160.96764 1.000 13.39645 91 SER H O 1
ATOM 4868 N N . ALA B 2 92 ? 15.08484 97.15422 159.85852 1.000 10.35349 92 ALA H N 1
ATOM 4869 C CA . ALA B 2 92 ? 14.87976 98.20506 158.87197 1.000 10.21022 92 ALA H CA 1
ATOM 4870 C C . ALA B 2 92 ? 13.64127 97.86610 158.05791 1.000 11.58312 92 ALA H C 1
ATOM 4871 O O . ALA B 2 92 ? 13.09490 96.76368 158.14856 1.000 13.05029 92 ALA H O 1
ATOM 4878 N N . VAL B 2 93 ? 13.20677 98.82940 157.25771 1.000 9.55887 93 VAL H N 1
ATOM 4879 C CA . VAL B 2 93 ? 12.28332 98.56304 156.16565 1.000 8.13964 93 VAL H CA 1
ATOM 4880 C C . VAL B 2 93 ? 13.11183 98.26015 154.92491 1.000 10.07432 93 VAL H C 1
ATOM 4881 O O . VAL B 2 93 ? 14.08671 98.96248 154.62750 1.000 10.77260 93 VAL H O 1
ATOM 4894 N N . TYR B 2 94 ? 12.74076 97.19892 154.21838 1.000 8.37077 94 TYR H N 1
ATOM 4895 C CA . TYR B 2 94 ? 13.40544 96.78518 152.99359 1.000 7.11704 94 TYR H CA 1
ATOM 4896 C C . TYR B 2 94 ? 12.42024 96.92445 151.84718 1.000 9.68133 94 TYR H C 1
ATOM 4897 O O . TYR B 2 94 ? 11.29122 96.43149 151.93218 1.000 11.02487 94 TYR H O 1
ATOM 4915 N N . TYR B 2 95 ? 12.84193 97.61216 150.79142 1.000 10.29347 95 TYR H N 1
ATOM 4916 C CA . TYR B 2 95 ? 12.02066 97.80984 149.61259 1.000 13.72936 95 TYR H CA 1
ATOM 4917 C C . TYR B 2 95 ? 12.60281 97.04580 148.43279 1.000 8.09611 95 TYR H C 1
ATOM 4918 O O . TYR B 2 95 ? 13.82394 96.98927 148.26327 1.000 6.51650 95 TYR H O 1
ATOM 4936 N N . CYS B 2 96 ? 11.72810 96.47837 147.61183 1.000 7.88981 96 CYS H N 1
ATOM 4937 C CA . CYS B 2 96 ? 12.09282 96.16716 146.23916 1.000 7.97476 96 CYS H CA 1
ATOM 4938 C C . CYS B 2 96 ? 11.66838 97.34464 145.36803 1.000 8.39701 96 CYS H C 1
ATOM 4939 O O . CYS B 2 96 ? 10.68584 98.03511 145.65906 1.000 10.74700 96 CYS H O 1
ATOM 4946 N N . ALA B 2 97 ? 12.44202 97.60024 144.31931 1.000 10.32021 97 ALA H N 1
ATOM 4947 C CA . ALA B 2 97 ? 12.18845 98.75516 143.46571 1.000 10.46714 97 ALA H CA 1
ATOM 4948 C C . ALA B 2 97 ? 12.65103 98.43377 142.05762 1.000 14.53149 97 ALA H C 1
ATOM 4949 O O . ALA B 2 97 ? 13.80120 98.03321 141.85629 1.000 10.45536 97 ALA H O 1
ATOM 4956 N N . ARG B 2 98 ? 11.76190 98.63309 141.09095 1.000 9.30562 98 ARG H N 1
ATOM 4957 C CA . ARG B 2 98 ? 11.96656 98.13436 139.74389 1.000 9.67876 98 ARG H CA 1
ATOM 4958 C C . ARG B 2 98 ? 12.51499 99.19649 138.80128 1.000 8.65325 98 ARG H C 1
ATOM 4959 O O . ARG B 2 98 ? 12.07850 100.35050 138.80926 1.000 9.88682 98 ARG H O 1
ATOM 4980 N N . TYR B 2 99 ? 13.45933 98.76500 137.97167 1.000 11.19864 99 TYR H N 1
ATOM 4981 C CA . TYR B 2 99 ? 14.06340 99.58206 136.92842 1.000 10.89671 99 TYR H CA 1
ATOM 4982 C C . TYR B 2 99 ? 13.07368 99.86316 135.80718 1.000 11.60042 99 TYR H C 1
ATOM 4983 O O . TYR B 2 99 ? 12.17364 99.07109 135.52660 1.000 10.97180 99 TYR H O 1
ATOM 5001 N N . TYR B 2 100 ? 13.24728 101.02080 135.16998 1.000 9.85694 100 TYR H N 1
ATOM 5002 C CA . TYR B 2 100 ? 12.43234 101.43364 134.03104 1.000 10.66975 100 TYR H CA 1
ATOM 5003 C C . TYR B 2 100 ? 13.23318 102.44529 133.21993 1.000 15.02819 100 TYR H C 1
ATOM 5004 O O . TYR B 2 100 ? 12.73890 103.53560 132.91767 1.000 14.80621 100 TYR H O 1
ATOM 5022 N N . GLY B 2 101 ? 14.47382 102.10098 132.87417 1.000 17.03108 101 GLY H N 1
ATOM 5023 C CA . GLY B 2 101 ? 15.41472 103.08012 132.36232 1.000 18.41347 101 GLY H CA 1
ATOM 5024 C C . GLY B 2 101 ? 15.95851 103.89196 133.51799 1.000 16.21446 101 GLY H C 1
ATOM 5025 O O . GLY B 2 101 ? 17.17313 103.98780 133.72194 1.000 14.73805 101 GLY H O 1
ATOM 5029 N N . SER B 2 102 ? 15.04626 104.49105 134.27756 1.000 14.18603 102 SER H N 1
ATOM 5030 C CA . SER B 2 102 ? 15.35599 104.99263 135.60685 1.000 12.59308 102 SER H CA 1
ATOM 5031 C C . SER B 2 102 ? 15.53940 103.81814 136.56475 1.000 12.04846 102 SER H C 1
ATOM 5032 O O . SER B 2 102 ? 15.06158 102.70720 136.32211 1.000 14.99171 102 SER H O 1
ATOM 5040 N N . TRP B 2 103 ? 16.23097 104.07416 137.67541 1.000 11.33245 103 TRP H N 1
ATOM 5041 C CA . TRP B 2 103 ? 16.63841 102.97640 138.54555 1.000 9.90410 103 TRP H CA 1
ATOM 5042 C C . TRP B 2 103 ? 15.46792 102.42356 139.35549 1.000 7.81617 103 TRP H C 1
ATOM 5043 O O . TRP B 2 103 ? 15.27858 101.20284 139.42405 1.000 9.35127 103 TRP H O 1
ATOM 5064 N N . PHE B 2 104 ? 14.67775 103.30059 139.99660 1.000 11.49265 104 PHE H N 1
ATOM 5065 C CA . PHE B 2 104 ? 13.63163 102.87050 140.92797 1.000 10.80508 104 PHE H CA 1
ATOM 5066 C C . PHE B 2 104 ? 12.29238 103.52604 140.55728 1.000 12.37050 104 PHE H C 1
ATOM 5067 O O . PHE B 2 104 ? 11.76379 104.35779 141.30013 1.000 10.29677 104 PHE H O 1
ATOM 5084 N N . ALA B 2 105 ? 11.72308 103.11827 139.42456 1.000 13.58651 105 ALA H N 1
ATOM 5085 C CA . ALA B 2 105 ? 10.49409 103.75137 138.95344 1.000 9.30609 105 ALA H CA 1
ATOM 5086 C C . ALA B 2 105 ? 9.25759 103.25859 139.69528 1.000 11.04341 105 ALA H C 1
ATOM 5087 O O . ALA B 2 105 ? 8.28197 104.00579 139.82444 1.000 12.35865 105 ALA H O 1
ATOM 5094 N N . TYR B 2 106 ? 9.26794 102.01502 140.16990 1.000 8.53916 106 TYR H N 1
ATOM 5095 C CA . TYR B 2 106 ? 8.15482 101.44137 140.91607 1.000 12.00238 106 TYR H CA 1
ATOM 5096 C C . TYR B 2 106 ? 8.69542 100.79848 142.18233 1.000 10.61278 106 TYR H C 1
ATOM 5097 O O . TYR B 2 106 ? 9.67615 100.04694 142.12611 1.000 9.87020 106 TYR H O 1
ATOM 5115 N N . TRP B 2 107 ? 8.05215 101.07662 143.31245 1.000 7.90763 107 TRP H N 1
ATOM 5116 C CA . TRP B 2 107 ? 8.48901 100.57058 144.60224 1.000 8.21097 107 TRP H CA 1
ATOM 5117 C C . TRP B 2 107 ? 7.43208 99.67367 145.22715 1.000 10.86172 107 TRP H C 1
ATOM 5118 O O . TRP B 2 107 ? 6.23198 99.94766 145.12429 1.000 11.82682 107 TRP H O 1
ATOM 5139 N N . GLY B 2 108 ? 7.88465 98.61664 145.89535 1.000 11.97504 108 GLY H N 1
ATOM 5140 C CA . GLY B 2 108 ? 7.01186 97.87708 146.77670 1.000 9.71388 108 GLY H CA 1
ATOM 5141 C C . GLY B 2 108 ? 6.63067 98.71627 147.98085 1.000 11.79035 108 GLY H C 1
ATOM 5142 O O . GLY B 2 108 ? 7.11209 99.83327 148.18159 1.000 13.38013 108 GLY H O 1
ATOM 5146 N N . GLN B 2 109 ? 5.73812 98.16959 148.80140 1.000 8.22264 109 GLN H N 1
ATOM 5147 C CA . GLN B 2 109 ? 5.31911 98.86969 150.01292 1.000 8.78815 109 GLN H CA 1
ATOM 5148 C C . GLN B 2 109 ? 6.28224 98.65688 151.17340 1.000 9.29562 109 GLN H C 1
ATOM 5149 O O . GLN B 2 109 ? 6.07484 99.23841 152.24369 1.000 9.72393 109 GLN H O 1
ATOM 5163 N N . GLY B 2 110 ? 7.32221 97.85370 150.98521 1.000 11.25476 110 GLY H N 1
ATOM 5164 C CA . GLY B 2 110 ? 8.31215 97.62076 152.02159 1.000 14.43517 110 GLY H CA 1
ATOM 5165 C C . GLY B 2 110 ? 7.95307 96.46190 152.92921 1.000 11.50118 110 GLY H C 1
ATOM 5166 O O . GLY B 2 110 ? 6.78712 96.13885 153.15300 1.000 10.94743 110 GLY H O 1
ATOM 5170 N N . THR B 2 111 ? 8.99471 95.82465 153.46473 1.000 17.40509 111 THR H N 1
ATOM 5171 C CA . THR B 2 111 ? 8.87410 94.77674 154.47210 1.000 15.84955 111 THR H CA 1
ATOM 5172 C C . THR B 2 111 ? 9.64690 95.21875 155.70747 1.000 14.55158 111 THR H C 1
ATOM 5173 O O . THR B 2 111 ? 10.85684 95.46450 155.62866 1.000 14.94132 111 THR H O 1
ATOM 5184 N N . LEU B 2 112 ? 8.95504 95.32166 156.83923 1.000 13.28874 112 LEU H N 1
ATOM 5185 C CA . LEU B 2 112 ? 9.57755 95.71181 158.09865 1.000 12.32217 112 LEU H CA 1
ATOM 5186 C C . LEU B 2 112 ? 10.15793 94.48141 158.78504 1.000 11.71069 112 LEU H C 1
ATOM 5187 O O . LEU B 2 112 ? 9.41891 93.55858 159.14541 1.000 13.89214 112 LEU H O 1
ATOM 5203 N N . ILE B 2 113 ? 11.47553 94.47703 158.97369 1.000 11.92867 113 ILE H N 1
ATOM 5204 C CA . ILE B 2 113 ? 12.17495 93.42461 159.70031 1.000 11.54399 113 ILE H CA 1
ATOM 5205 C C . ILE B 2 113 ? 12.58134 93.97511 161.05975 1.000 11.79097 113 ILE H C 1
ATOM 5206 O O . ILE B 2 113 ? 13.23825 95.01992 161.14044 1.000 15.45060 113 ILE H O 1
ATOM 5222 N N . THR B 2 114 ? 12.18909 93.27453 162.12366 1.000 10.51877 114 THR H N 1
ATOM 5223 C CA . THR B 2 114 ? 12.60964 93.58323 163.48423 1.000 10.44763 114 THR H CA 1
ATOM 5224 C C . THR B 2 114 ? 13.48315 92.44364 163.99284 1.000 14.93426 114 THR H C 1
ATOM 5225 O O . THR B 2 114 ? 13.03408 91.29356 164.05236 1.000 13.01405 114 THR H O 1
ATOM 5236 N N . VAL B 2 115 ? 14.71935 92.76298 164.36114 1.000 12.26118 115 VAL H N 1
ATOM 5237 C CA . VAL B 2 115 ? 15.66295 91.79358 164.90528 1.000 12.37341 115 VAL H CA 1
ATOM 5238 C C . VAL B 2 115 ? 15.75211 92.02943 166.40592 1.000 16.80561 115 VAL H C 1
ATOM 5239 O O . VAL B 2 115 ? 16.28936 93.04725 166.85450 1.000 13.51793 115 VAL H O 1
ATOM 5252 N N . SER B 2 116 ? 15.24457 91.08028 167.18749 1.000 15.75949 116 SER H N 1
ATOM 5253 C CA . SER B 2 116 ? 15.13058 91.26269 168.62453 1.000 16.29326 116 SER H CA 1
ATOM 5254 C C . SER B 2 116 ? 14.85561 89.92006 169.27992 1.000 16.42258 116 SER H C 1
ATOM 5255 O O . SER B 2 116 ? 14.26742 89.02519 168.66638 1.000 16.14178 116 SER H O 1
ATOM 5263 N N . THR B 2 117 ? 15.29192 89.79289 170.53265 1.000 17.56991 117 THR H N 1
ATOM 5264 C CA . THR B 2 117 ? 14.97188 88.61816 171.33097 1.000 21.86069 117 THR H CA 1
ATOM 5265 C C . THR B 2 117 ? 13.61419 88.72447 172.01333 1.000 23.37792 117 THR H C 1
ATOM 5266 O O . THR B 2 117 ? 13.10887 87.71153 172.51121 1.000 32.58002 117 THR H O 1
ATOM 5277 N N . ALA B 2 118 ? 13.01630 89.91369 172.04707 1.000 27.21758 118 ALA H N 1
ATOM 5278 C CA . ALA B 2 118 ? 11.73878 90.10125 172.72110 1.000 32.71528 118 ALA H CA 1
ATOM 5279 C C . ALA B 2 118 ? 10.63323 89.32288 172.01728 1.000 30.92111 118 ALA H C 1
ATOM 5280 O O . ALA B 2 118 ? 10.67251 89.09972 170.80375 1.000 25.20454 118 ALA H O 1
ATOM 5287 N N . LYS B 2 119 ? 9.63612 88.90905 172.79205 1.000 32.27102 119 LYS H N 1
ATOM 5288 C CA . LYS B 2 119 ? 8.56976 88.08543 172.24926 1.000 25.12571 119 LYS H CA 1
ATOM 5289 C C . LYS B 2 119 ? 7.38439 88.94550 171.82415 1.000 24.69771 119 LYS H C 1
ATOM 5290 O O . LYS B 2 119 ? 7.18986 90.06739 172.29848 1.000 20.25076 119 LYS H O 1
ATOM 5309 N N . THR B 2 120 ? 6.59769 88.40336 170.89932 1.000 23.26552 120 THR H N 1
ATOM 5310 C CA . THR B 2 120 ? 5.36816 89.06344 170.48771 1.000 20.63466 120 THR H CA 1
ATOM 5311 C C . THR B 2 120 ? 4.46242 89.24881 171.69553 1.000 20.55790 120 THR H C 1
ATOM 5312 O O . THR B 2 120 ? 4.21462 88.30410 172.44999 1.000 17.64714 120 THR H O 1
ATOM 5323 N N . THR B 2 121 ? 3.97358 90.46772 171.87982 1.000 18.87201 121 THR H N 1
ATOM 5324 C CA . THR B 2 121 ? 3.15544 90.80374 173.03860 1.000 23.28310 121 THR H CA 1
ATOM 5325 C C . THR B 2 121 ? 2.01175 91.70490 172.59021 1.000 15.72763 121 THR H C 1
ATOM 5326 O O . THR B 2 121 ? 2.25699 92.78009 172.02927 1.000 13.81401 121 THR H O 1
ATOM 5337 N N . PRO B 2 122 ? 0.76071 91.30934 172.80571 1.000 18.48781 122 PRO H N 1
ATOM 5338 C CA . PRO B 2 122 ? -0.36154 92.16447 172.40851 1.000 13.98528 122 PRO H CA 1
ATOM 5339 C C . PRO B 2 122 ? -0.46532 93.36904 173.32290 1.000 14.16319 122 PRO H C 1
ATOM 5340 O O . PRO B 2 122 ? 0.02477 93.33967 174.46230 1.000 15.23829 122 PRO H O 1
ATOM 5351 N N . PRO B 2 123 ? -1.10264 94.44400 172.86896 1.000 13.47221 123 PRO H N 1
ATOM 5352 C CA . PRO B 2 123 ? -1.19874 95.64355 173.70455 1.000 13.84981 123 PRO H CA 1
ATOM 5353 C C . PRO B 2 123 ? -2.29630 95.55314 174.75232 1.000 16.46959 123 PRO H C 1
ATOM 5354 O O . PRO B 2 123 ? -3.27783 94.82116 174.60822 1.000 15.94436 123 PRO H O 1
ATOM 5365 N N . SER B 2 124 ? -2.10175 96.31252 175.82790 1.000 13.07124 124 SER H N 1
ATOM 5366 C CA . SER B 2 124 ? -3.19365 96.71149 176.70464 1.000 16.63289 124 SER H CA 1
ATOM 5367 C C . SER B 2 124 ? -3.78607 97.99764 176.14249 1.000 15.77192 124 SER H C 1
ATOM 5368 O O . SER B 2 124 ? -3.04900 98.90303 175.73858 1.000 17.00559 124 SER H O 1
ATOM 5376 N N . VAL B 2 125 ? -5.11261 98.07278 176.10104 1.000 13.26052 125 VAL H N 1
ATOM 5377 C CA . VAL B 2 125 ? -5.81951 99.22614 175.55449 1.000 13.56711 125 VAL H CA 1
ATOM 5378 C C . VAL B 2 125 ? -6.58667 99.88791 176.68818 1.000 13.59237 125 VAL H C 1
ATOM 5379 O O . VAL B 2 125 ? -7.41942 99.24822 177.34387 1.000 14.29297 125 VAL H O 1
ATOM 5392 N N . TYR B 2 126 ? -6.30992 101.16758 176.91548 1.000 12.51647 126 TYR H N 1
ATOM 5393 C CA . TYR B 2 126 ? -6.89465 101.90077 178.01979 1.000 13.85303 126 TYR H CA 1
ATOM 5394 C C . TYR B 2 126 ? -7.67323 103.10433 177.51096 1.000 12.63376 126 TYR H C 1
ATOM 5395 O O . TYR B 2 126 ? -7.16655 103.85044 176.66032 1.000 11.57773 126 TYR H O 1
ATOM 5413 N N . PRO B 2 127 ? -8.88764 103.33703 178.00558 1.000 14.27050 127 PRO H N 1
ATOM 5414 C CA . PRO B 2 127 ? -9.64805 104.51096 177.56392 1.000 16.70659 127 PRO H CA 1
ATOM 5415 C C . PRO B 2 127 ? -9.13865 105.78263 178.22140 1.000 14.82675 127 PRO H C 1
ATOM 5416 O O . PRO B 2 127 ? -8.80682 105.80414 179.40917 1.000 19.15884 127 PRO H O 1
ATOM 5427 N N . LEU B 2 128 ? -9.08131 106.85002 177.42916 1.000 12.32617 128 LEU H N 1
ATOM 5428 C CA . LEU B 2 128 ? -8.72019 108.18014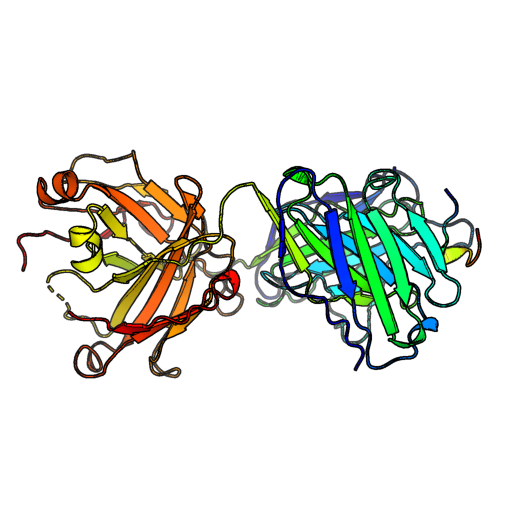 177.90558 1.000 14.62433 128 LEU H CA 1
ATOM 5429 C C . LEU B 2 128 ? -9.97415 109.04724 177.82707 1.000 16.07604 128 LEU H C 1
ATOM 5430 O O . LEU B 2 128 ? -10.34181 109.52503 176.74894 1.000 15.42894 128 LEU H O 1
ATOM 5446 N N . ALA B 2 129 ? -10.63748 109.23722 178.96769 1.000 21.53946 129 ALA H N 1
ATOM 5447 C CA . ALA B 2 129 ? -11.79515 110.11212 179.05127 1.000 23.18828 129 ALA H CA 1
ATOM 5448 C C . ALA B 2 129 ? -11.48001 111.30954 179.94100 1.000 24.17376 129 ALA H C 1
ATOM 5449 O O . ALA B 2 129 ? -10.70558 111.19077 180.89703 1.000 17.48192 129 ALA H O 1
ATOM 5456 N N . PRO B 2 130 ? -12.06420 112.47407 179.66041 1.000 27.57970 130 PRO H N 1
ATOM 5457 C CA . PRO B 2 130 ? -11.73005 113.66517 180.44979 1.000 33.54786 130 PRO H CA 1
ATOM 5458 C C . PRO B 2 130 ? -12.02550 113.45480 181.92582 1.000 28.35787 130 PRO H C 1
ATOM 5459 O O . PRO B 2 130 ? -12.87262 112.64377 182.30701 1.000 33.16837 130 PRO H O 1
ATOM 5470 N N . GLY B 2 131 ? -11.30384 114.19901 182.75882 1.000 32.93528 131 GLY H N 1
ATOM 5471 C CA . GLY B 2 131 ? -11.53753 114.18346 184.18636 1.000 39.03623 131 GLY H CA 1
ATOM 5472 C C . GLY B 2 131 ? -12.84665 114.84795 184.55209 1.000 42.17927 131 GLY H C 1
ATOM 5473 O O . GLY B 2 131 ? -13.75161 114.94931 183.71707 1.000 40.57176 131 GLY H O 1
ATOM 5477 N N . CYS B 2 132 ? -12.95847 115.31670 185.78828 1.000 69.52788 132 CYS H N 1
ATOM 5478 C CA . CYS B 2 132 ? -14.21238 115.87931 186.26992 1.000 61.12059 132 CYS H CA 1
ATOM 5479 C C . CYS B 2 132 ? -14.14549 117.39839 186.35119 1.000 41.98907 132 CYS H C 1
ATOM 5480 O O . CYS B 2 132 ? -15.03812 118.09157 185.86325 1.000 52.60672 132 CYS H O 1
ATOM 5487 N N . ALA B 2 135 ? -16.33998 120.29785 178.84398 1.000 49.09313 135 ALA H N 1
ATOM 5488 C CA . ALA B 2 135 ? -17.28450 120.44058 179.94849 1.000 62.98249 135 ALA H CA 1
ATOM 5489 C C . ALA B 2 135 ? -18.46329 121.30619 179.50479 1.000 69.42481 135 ALA H C 1
ATOM 5490 O O . ALA B 2 135 ? -19.56339 120.80210 179.27782 1.000 68.76298 135 ALA H O 1
ATOM 5496 N N . THR B 2 136 ? -18.22541 122.61206 179.39053 1.000 59.01578 136 THR H N 1
ATOM 5497 C CA . THR B 2 136 ? -19.18389 123.53276 178.79568 1.000 50.35123 136 THR H CA 1
ATOM 5498 C C . THR B 2 136 ? -18.88491 123.80534 177.32684 1.000 34.76584 136 THR H C 1
ATOM 5499 O O . THR B 2 136 ? -19.62784 124.55158 176.68168 1.000 31.72712 136 THR H O 1
ATOM 5510 N N . GLY B 2 137 ? -17.80926 123.21798 176.78863 1.000 30.71862 137 GLY H N 1
ATOM 5511 C CA . GLY B 2 137 ? -17.40829 123.46967 175.42420 1.000 29.53132 137 GLY H CA 1
ATOM 5512 C C . GLY B 2 137 ? -18.18654 122.65002 174.41446 1.000 20.03463 137 GLY H C 1
ATOM 5513 O O . GLY B 2 137 ? -18.89332 121.69995 174.74092 1.000 28.08163 137 GLY H O 1
ATOM 5517 N N . SER B 2 138 ? -18.03400 123.03573 173.14871 1.000 19.27589 138 SER H N 1
ATOM 5518 C CA . SER B 2 138 ? -18.81345 122.45317 172.06815 1.000 17.40888 138 SER H CA 1
ATOM 5519 C C . SER B 2 138 ? -18.16623 121.22052 171.45682 1.000 18.10530 138 SER H C 1
ATOM 5520 O O . SER B 2 138 ? -18.79063 120.56311 170.61844 1.000 16.51483 138 SER H O 1
ATOM 5528 N N . SER B 2 139 ? -16.93398 120.90693 171.82785 1.000 15.97885 139 SER H N 1
ATOM 5529 C CA . SER B 2 139 ? -16.27483 119.69189 171.38028 1.000 15.10756 139 SER H CA 1
ATOM 5530 C C . SER B 2 139 ? -15.63127 119.02493 172.58290 1.000 21.55308 139 SER H C 1
ATOM 5531 O O . SER B 2 139 ? -15.45851 119.63205 173.64264 1.000 15.65120 139 SER H O 1
ATOM 5539 N N . VAL B 2 140 ? -15.31571 117.74929 172.41866 1.000 14.16618 140 VAL H N 1
ATOM 5540 C CA . VAL B 2 140 ? -14.66341 116.96835 173.46019 1.000 14.64287 140 VAL H CA 1
ATOM 5541 C C . VAL B 2 140 ? -13.64108 116.07299 172.78153 1.000 14.33638 140 VAL H C 1
ATOM 5542 O O . VAL B 2 140 ? -13.91968 115.47565 171.73590 1.000 14.47332 140 VAL H O 1
ATOM 5555 N N . THR B 2 141 ? -12.45634 115.98878 173.36793 1.000 15.52101 141 THR H N 1
ATOM 5556 C CA . THR B 2 141 ? -11.40946 115.10450 172.87984 1.000 12.75373 141 THR H CA 1
ATOM 5557 C C . THR B 2 141 ? -11.32660 113.89295 173.79689 1.000 11.91475 141 THR H C 1
ATOM 5558 O O . THR B 2 141 ? -11.33702 114.02685 175.02500 1.000 12.95915 141 THR H O 1
ATOM 5569 N N . LEU B 2 142 ? -11.28871 112.71627 173.18721 1.000 13.09125 142 LEU H N 1
ATOM 5570 C CA . LEU B 2 142 ? -11.15358 111.43843 173.86160 1.000 10.60437 142 LEU H CA 1
ATOM 5571 C C . LEU B 2 142 ? -9.91133 110.75784 173.30747 1.000 10.14085 142 LEU H C 1
ATOM 5572 O O . LEU B 2 142 ? -9.31420 111.21617 172.33000 1.000 12.47410 142 LEU H O 1
ATOM 5588 N N . GLY B 2 143 ? -9.51863 109.65205 173.92469 1.000 13.49763 143 GLY H N 1
ATOM 5589 C CA . GLY B 2 143 ? -8.35592 108.94735 173.42245 1.000 11.71660 143 GLY H CA 1
ATOM 5590 C C . GLY B 2 143 ? -8.32740 107.49887 173.85037 1.000 9.66973 143 GLY H C 1
ATOM 5591 O O . GLY B 2 143 ? -9.14217 107.04247 174.65588 1.000 11.34450 143 GLY H O 1
ATOM 5595 N N . CYS B 2 144 ? -7.36974 106.77305 173.27864 1.000 9.29380 144 CYS H N 1
ATOM 5596 C CA . CYS B 2 144 ? -7.03195 105.43078 173.72836 1.000 10.59459 144 CYS H CA 1
ATOM 5597 C C . CYS B 2 144 ? -5.51946 105.31711 173.82179 1.000 12.83063 144 CYS H C 1
ATOM 5598 O O . CYS B 2 144 ? -4.79883 105.73432 172.90776 1.000 10.07980 144 CYS H O 1
ATOM 5605 N N . LEU B 2 145 ? -5.05249 104.78952 174.95136 1.000 12.11383 145 LEU H N 1
ATOM 5606 C CA . LEU B 2 145 ? -3.64731 104.50223 175.20265 1.000 10.22093 145 LEU H CA 1
ATOM 5607 C C . LEU B 2 145 ? -3.40003 103.03011 174.90354 1.000 10.08712 145 LEU H C 1
ATOM 5608 O O . LEU B 2 145 ? -4.09690 102.15749 175.43327 1.000 12.18291 145 LEU H O 1
ATOM 5624 N N . VAL B 2 146 ? -2.41853 102.76454 174.04977 1.000 11.34897 146 VAL H N 1
ATOM 5625 C CA . VAL B 2 146 ? -2.12262 101.42743 173.54714 1.000 10.54102 146 VAL H CA 1
ATOM 5626 C C . VAL B 2 146 ? -0.72577 101.09203 174.05091 1.000 12.33831 146 VAL H C 1
ATOM 5627 O O . VAL B 2 146 ? 0.27153 101.57359 173.50109 1.000 15.12158 146 VAL H O 1
ATOM 5640 N N . LYS B 2 147 ? -0.64044 100.26270 175.08718 1.000 10.76575 147 LYS H N 1
ATOM 5641 C CA . LYS B 2 147 ? 0.56596 100.15937 175.89520 1.000 14.31914 147 LYS H CA 1
ATOM 5642 C C . LYS B 2 147 ? 1.08616 98.73182 175.95293 1.000 20.44788 147 LYS H C 1
ATOM 5643 O O . LYS B 2 147 ? 0.31050 97.77591 176.04026 1.000 13.18144 147 LYS H O 1
ATOM 5662 N N . GLY B 2 148 ? 2.41212 98.60332 175.89147 1.000 17.11422 148 GLY H N 1
ATOM 5663 C CA . GLY B 2 148 ? 3.06977 97.35640 176.22208 1.000 15.02901 148 GLY H CA 1
ATOM 5664 C C . GLY B 2 148 ? 3.05450 96.28692 175.16066 1.000 13.96924 148 GLY H C 1
ATOM 5665 O O . GLY B 2 148 ? 2.99952 95.10067 175.50053 1.000 16.50368 148 GLY H O 1
ATOM 5669 N N . TYR B 2 149 ? 3.12178 96.65938 173.88724 1.000 13.51647 149 TYR H N 1
ATOM 5670 C CA . TYR B 2 149 ? 3.06249 95.68767 172.81153 1.000 14.90807 149 TYR H CA 1
ATOM 5671 C C . TYR B 2 149 ? 4.40553 95.55539 172.10764 1.000 16.46468 149 TYR H C 1
ATOM 5672 O O . TYR B 2 149 ? 5.29206 96.40434 172.22443 1.000 10.72924 149 TYR H O 1
ATOM 5690 N N . PHE B 2 150 ? 4.53366 94.46103 171.35725 1.000 10.10214 150 PHE H N 1
ATOM 5691 C CA . PHE B 2 150 ? 5.73469 94.19012 170.58792 1.000 10.47764 150 PHE H CA 1
ATOM 5692 C C . PHE B 2 150 ? 5.41649 93.10869 169.57368 1.000 10.55580 150 PHE H C 1
ATOM 5693 O O . PHE B 2 150 ? 4.66195 92.18168 169.89734 1.000 14.85200 150 PHE H O 1
ATOM 5710 N N . PRO B 2 151 ? 5.93210 93.19882 168.34360 1.000 14.03056 151 PRO H N 1
ATOM 5711 C CA . PRO B 2 151 ? 6.70119 94.30643 167.75677 1.000 12.98014 151 PRO H CA 1
ATOM 5712 C C . PRO B 2 151 ? 5.74763 95.39430 167.29895 1.000 15.24893 151 PRO H C 1
ATOM 5713 O O . PRO B 2 151 ? 4.55215 95.33705 167.57836 1.000 13.07217 151 PRO H O 1
ATOM 5724 N N . GLU B 2 152 ? 6.23840 96.40206 166.58933 1.000 13.36864 152 GLU H N 1
ATOM 5725 C CA . GLU B 2 152 ? 5.34565 97.25065 165.81412 1.000 16.90865 152 GLU H CA 1
ATOM 5726 C C . GLU B 2 152 ? 4.68651 96.40950 164.72192 1.000 20.79065 152 GLU H C 1
ATOM 5727 O O . GLU B 2 152 ? 5.18284 95.34382 164.34262 1.000 22.26570 152 GLU H O 1
ATOM 5739 N N . SER B 2 153 ? 3.53912 96.87781 164.22667 1.000 20.05478 153 SER H N 1
ATOM 5740 C CA . SER B 2 153 ? 2.85340 98.10592 164.58615 1.000 14.50154 153 SER H CA 1
ATOM 5741 C C . SER B 2 153 ? 1.42139 97.82615 165.03827 1.000 17.74053 153 SER H C 1
ATOM 5742 O O . SER B 2 153 ? 1.00242 96.67053 165.12637 1.000 12.41169 153 SER H O 1
ATOM 5750 N N . VAL B 2 154 ? 0.67758 98.89623 165.32504 1.000 14.99789 154 VAL H N 1
ATOM 5751 C CA . VAL B 2 154 ? -0.74164 98.81474 165.63473 1.000 13.76407 154 VAL H CA 1
ATOM 5752 C C . VAL B 2 154 ? -1.47811 99.84674 164.79238 1.000 17.41023 154 VAL H C 1
ATOM 5753 O O . VAL B 2 154 ? -0.90134 100.82737 164.31633 1.000 15.19886 154 VAL H O 1
ATOM 5766 N N . THR B 2 155 ? -2.77670 99.61937 164.62712 1.000 12.58352 155 THR H N 1
ATOM 5767 C CA . THR B 2 155 ? -3.65837 100.56742 163.96449 1.000 18.08959 155 THR H CA 1
ATOM 5768 C C . THR B 2 155 ? -4.86391 100.81257 164.85764 1.000 19.05904 155 THR H C 1
ATOM 5769 O O . THR B 2 155 ? -5.53349 99.86234 165.27623 1.000 15.91584 155 THR H O 1
ATOM 5780 N N . VAL B 2 156 ? -5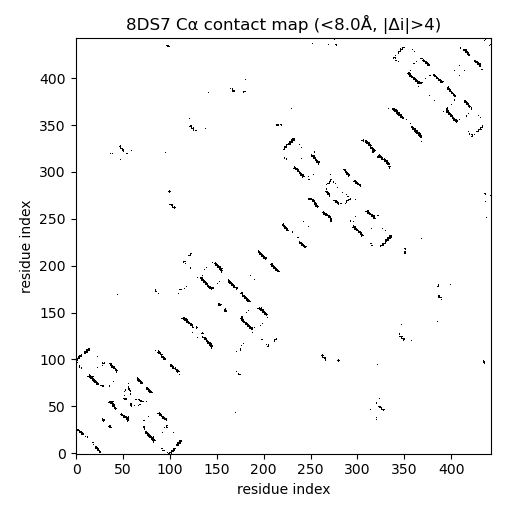.13691 102.08224 165.14200 1.000 14.06597 156 VAL H N 1
ATOM 5781 C CA . VAL B 2 156 ? -6.24696 102.48899 165.99341 1.000 14.55047 156 VAL H CA 1
ATOM 5782 C C . VAL B 2 156 ? -7.29463 103.16973 165.12650 1.000 16.09096 156 VAL H C 1
ATOM 5783 O O . VAL B 2 156 ? -6.98877 104.13846 164.42040 1.000 15.75158 156 VAL H O 1
ATOM 5796 N N . THR B 2 157 ? -8.52994 102.67953 165.19244 1.000 12.01400 157 THR H N 1
ATOM 5797 C CA . THR B 2 157 ? -9.64940 103.28405 164.48830 1.000 18.72591 157 THR H CA 1
ATOM 5798 C C . THR B 2 157 ? -10.74440 103.64389 165.48370 1.000 18.06073 157 THR H C 1
ATOM 5799 O O . THR B 2 157 ? -10.79249 103.12660 166.60360 1.000 19.43086 157 THR H O 1
ATOM 5810 N N . TRP B 2 158 ? -11.63103 104.53949 165.05469 1.000 15.75535 158 TRP H N 1
ATOM 5811 C CA . TRP B 2 158 ? -12.67666 105.08721 165.90841 1.000 17.98052 158 TRP H CA 1
ATOM 5812 C C . TRP B 2 158 ? -14.02413 104.98954 165.20768 1.000 21.27645 158 TRP H C 1
ATOM 5813 O O . TRP B 2 158 ? -14.10586 105.15007 163.98532 1.000 17.92048 158 TRP H O 1
ATOM 5834 N N . ASN B 2 159 ? -15.07900 104.74022 165.98545 1.000 16.21182 159 ASN H N 1
ATOM 5835 C CA . ASN B 2 159 ? -16.43948 104.67975 165.47254 1.000 17.58419 159 ASN H CA 1
ATOM 5836 C C . ASN B 2 159 ? -17.15990 106.02624 165.53357 1.000 29.75938 159 ASN H C 1
ATOM 5837 O O . ASN B 2 159 ? -18.39539 106.05663 165.59446 1.000 29.20695 159 ASN H O 1
ATOM 5848 N N . SER B 2 160 ? -16.41914 107.12954 165.53756 1.000 29.44708 160 SER H N 1
ATOM 5849 C CA . SER B 2 160 ? -17.01134 108.45596 165.54578 1.000 29.92657 160 SER H CA 1
ATOM 5850 C C . SER B 2 160 ? -17.48534 108.84721 164.14963 1.000 31.20049 160 SER H C 1
ATOM 5851 O O . SER B 2 160 ? -17.02630 108.31543 163.13615 1.000 27.37510 160 SER H O 1
ATOM 5859 N N . GLY B 2 161 ? -18.41354 109.80194 164.10830 1.000 37.66839 161 GLY H N 1
ATOM 5860 C CA . GLY B 2 161 ? -18.89087 110.33516 162.84860 1.000 35.09508 161 GLY H CA 1
ATOM 5861 C C . GLY B 2 161 ? -17.78920 111.01194 162.06149 1.000 37.82636 161 GLY H C 1
ATOM 5862 O O . GLY B 2 161 ? -17.14410 111.93927 162.55867 1.000 45.21827 161 GLY H O 1
ATOM 5866 N N . SER B 2 162 ? -17.56214 110.55585 160.82739 1.000 38.15604 162 SER H N 1
ATOM 5867 C CA . SER B 2 162 ? -16.44791 111.07869 160.04312 1.000 45.94348 162 SER H CA 1
ATOM 5868 C C . SER B 2 162 ? -16.61629 112.56664 159.76090 1.000 41.57673 162 SER H C 1
ATOM 5869 O O . SER B 2 162 ? -15.64205 113.32793 159.79630 1.000 50.14342 162 SER H O 1
ATOM 5877 N N . LEU B 2 163 ? -17.84687 113.00144 159.48456 1.000 33.03009 163 LEU H N 1
ATOM 5878 C CA . LEU B 2 163 ? -18.08837 114.39921 159.15105 1.000 36.19054 163 LEU H CA 1
ATOM 5879 C C . LEU B 2 163 ? -17.90938 115.32596 160.34600 1.000 35.28346 163 LEU H C 1
ATOM 5880 O O . LEU B 2 163 ? -17.75435 116.53658 160.15790 1.000 34.43310 163 LEU H O 1
ATOM 5896 N N . SER B 2 164 ? -17.92792 114.79361 161.56661 1.000 28.15304 164 SER H N 1
ATOM 5897 C CA . SER B 2 164 ? -17.96057 115.63505 162.75527 1.000 27.87437 164 SER H CA 1
ATOM 5898 C C . SER B 2 164 ? -16.87887 115.26515 163.76165 1.000 26.76804 164 SER H C 1
ATOM 5899 O O . SER B 2 164 ? -17.01952 115.57228 164.94693 1.000 27.08233 164 SER H O 1
ATOM 5907 N N . SER B 2 165 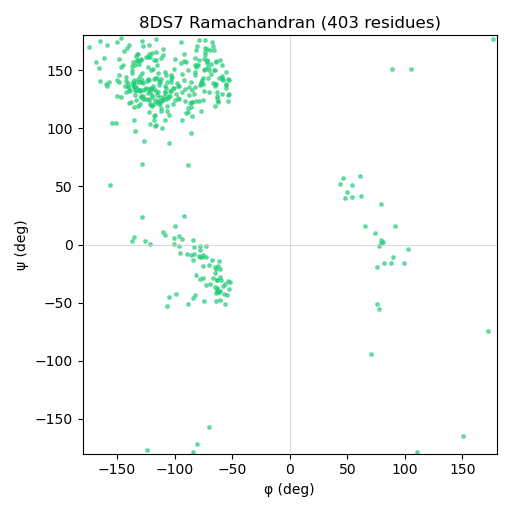? -15.79462 114.63024 163.32376 1.000 25.23040 165 SER H N 1
ATOM 5908 C CA . SER B 2 165 ? -14.74757 114.21860 164.24929 1.000 20.89481 165 SER H CA 1
ATOM 5909 C C . SER B 2 165 ? -13.39583 114.26060 163.55258 1.000 32.15011 165 SER H C 1
ATOM 5910 O O . SER B 2 165 ? -13.30445 114.23165 162.32329 1.000 30.25830 165 SER H O 1
ATOM 5918 N N . SER B 2 166 ? -12.34031 114.32793 164.36272 1.000 20.97136 166 SER H N 1
ATOM 5919 C CA . SER B 2 166 ? -10.97118 114.43011 163.87333 1.000 22.39873 166 SER H CA 1
ATOM 5920 C C . SER B 2 166 ? -10.06484 113.56413 164.73609 1.000 25.14928 166 SER H C 1
ATOM 5921 O O . SER B 2 166 ? -10.20921 113.53623 165.96201 1.000 22.31470 166 SER H O 1
ATOM 5929 N N . VAL B 2 167 ? -9.12571 112.86884 164.08876 1.000 17.07936 167 VAL H N 1
ATOM 5930 C CA . VAL B 2 167 ? -8.31113 111.83932 164.72155 1.000 19.11412 167 VAL H CA 1
ATOM 5931 C C . VAL B 2 167 ? -6.83756 112.18726 164.57653 1.000 17.51327 167 VAL H C 1
ATOM 5932 O O . VAL B 2 167 ? -6.40211 112.67209 163.52555 1.000 16.60848 167 VAL H O 1
ATOM 5945 N N . HIS B 2 168 ? -6.06632 111.90620 165.62539 1.000 16.11548 168 HIS H N 1
ATOM 5946 C CA . HIS B 2 168 ? -4.61636 112.01907 165.59179 1.000 14.12259 168 HIS H CA 1
ATOM 5947 C C . HIS B 2 168 ? -4.01417 110.70569 166.07354 1.000 16.86979 168 HIS H C 1
ATOM 5948 O O . HIS B 2 168 ? -4.50408 110.10776 167.03626 1.000 15.33340 168 HIS H O 1
ATOM 5962 N N . THR B 2 169 ? -2.95215 110.26323 165.40110 1.000 15.64325 169 THR H N 1
ATOM 5963 C CA . THR B 2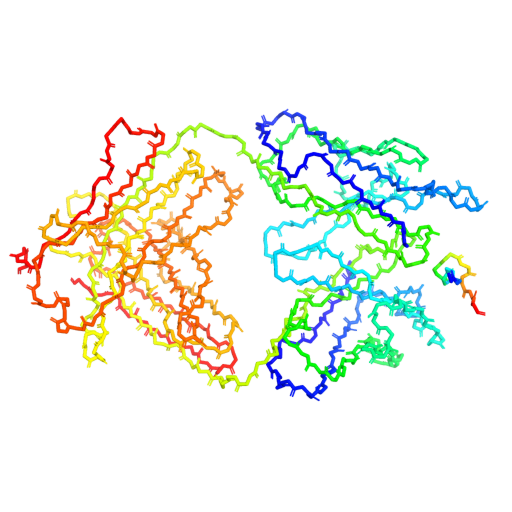 169 ? -2.24628 109.02727 165.72754 1.000 15.57511 169 THR H CA 1
ATOM 5964 C C . THR B 2 169 ? -0.81798 109.38562 166.10880 1.000 16.58710 169 THR H C 1
ATOM 5965 O O . THR B 2 169 ? -0.08876 109.97009 165.30077 1.000 11.85703 169 THR H O 1
ATOM 5976 N N . PHE B 2 170 ? -0.41576 109.03083 167.31134 1.000 11.53348 170 PHE H N 1
ATOM 5977 C CA . PHE B 2 170 ? 0.91524 109.45367 167.73396 1.000 12.29849 170 PHE H CA 1
ATOM 5978 C C . PHE B 2 170 ? 1.90426 108.31564 167.58176 1.000 13.21881 170 PHE H C 1
ATOM 5979 O O . PHE B 2 170 ? 1.58289 107.16970 167.93182 1.000 16.14861 170 PHE H O 1
ATOM 5996 N N . PRO B 2 171 ? 3.08537 108.57673 167.01914 1.000 14.56759 171 PRO H N 1
ATOM 5997 C CA . PRO B 2 171 ? 4.05484 107.49280 166.82745 1.000 12.74780 171 PRO H CA 1
ATOM 5998 C C . PRO B 2 171 ? 4.41821 106.83790 168.14882 1.000 13.06135 171 PRO H C 1
ATOM 5999 O O . PRO B 2 171 ? 4.50415 107.48867 169.19301 1.000 11.82195 171 PRO H O 1
ATOM 6010 N N . ALA B 2 172 ? 4.64252 105.53054 168.08690 1.000 10.73157 172 ALA H N 1
ATOM 6011 C CA . ALA B 2 172 ? 4.96130 104.76190 169.27817 1.000 10.89235 172 ALA H CA 1
ATOM 6012 C C . ALA B 2 172 ? 6.38751 105.03022 169.74245 1.000 18.92722 172 ALA H C 1
ATOM 6013 O O . ALA B 2 172 ? 7.28143 105.33579 168.94883 1.000 14.39248 172 ALA H O 1
ATOM 6020 N N . LEU B 2 173 ? 6.58694 104.91798 171.05334 1.000 15.46392 173 LEU H N 1
ATOM 6021 C CA . LEU B 2 173 ? 7.90123 104.97371 171.67075 1.000 16.47138 173 LEU H CA 1
ATOM 6022 C C . LEU B 2 173 ? 8.16893 103.67755 172.42429 1.000 27.06746 173 LEU H C 1
ATOM 6023 O O . LEU B 2 173 ? 7.24508 103.02192 172.91558 1.000 14.34829 173 LEU H O 1
ATOM 6039 N N . LEU B 2 174 ? 9.44624 103.31501 172.50834 1.000 20.51285 174 LEU H N 1
ATOM 6040 C CA . LEU B 2 174 ? 9.87275 102.17560 173.30879 1.000 32.78922 174 LEU H CA 1
ATOM 6041 C C . LEU B 2 174 ? 9.89329 102.56711 174.78194 1.000 40.62607 174 LEU H C 1
ATOM 6042 O O . LEU B 2 174 ? 10.33110 103.66345 175.14301 1.000 42.44515 174 LEU H O 1
ATOM 6058 N N . GLN B 2 175 ? 9.41005 101.66475 175.63448 1.000 39.98331 175 GLN H N 1
ATOM 6059 C CA . GLN B 2 175 ? 9.33465 101.93826 177.06961 1.000 50.47445 175 GLN H CA 1
ATOM 6060 C C . GLN B 2 175 ? 9.45583 100.59934 177.79220 1.000 51.79013 175 GLN H C 1
ATOM 6061 O O . GLN B 2 175 ? 8.50471 99.81322 177.81083 1.000 41.59375 175 GLN H O 1
ATOM 6075 N N . SER B 2 176 ? 10.63068 100.34853 178.37385 1.000 48.31658 176 SER H N 1
ATOM 6076 C CA . SER B 2 176 ? 10.91442 99.09658 179.07623 1.000 59.91538 176 SER H CA 1
ATOM 6077 C C . SER B 2 176 ? 10.83230 97.90086 178.13053 1.000 39.09038 176 SER H C 1
ATOM 6078 O O . SER B 2 176 ? 10.30394 96.84207 178.47848 1.000 41.70526 176 SER H O 1
ATOM 6086 N N . GLY B 2 177 ? 11.36418 98.07168 176.92218 1.000 30.54142 177 GLY H N 1
ATOM 6087 C CA . GLY B 2 177 ? 11.38514 97.01188 175.94121 1.000 26.49671 177 GLY H CA 1
ATOM 6088 C C . GLY B 2 177 ? 10.08593 96.78007 175.20451 1.000 21.68303 177 GLY H C 1
ATOM 6089 O O . GLY B 2 177 ? 10.01319 95.84356 174.39726 1.000 22.92645 177 GLY H O 1
ATOM 6093 N N . LEU B 2 178 ? 9.06120 97.59432 175.44805 1.000 18.35795 178 LEU H N 1
ATOM 6094 C CA . LEU B 2 178 ? 7.77441 97.45534 174.78423 1.000 17.99830 178 LEU H CA 1
ATOM 6095 C C . LEU B 2 178 ? 7.33473 98.80309 174.23238 1.000 15.75379 178 LEU H C 1
ATOM 6096 O O . LEU B 2 178 ? 7.74096 99.85692 174.73240 1.000 18.65489 178 LEU H O 1
ATOM 6112 N N . TYR B 2 179 ? 6.49631 98.76258 173.20298 1.000 12.57474 179 TYR H N 1
ATOM 6113 C CA . TYR B 2 179 ? 6.01789 99.97876 172.56792 1.000 13.32467 179 TYR H CA 1
ATOM 6114 C C . TYR B 2 179 ? 4.76449 100.50453 173.25112 1.000 18.00250 179 TYR H C 1
ATOM 6115 O O . TYR B 2 179 ? 3.97101 99.74837 173.81645 1.000 11.75585 179 TYR H O 1
ATOM 6133 N N . THR B 2 180 ? 4.60485 101.82485 173.19979 1.000 15.45876 180 THR H N 1
ATOM 6134 C CA . THR B 2 180 ? 3.41120 102.50414 173.68407 1.000 10.77190 180 THR H CA 1
ATOM 6135 C C . THR B 2 180 ? 3.06822 103.60841 172.69707 1.000 10.25723 180 THR H C 1
ATOM 6136 O O . THR B 2 180 ? 3.94984 104.36839 172.28596 1.000 11.41070 180 THR H O 1
ATOM 6147 N N . MET B 2 181 ? 1.79914 103.68494 172.30727 1.000 12.16944 181 MET H N 1
ATOM 6148 C CA . MET B 2 181 ? 1.30506 104.77653 171.48154 1.000 13.68566 181 MET H CA 1
ATOM 6149 C C . MET B 2 181 ? -0.06829 105.17843 171.99332 1.000 14.56978 181 MET H C 1
ATOM 6150 O O . MET B 2 181 ? -0.64630 104.52226 172.86593 1.000 10.58150 181 MET H O 1
ATOM 6164 N N . SER B 2 182 ? -0.58848 106.27528 171.44669 1.000 12.21248 182 SER H N 1
ATOM 6165 C CA . SER B 2 182 ? -1.94019 106.71444 171.74975 1.000 9.69372 182 SER H CA 1
ATOM 6166 C C . SER B 2 182 ? -2.56633 107.32099 170.50186 1.000 8.86094 182 SER H C 1
ATOM 6167 O O . SER B 2 182 ? -1.88920 107.61951 169.51447 1.000 10.93731 182 SER H O 1
ATOM 6175 N N . SER B 2 183 ? -3.88057 107.50535 170.56624 1.000 9.32161 183 SER H N 1
ATOM 6176 C CA . SER B 2 183 ? -4.66734 108.08113 169.48716 1.000 9.40142 183 SER H CA 1
ATOM 6177 C C . SER B 2 183 ? -5.72995 108.95201 170.13509 1.000 10.58860 183 SER H C 1
ATOM 6178 O O . SER B 2 183 ? -6.26883 108.59506 171.18576 1.000 12.12595 183 SER H O 1
ATOM 6186 N N . SER B 2 184 ? -6.01176 110.09983 169.53452 1.000 12.98748 184 SER H N 1
ATOM 6187 C CA . SER B 2 184 ? -7.05011 110.97970 170.04094 1.000 14.47431 184 SER H CA 1
ATOM 6188 C C . SER B 2 184 ? -8.12810 111.14870 168.98136 1.000 12.21833 184 SER H C 1
ATOM 6189 O O . SER B 2 184 ? -7.87093 111.03314 167.77856 1.000 11.68059 184 SER H O 1
ATOM 6197 N N . VAL B 2 185 ? -9.34653 111.39404 169.44989 1.000 12.35408 185 VAL H N 1
ATOM 6198 C CA . VAL B 2 185 ? -10.48474 111.70978 168.59814 1.000 10.62298 185 VAL H CA 1
ATOM 6199 C C . VAL B 2 185 ? -11.21442 112.87755 169.24470 1.000 11.32807 185 VAL H C 1
ATOM 6200 O O . VAL B 2 185 ? -11.31006 112.95895 170.47409 1.000 16.07253 185 VAL H O 1
ATOM 6213 N N . THR B 2 186 ? -11.70967 113.79231 168.42106 1.000 11.79888 186 THR H N 1
ATOM 6214 C CA . THR B 2 186 ? -12.48464 114.93467 168.88501 1.000 14.69629 186 THR H CA 1
ATOM 6215 C C . THR B 2 186 ? -13.86263 114.84936 168.24953 1.000 13.38027 186 THR H C 1
ATOM 6216 O O . THR B 2 186 ? -13.97408 114.67172 167.03313 1.000 14.17894 186 THR H O 1
ATOM 6227 N N . VAL B 2 187 ? -14.90296 114.94330 169.07178 1.000 13.67031 187 VAL H N 1
ATOM 6228 C CA . VAL B 2 187 ? -16.27949 114.86470 168.58552 1.000 13.61412 187 VAL H CA 1
ATOM 6229 C C . VAL B 2 187 ? -17.07316 116.00516 169.20549 1.000 14.09493 187 VAL H C 1
ATOM 6230 O O . VAL B 2 187 ? -16.64468 116.61470 170.19959 1.000 13.79084 187 VAL H O 1
ATOM 6243 N N . PRO B 2 188 ? -18.24609 116.31026 168.65253 1.000 15.04206 188 PRO H N 1
ATOM 6244 C CA . PRO B 2 188 ? -19.09120 117.34458 169.26599 1.000 15.55152 188 PRO H CA 1
ATOM 6245 C C . PRO B 2 188 ? -19.55226 116.90893 170.64848 1.000 16.61252 188 PRO H C 1
ATOM 6246 O O . PRO B 2 188 ? -19.90760 115.74932 170.86566 1.000 14.88190 188 PRO H O 1
ATOM 6257 N N . SER B 2 189 ? -19.52779 117.84741 171.59733 1.000 15.08056 189 SER H N 1
ATOM 6258 C CA . SER B 2 189 ? -19.93713 117.51994 172.95708 1.000 16.62963 189 SER H CA 1
ATOM 6259 C C . SER B 2 189 ? -21.41089 117.14838 173.04290 1.000 17.46044 189 SER H C 1
ATOM 6260 O O . SER B 2 189 ? -21.79687 116.41776 173.96159 1.000 18.13806 189 SER H O 1
ATOM 6268 N N . SER B 2 190 ? -22.23544 117.61765 172.10827 1.000 16.41692 190 SER H N 1
ATOM 6269 C CA . SER B 2 190 ? -23.63968 117.23627 172.11724 1.000 23.83065 190 SER H CA 1
ATOM 6270 C C . SER B 2 190 ? -23.83049 115.74659 171.86376 1.000 17.50275 190 SER H C 1
ATOM 6271 O O . SER B 2 190 ? -24.89152 115.20122 172.19256 1.000 29.58861 190 SER H O 1
ATOM 6279 N N . THR B 2 191 ? -22.82758 115.07506 171.29810 1.000 17.85026 191 THR H N 1
ATOM 6280 C CA . THR B 2 191 ? -22.93796 113.66150 170.96480 1.000 23.67595 191 THR H CA 1
ATOM 6281 C C . THR B 2 191 ? -22.38780 112.73532 172.03699 1.000 18.67868 191 THR H C 1
ATOM 6282 O O . THR B 2 191 ? -22.53577 111.51647 171.90913 1.000 21.42652 191 THR H O 1
ATOM 6293 N N . TRP B 2 192 ? -21.74084 113.26767 173.06918 1.000 19.40960 192 TRP H N 1
ATOM 6294 C CA . TRP B 2 192 ? -21.06104 112.43127 174.04389 1.000 23.34637 192 TRP H CA 1
ATOM 6295 C C . TRP B 2 192 ? -21.40221 112.89410 175.45344 1.000 23.42697 192 TRP H C 1
ATOM 6296 O O . TRP B 2 192 ? -21.37387 114.09688 175.73446 1.000 22.48837 192 TRP H O 1
ATOM 6317 N N . PRO B 2 193 ? -21.70286 111.96778 176.37279 1.000 21.40744 193 PRO H N 1
ATOM 6318 C CA . PRO B 2 193 ? -21.64879 110.50473 176.22568 1.000 22.57702 193 PRO H CA 1
ATOM 6319 C C . PRO B 2 193 ? -22.87518 109.83922 175.59652 1.000 23.54129 193 PRO H C 1
ATOM 6320 O O . PRO B 2 193 ? -22.90202 108.61228 175.50857 1.000 18.75866 193 PRO H O 1
ATOM 6331 N N . SER B 2 194 ? -23.88638 110.57744 175.13313 1.000 18.65750 194 SER H N 1
ATOM 6332 C CA . SER B 2 194 ? -25.09270 109.92555 174.62846 1.000 20.28853 194 SER H CA 1
ATOM 6333 C C . SER B 2 194 ? -24.77213 108.90664 173.53812 1.000 20.46496 194 SER H C 1
ATOM 6334 O O . SER B 2 194 ? -25.31461 107.79491 173.53778 1.000 21.93514 194 SER H O 1
ATOM 6342 N N . GLN B 2 195 ? -23.89022 109.25852 172.60691 1.000 19.23254 195 GLN H N 1
ATOM 6343 C CA . GLN B 2 195 ? -23.52384 108.36631 171.51480 1.000 22.20463 195 GLN H CA 1
ATOM 6344 C C . GLN B 2 195 ? -22.20591 107.67461 171.83185 1.000 21.92018 195 GLN H C 1
ATOM 6345 O O . GLN B 2 195 ? -21.21947 108.33424 172.18190 1.000 22.67561 195 GLN H O 1
ATOM 6359 N N . THR B 2 196 ? -22.19275 106.34977 171.69961 1.000 27.72266 196 THR H N 1
ATOM 6360 C CA . THR B 2 196 ? -21.03016 105.56822 172.09120 1.000 38.80880 196 THR H CA 1
ATOM 6361 C C . THR B 2 196 ? -19.82935 105.89690 171.21083 1.000 22.77449 196 THR H C 1
ATOM 6362 O O . THR B 2 196 ? -19.94519 106.01198 169.98789 1.000 27.48960 196 THR H O 1
ATOM 6373 N N . VAL B 2 197 ? -18.66868 106.04465 171.84212 1.000 22.77546 197 VAL H N 1
ATOM 6374 C CA . VAL B 2 197 ? -17.39630 106.19524 171.14602 1.000 16.73087 197 VAL H CA 1
ATOM 6375 C C . VAL B 2 197 ? -16.50183 105.03697 171.56248 1.000 16.14394 197 VAL H C 1
ATOM 6376 O O . VAL B 2 197 ? -16.30851 104.79194 172.75957 1.000 17.52769 197 VAL H O 1
ATOM 6389 N N . THR B 2 198 ? -15.97264 104.31907 170.57545 1.000 13.86597 198 THR H N 1
ATOM 6390 C CA . THR B 2 198 ? -15.15861 103.13382 170.80664 1.000 15.57000 198 THR H CA 1
ATOM 6391 C C . THR B 2 198 ? -13.92570 103.20671 169.92157 1.000 19.12488 198 THR H C 1
ATOM 6392 O O . THR B 2 198 ? -14.03235 103.53287 168.73489 1.000 15.53439 198 THR H O 1
ATOM 6403 N N . CYS B 2 199 ? -12.76134 102.91680 170.49299 1.000 14.44097 199 CYS H N 1
ATOM 6404 C CA . CYS B 2 199 ? -11.55045 102.74039 169.70706 1.000 13.70168 199 CYS H CA 1
ATOM 6405 C C . CYS B 2 199 ? -11.33227 101.25138 169.46758 1.000 16.61524 199 CYS H C 1
ATOM 6406 O O . CYS B 2 199 ? -11.50819 100.43296 170.37561 1.000 15.70648 199 CYS H O 1
ATOM 6413 N N . SER B 2 200 ? -10.97927 100.90773 168.23446 1.000 13.03376 200 SER H N 1
ATOM 6414 C CA . SER B 2 200 ? -10.63146 99.54792 167.84493 1.000 18.67787 200 SER H CA 1
ATOM 6415 C C . SER B 2 200 ? -9.13583 99.50923 167.57709 1.000 16.09993 200 SER H C 1
ATOM 6416 O O . SER B 2 200 ? -8.62011 100.33087 166.81369 1.000 16.60530 200 SER H O 1
ATOM 6424 N N . VAL B 2 201 ? -8.44304 98.57158 168.21341 1.000 11.32134 201 VAL H N 1
ATOM 6425 C CA . VAL B 2 201 ? -6.99044 98.50114 168.15556 1.000 10.42285 201 VAL H CA 1
ATOM 6426 C C . VAL B 2 201 ? -6.60381 97.16233 167.54995 1.000 12.01814 201 VAL H C 1
ATOM 6427 O O . VAL B 2 201 ? -6.92738 96.10526 168.10682 1.000 13.31673 201 VAL H O 1
ATOM 6440 N N . ALA B 2 202 ? -5.90727 97.21109 166.41997 1.000 11.75011 202 ALA H N 1
ATOM 6441 C CA . ALA B 2 202 ? -5.43718 96.02683 165.72099 1.000 14.22733 202 ALA H CA 1
ATOM 6442 C C . ALA B 2 202 ? -3.92907 95.92101 165.88670 1.000 15.07488 202 ALA H C 1
ATOM 6443 O O . ALA B 2 202 ? -3.20755 96.90137 165.67591 1.000 12.42034 202 ALA H O 1
ATOM 6450 N N . HIS B 2 203 ? -3.46048 94.73479 166.27337 1.000 11.22165 203 HIS H N 1
ATOM 6451 C CA . HIS B 2 203 ? -2.03609 94.43154 166.40526 1.000 13.08146 203 HIS H CA 1
ATOM 6452 C C . HIS B 2 203 ? -1.78883 93.17504 165.58246 1.000 14.37467 203 HIS H C 1
ATOM 6453 O O . HIS B 2 203 ? -1.88329 92.05266 166.10034 1.000 15.32833 203 HIS H O 1
ATOM 6467 N N . PRO B 2 204 ? -1.47972 93.32251 164.29077 1.000 11.03352 204 PRO H N 1
ATOM 6468 C CA . PRO B 2 204 ? -1.43252 92.13723 163.41448 1.000 12.11261 204 PRO H CA 1
ATOM 6469 C C . PRO B 2 204 ? -0.48480 91.05207 163.88932 1.000 13.56242 204 PRO H C 1
ATOM 6470 O O . PRO B 2 204 ? -0.77384 89.86331 163.70090 1.000 17.60308 204 PRO H O 1
ATOM 6481 N N . ALA B 2 205 ? 0.63809 91.42153 164.50903 1.000 14.40823 205 ALA H N 1
ATOM 6482 C CA . ALA B 2 205 ? 1.63501 90.42303 164.87682 1.000 17.16225 205 ALA H CA 1
ATOM 6483 C C . ALA B 2 205 ? 1.09424 89.42345 165.89170 1.000 18.08040 205 ALA H C 1
ATOM 6484 O O . ALA B 2 205 ? 1.52137 88.26318 165.90474 1.000 17.65918 205 ALA H O 1
ATOM 6491 N N . SER B 2 206 ? 0.17420 89.84920 166.75402 1.000 16.90186 206 SER H N 1
ATOM 6492 C CA . SER B 2 206 ? -0.51205 88.95268 167.67664 1.000 22.18951 206 SER H CA 1
ATOM 6493 C C . SER B 2 206 ? -1.91105 88.58423 167.19569 1.000 25.38988 206 SER H C 1
ATOM 6494 O O . SER B 2 206 ? -2.60612 87.82004 167.87191 1.000 27.08097 206 SER H O 1
ATOM 6502 N N . SER B 2 207 ? -2.32195 89.09570 166.03383 1.000 15.12032 207 SER H N 1
ATOM 6503 C CA . SER B 2 207 ? -3.64461 88.83983 165.46271 1.000 16.22336 207 SER H CA 1
ATOM 6504 C C . SER B 2 207 ? -4.75657 89.18012 166.45163 1.000 18.19349 207 SER H C 1
ATOM 6505 O O . SER B 2 207 ? -5.75754 88.47034 166.56658 1.000 23.17684 207 SER H O 1
ATOM 6513 N N . THR B 2 208 ? -4.59218 90.28946 167.15735 1.000 16.25464 208 THR H N 1
ATOM 6514 C CA . THR B 2 208 ? -5.60974 90.75639 168.08191 1.000 25.18052 208 THR H CA 1
ATOM 6515 C C . THR B 2 208 ? -6.30098 91.99160 167.51600 1.000 19.41644 208 THR H C 1
ATOM 6516 O O . THR B 2 208 ? -5.70470 92.80230 166.80173 1.000 17.95524 208 THR H O 1
ATOM 6527 N N . THR B 2 209 ? -7.59658 92.08859 167.82062 1.000 21.09060 209 THR H N 1
ATOM 6528 C CA . THR B 2 209 ? -8.44594 93.22111 167.44879 1.000 17.30468 209 THR H CA 1
ATOM 6529 C C . THR B 2 209 ? -9.33286 93.46750 168.66639 1.000 27.97323 209 THR H C 1
ATOM 6530 O O . THR B 2 209 ? -10.29578 92.72825 168.89417 1.000 25.13469 209 THR H O 1
ATOM 6541 N N A VAL B 2 210 ? -9.00570 94.49789 169.44392 0.546 21.98514 210 VAL H N 1
ATOM 6542 N N B VAL B 2 210 ? -9.00650 94.49498 169.44583 0.454 21.96500 210 VAL H N 1
ATOM 6543 C CA A VAL B 2 210 ? -9.65449 94.77627 170.71878 0.546 17.21319 210 VAL H CA 1
ATOM 6544 C CA B VAL B 2 210 ? -9.66984 94.76441 170.71387 0.454 17.22642 210 VAL H CA 1
ATOM 6545 C C A VAL B 2 210 ? -10.35684 96.12285 170.63939 0.546 17.55617 210 VAL H C 1
ATOM 6546 C C B VAL B 2 210 ? -10.36055 96.11704 170.63743 0.454 17.57628 210 VAL H C 1
ATOM 6547 O O A VAL B 2 210 ? -9.82386 97.07916 170.06672 0.546 16.82904 210 VAL H O 1
ATOM 6548 O O B VAL B 2 210 ? -9.82227 97.07048 170.06446 0.454 16.84074 210 VAL H O 1
ATOM 6573 N N . ASP B 2 211 ? -11.55033 96.19404 171.22477 1.000 16.15705 211 ASP H N 1
ATOM 6574 C CA . ASP B 2 211 ? -12.31581 97.42814 171.32080 1.000 18.41105 211 ASP H CA 1
ATOM 6575 C C . ASP B 2 211 ? -12.32602 97.91213 172.76427 1.000 21.67186 211 ASP H C 1
ATOM 6576 O O . ASP B 2 211 ? -12.39750 97.10711 173.69773 1.000 16.74842 211 ASP H O 1
ATOM 6585 N N . LYS B 2 212 ? -12.27867 99.22860 172.94818 1.000 14.41115 212 LYS H N 1
ATOM 6586 C CA . LYS B 2 212 ? -12.47898 99.83046 174.26020 1.000 15.60488 212 LYS H CA 1
ATOM 6587 C C . LYS B 2 212 ? -13.51451 100.93749 174.14160 1.000 20.80916 212 LYS H C 1
ATOM 6588 O O . LYS B 2 212 ? -13.32419 101.89244 173.38124 1.000 15.70688 212 LYS H O 1
ATOM 6607 N N . LYS B 2 213 ? -14.60551 100.80120 174.89056 1.000 15.96251 213 LYS H N 1
ATOM 6608 C CA . LYS B 2 213 ? -15.62644 101.83267 174.96151 1.000 17.17199 213 LYS H CA 1
ATOM 6609 C C . LYS B 2 213 ? -15.17556 102.96376 175.87314 1.000 19.33918 213 LYS H C 1
ATOM 6610 O O . LYS B 2 213 ? -14.62413 102.73181 176.95231 1.000 20.20401 213 LYS H O 1
ATOM 6629 N N . LEU B 2 214 ? -15.41968 104.19369 175.43296 1.000 16.84314 214 LEU H N 1
ATOM 6630 C CA . LEU B 2 214 ? -15.08038 105.37907 176.20966 1.000 14.01502 214 LEU H CA 1
ATOM 6631 C C . LEU B 2 214 ? -16.23803 105.69919 177.14824 1.000 20.56920 214 LEU H C 1
ATOM 6632 O O . LEU B 2 214 ? -17.37024 105.90888 176.69729 1.000 36.03553 214 LEU H O 1
ATOM 6648 N N . GLU B 2 215 ? -15.95432 105.73013 178.45188 1.000 29.76182 215 GLU H N 1
ATOM 6649 C CA . GLU B 2 215 ? -16.94269 106.03513 179.47248 1.000 31.53859 215 GLU H CA 1
ATOM 6650 C C . GLU B 2 215 ? -16.56193 107.31641 180.20492 1.000 34.03003 215 GLU H C 1
ATOM 6651 O O . GLU B 2 215 ? -15.37212 107.56807 180.42680 1.000 32.67805 215 GLU H O 1
ATOM 6663 N N . PRO B 2 216 ? -17.54224 108.14941 180.59306 1.000 54.26934 216 PRO H N 1
ATOM 6664 C CA . PRO B 2 216 ? -17.19762 109.34893 181.37029 1.000 53.18595 216 PRO H CA 1
ATOM 6665 C C . PRO B 2 216 ? -16.42361 109.02368 182.64494 1.000 53.50662 216 PRO H C 1
ATOM 6666 O O . PRO B 2 216 ? -15.90582 109.93734 183.28858 1.000 63.00980 216 PRO H O 1
ATOM 6677 N N . ALA C 3 1 ? 33.07789 98.45863 140.54558 1.000 33.76759 1 ALA M N 1
ATOM 6678 C CA . ALA C 3 1 ? 32.56340 97.16607 140.01126 1.000 38.98135 1 ALA M CA 1
ATOM 6679 C C . ALA C 3 1 ? 31.72328 97.39773 138.75756 1.000 32.56003 1 ALA M C 1
ATOM 6680 O O . ALA C 3 1 ? 31.31179 98.52091 138.46138 1.000 26.45916 1 ALA M O 1
ATOM 6689 N N . CYS C 3 2 ? 31.47646 96.31824 138.02294 1.000 27.91174 2 CYS M N 1
ATOM 6690 C CA . CYS C 3 2 ? 30.71320 96.40882 136.78698 1.000 20.30038 2 CYS M CA 1
ATOM 6691 C C . CYS C 3 2 ? 29.29341 96.88487 137.06463 1.000 18.16275 2 CYS M C 1
ATOM 6692 O O . CYS C 3 2 ? 28.61641 96.37566 137.96276 1.000 19.35588 2 CYS M O 1
ATOM 6699 N N . ASN C 3 3 ? 28.84814 97.87717 136.29134 1.000 17.08043 3 ASN M N 1
ATOM 6700 C CA . ASN C 3 3 ? 27.50653 98.44565 136.42475 1.000 14.42600 3 ASN M CA 1
ATOM 6701 C C . ASN C 3 3 ? 26.55355 97.58847 135.59985 1.000 14.58490 3 ASN M C 1
ATOM 6702 O O . ASN C 3 3 ? 26.41798 97.77386 134.38823 1.000 14.74139 3 ASN M O 1
ATOM 6713 N N . LEU C 3 4 ? 25.88673 96.64145 136.26827 1.000 14.98046 4 LEU M N 1
ATOM 6714 C CA . LEU C 3 4 ? 25.04823 95.67898 135.56003 1.000 17.53578 4 LEU M CA 1
ATOM 6715 C C . LEU C 3 4 ? 23.90422 96.36924 134.82842 1.000 14.43204 4 LEU M C 1
ATOM 6716 O O . LEU C 3 4 ? 23.57206 96.00145 133.69499 1.000 15.21987 4 LEU M O 1
ATOM 6732 N N . ILE C 3 5 ? 23.29173 97.37486 135.45891 1.000 12.84372 5 ILE M N 1
ATOM 6733 C CA . ILE C 3 5 ? 22.12959 98.02684 134.86320 1.000 19.04255 5 ILE M CA 1
ATOM 6734 C C . ILE C 3 5 ? 22.51337 98.73453 133.57084 1.000 14.91706 5 ILE M C 1
ATOM 6735 O O . ILE C 3 5 ? 21.73629 98.76347 132.60807 1.000 15.69999 5 ILE M O 1
ATOM 6751 N N . VAL C 3 6 ? 23.70781 99.32559 133.52484 1.000 12.30049 6 VAL M N 1
ATOM 6752 C CA . VAL C 3 6 ? 24.11493 100.03599 132.31767 1.000 14.00112 6 VAL M CA 1
ATOM 6753 C C . VAL C 3 6 ? 24.67379 99.06773 131.28263 1.000 16.18555 6 VAL M C 1
ATOM 6754 O O . VAL C 3 6 ? 24.35505 99.16270 130.09266 1.000 15.85924 6 VAL M O 1
ATOM 6767 N N . GLU C 3 7 ? 25.51212 98.12342 131.71592 1.000 15.65586 7 GLU M N 1
ATOM 6768 C CA . GLU C 3 7 ? 26.20871 97.25426 130.77434 1.000 18.01514 7 GLU M CA 1
ATOM 6769 C C . GLU C 3 7 ? 25.33942 96.09466 130.30516 1.000 19.07944 7 GLU M C 1
ATOM 6770 O O . GLU C 3 7 ? 25.56693 95.55664 129.21621 1.000 21.25561 7 GLU M O 1
ATOM 6782 N N . GLY C 3 8 ? 24.35809 95.68666 131.10981 1.000 18.01463 8 GLY M N 1
ATOM 6783 C CA . GLY C 3 8 ? 23.53453 94.54210 130.80129 1.000 21.70725 8 GLY M CA 1
ATOM 6784 C C . GLY C 3 8 ? 24.19339 93.19995 131.02744 1.000 22.00545 8 GLY M C 1
ATOM 6785 O O . GLY C 3 8 ? 23.48686 92.19064 131.13694 1.000 25.52267 8 GLY M O 1
ATOM 6789 N N . HIS C 3 9 ? 25.52188 93.15168 131.09128 1.000 25.35327 9 HIS M N 1
ATOM 6790 C CA . HIS C 3 9 ? 26.24224 91.92402 131.38529 1.000 27.86422 9 HIS M CA 1
ATOM 6791 C C . HIS C 3 9 ? 27.51958 92.27639 132.13377 1.000 28.64734 9 HIS M C 1
ATOM 6792 O O . HIS C 3 9 ? 28.12909 93.32134 131.88928 1.000 31.90683 9 HIS M O 1
ATOM 6806 N N . CYS C 3 10 ? 27.91708 91.39576 133.05001 1.000 26.22994 10 CYS M N 1
ATOM 6807 C CA . CYS C 3 10 ? 29.14008 91.59001 133.82143 1.000 29.61324 10 CYS M CA 1
ATOM 6808 C C . CYS C 3 10 ? 29.91987 90.28517 133.92649 1.000 29.39197 10 CYS M C 1
ATOM 6809 O O . CYS C 3 10 ? 30.33843 89.71920 132.91617 1.000 42.60450 10 CYS M O 1
#

Secondary structure (DSSP, 8-state):
--EEEEPPPEEE-TT--EEEEEEEESS-GGGS-EEEEEE-TTS-EEEEEEE-TTT--EEE-GGGTTTEEEEEETTTTEEEEEE-S--GGG-EEEEEEEEESEEEEEE---EEEEE-SPPPBPPEEEEE------SSEEEEEEEEEEEBSS--EEEE-S-GGG-EEEEPPPEEETTEEEEEEEEEEEGGGTTTS--EEEEEEGGGTEEEEEE---/---EEEE-SEEEEETT--EEEEEEESS--B-TTS-B-EEEEEE-TTS--EEEEETTTEEPTT--TTEEEEEETTEEEEEE-S--GGG-EEEEEEE-SSSSPEE---EEEEEE---BPPEEEEEPPPHHHHHHTEEEEEEEEEEEBSS--EEEEEETTEEE-TTEEEEEPPPPTTT--EEEEEEEEEEHHHHTT-SEEEEEEE-TT-SS-EEEEEETT--/---HHHHS--

Nearest PDB structures (foldseek):
  1i9j-assembly1_L  TM=9.952E-01  e=6.484E-47  Mus musculus
  6dc8-assembly1_L  TM=9.933E-01  e=4.316E-47  Mus musculus
  5b6f-assembly3_E  TM=9.883E-01  e=2.941E-46  Mus musculus
  6c5k-assembly1_L  TM=9.805E-01  e=3.304E-46  Mus musculus
  1s5i-assembly1_L  TM=9.942E-01  e=2.443E-44  Mus musculus